Protein AF-0000000066199077 (afdb_homodimer)

Sequence (752 aa):
MKIIHTADWHLGRILNGKSLLEDQAYILDKFIEAMKLEQPDVIVIAGDLYDTSYPNKDAIQLLEQTIDILNLEMSIPLIMINGNHDSKERLNYGSKWFEKSHMYIRTDLNDMNKPVTIGNVDFYTMPFATINEMQYFFDDKAIETHQQALNRVLAYMHEVIDENKVNIFVGHLTVQGGIRSESERPLTIGTVESVDENLFNQFDRVMLGHLHHPFSIESNFINYSGSLLQYSFSETKQPKGYKIVEIKNQKITDKFIPLKPLRQLEVIEGNYEDAIQEKLEVKHKENYLHFKLKHMSHVSDPMMHLKQIYPNTLALTNQTFDFNTSIHHENIEIQKLDDETIIDNFYNSITGEHLTTNQSKKIEKIMTALLEEGSKMKIIHTADWHLGRILNGKSLLEDQAYILDKFIEAMKLEQPDVIVIAGDLYDTSYPNKDAIQLLEQTIDILNLEMSIPLIMINGNHDSKERLNYGSKWFEKSHMYIRTDLNDMNKPVTIGNVDFYTMPFATINEMQYFFDDKAIETHQQALNRVLAYMHEVIDENKVNIFVGHLTVQGGIRSESERPLTIGTVESVDENLFNQFDRVMLGHLHHPFSIESNFINYSGSLLQYSFSETKQPKGYKIVEIKNQKITDKFIPLKPLRQLEVIEGNYEDAIQEKLEVKHKENYLHFKLKHMSHVSDPMMHLKQIYPNTLALTNQTFDFNTSIHHENIEIQKLDDETIIDNFYNSITGEHLTTNQSKKIEKIMTALLEEGSK

Nearest PDB structures (foldseek):
  7dog-assembly1_B  TM=9.835E-01  e=2.163E-53  Staphylococcus aureus subsp. aureus Mu50
  4lu9-assembly1_C  TM=8.309E-01  e=1.458E-21  Escherichia coli KO11FL
  7z03-assembly1_A  TM=6.849E-01  e=2.510E-22  Escherichia coli
  7yzp-assembly1_A  TM=6.728E-01  e=4.333E-22  Escherichia coli
  7yzp-assembly1_B  TM=7.913E-01  e=4.101E-20  Escherichia coli

Organism: Staphylococcus saprophyticus subsp. saprophyticus (strain ATCC 15305 / DSM 20229 / NCIMB 8711 / NCTC 7292 / S-41) (NCBI:txid342451)

Solvent-accessible surface area (backbone atoms only — not comparable to full-atom values): 40670 Å² total; per-residue (Å²): 89,39,34,35,35,30,20,38,57,28,36,57,37,61,55,76,84,41,72,42,49,70,45,49,54,48,38,48,50,51,49,51,55,48,44,70,71,64,59,48,64,30,39,38,34,22,10,16,58,27,48,38,59,75,58,50,67,67,35,52,49,51,50,51,54,53,49,42,46,44,25,70,72,64,60,27,30,36,39,35,33,30,15,89,32,31,33,48,64,71,66,33,60,62,29,78,49,30,43,80,60,43,28,44,52,42,46,57,76,82,44,32,64,54,52,52,72,58,89,65,31,33,39,31,46,45,36,44,72,53,60,68,56,47,18,60,73,66,69,35,84,81,41,81,41,50,45,51,44,47,52,53,49,49,54,53,30,55,77,64,62,57,86,91,41,48,34,32,37,36,28,36,58,49,47,64,78,49,49,78,54,84,65,46,74,74,90,51,85,95,50,71,55,47,27,68,75,76,74,51,70,88,37,70,31,36,41,29,7,66,39,49,36,41,74,26,52,92,53,95,42,48,42,38,24,6,9,57,61,75,77,40,78,77,36,54,84,51,69,26,24,32,26,42,36,36,44,54,97,89,40,76,47,75,46,79,45,76,55,80,63,81,59,51,56,42,80,41,76,50,45,40,68,38,54,75,67,64,67,54,89,66,96,50,57,77,22,38,30,33,39,38,26,26,83,54,85,85,52,81,59,59,65,62,60,44,32,74,72,24,68,34,56,56,43,78,42,80,49,70,80,76,66,77,74,74,75,74,72,70,75,64,59,65,86,76,42,52,71,64,52,41,52,31,51,50,46,19,71,74,69,74,45,73,64,49,77,70,51,48,51,49,47,49,50,46,48,50,45,46,57,52,48,71,70,101,88,40,34,35,36,32,19,38,59,29,35,58,37,62,55,75,85,40,71,41,49,69,46,50,53,49,39,50,51,52,48,52,54,47,43,71,70,64,59,48,65,30,37,37,34,22,11,15,55,27,47,38,61,75,58,50,67,67,33,51,50,52,51,50,53,52,50,42,47,46,25,69,71,64,61,28,29,36,42,35,34,32,14,90,30,32,34,47,63,72,65,34,60,62,30,76,49,32,43,80,60,44,28,44,51,43,44,55,77,83,44,33,64,53,52,53,72,58,90,64,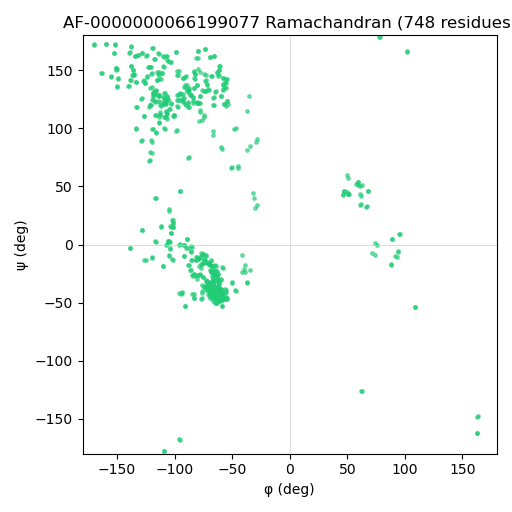32,34,40,30,46,45,38,42,72,53,59,66,57,48,18,60,74,66,69,35,84,82,41,80,42,50,45,52,44,48,52,52,50,50,54,54,32,56,76,64,63,58,85,91,39,49,35,32,37,35,28,35,56,49,46,63,79,50,47,78,53,84,64,47,74,72,90,51,85,94,48,72,55,46,28,68,75,74,74,51,67,89,36,70,32,35,43,29,8,68,38,49,38,41,75,26,53,93,56,95,42,48,40,38,25,6,8,56,61,75,77,40,79,76,35,54,84,51,69,27,24,31,27,41,36,36,44,53,96,92,40,75,48,73,45,80,44,75,54,81,63,81,58,52,56,44,78,41,73,49,45,40,68,36,54,74,68,64,66,54,89,64,97,52,59,77,22,39,29,33,40,39,26,25,84,54,85,85,52,80,61,58,64,61,59,44,31,73,73,23,69,35,55,55,45,80,42,81,49,69,78,74,66,72,71,75,77,75,72,71,74,65,59,67,85,75,43,54,69,64,52,42,51,32,49,50,46,20,71,73,67,74,44,74,63,49,74,69,51,48,51,50,48,49,50,47,49,52,43,46,57,51,50,71,72,101

Structure (mmCIF, N/CA/C/O backbone):
data_AF-0000000066199077-model_v1
#
loop_
_entity.id
_entity.type
_entity.pdbx_description
1 polymer 'Nuclease SbcCD subunit D'
#
loop_
_atom_site.group_PDB
_atom_site.id
_atom_site.type_symbol
_atom_site.label_atom_id
_atom_site.label_alt_id
_atom_site.label_comp_id
_atom_site.label_asym_id
_atom_site.label_entity_id
_atom_site.label_seq_id
_atom_site.pdbx_PDB_ins_code
_atom_site.Cartn_x
_atom_site.Cartn_y
_atom_site.Cartn_z
_atom_site.occupancy
_atom_site.B_iso_or_equiv
_atom_site.auth_seq_id
_atom_site.auth_comp_id
_atom_site.auth_asym_id
_atom_site.auth_atom_id
_atom_site.pdbx_PDB_model_num
ATOM 1 N N . MET A 1 1 ? -19.875 -27.359 -3.465 1 96.44 1 MET A N 1
ATOM 2 C CA . MET A 1 1 ? -19.078 -26.141 -3.445 1 96.44 1 MET A CA 1
ATOM 3 C C . MET A 1 1 ? -17.828 -26.297 -4.293 1 96.44 1 MET A C 1
ATOM 5 O O . MET A 1 1 ? -17.172 -27.328 -4.258 1 96.44 1 MET A O 1
ATOM 9 N N . LYS A 1 2 ? -17.547 -25.312 -5.117 1 98.06 2 LYS A N 1
ATOM 10 C CA . LYS A 1 2 ? -16.344 -25.281 -5.949 1 98.06 2 LYS A CA 1
ATOM 11 C C . LYS A 1 2 ? -15.367 -24.219 -5.457 1 98.06 2 LYS A C 1
ATOM 13 O O . LYS A 1 2 ? -15.688 -23.031 -5.43 1 98.06 2 LYS A O 1
ATOM 18 N N . ILE A 1 3 ? -14.125 -24.688 -5.09 1 98.62 3 ILE A N 1
ATOM 19 C CA . ILE A 1 3 ? -13.094 -23.812 -4.527 1 98.62 3 ILE A CA 1
ATOM 20 C C . ILE A 1 3 ? -11.883 -23.781 -5.453 1 98.62 3 ILE A C 1
ATOM 22 O O . ILE A 1 3 ? -11.391 -24.828 -5.879 1 98.62 3 ILE A O 1
ATOM 26 N N . ILE A 1 4 ? -11.453 -22.594 -5.766 1 98.88 4 ILE A N 1
ATOM 27 C CA . ILE A 1 4 ? -10.195 -22.453 -6.492 1 98.88 4 ILE A CA 1
ATOM 28 C C . ILE A 1 4 ? -9.047 -22.266 -5.504 1 98.88 4 ILE A C 1
ATOM 30 O O .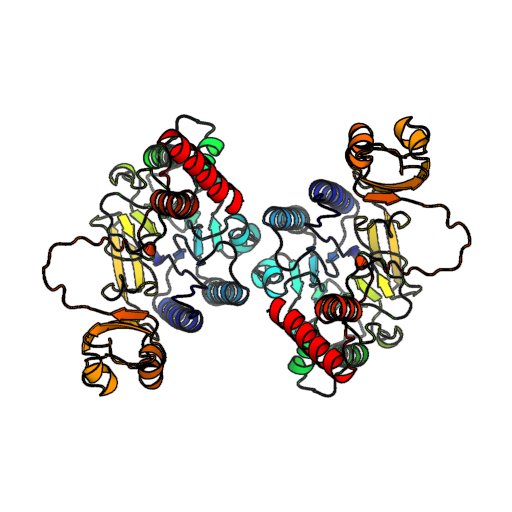 ILE A 1 4 ? -9.141 -21.438 -4.59 1 98.88 4 ILE A O 1
ATOM 34 N N . HIS A 1 5 ? -8.016 -23.062 -5.688 1 98.81 5 HIS A N 1
ATOM 35 C CA . HIS A 1 5 ? -6.797 -23 -4.887 1 98.81 5 HIS A CA 1
ATOM 36 C C . HIS A 1 5 ? -5.609 -22.531 -5.723 1 98.81 5 HIS A C 1
ATOM 38 O O . HIS A 1 5 ? -5.211 -23.203 -6.676 1 98.81 5 HIS A O 1
ATOM 44 N N . THR A 1 6 ? -5.098 -21.328 -5.414 1 98.88 6 THR A N 1
ATOM 45 C CA . THR A 1 6 ? -3.936 -20.781 -6.098 1 98.88 6 THR A CA 1
ATOM 46 C C . THR A 1 6 ? -2.998 -20.109 -5.102 1 98.88 6 THR A C 1
ATOM 48 O O . THR A 1 6 ? -3.344 -19.938 -3.93 1 98.88 6 THR A O 1
ATOM 51 N N . ALA A 1 7 ? -1.755 -19.812 -5.492 1 98.5 7 ALA A N 1
ATOM 52 C CA . ALA A 1 7 ? -0.746 -19.172 -4.652 1 98.5 7 ALA A CA 1
ATOM 53 C C . ALA A 1 7 ? 0.47 -18.766 -5.473 1 98.5 7 ALA A C 1
ATOM 55 O O . ALA A 1 7 ? 0.555 -19.062 -6.668 1 98.5 7 ALA A O 1
ATOM 56 N N . ASP A 1 8 ? 1.328 -18.031 -4.809 1 98.31 8 ASP A N 1
ATOM 57 C CA . ASP A 1 8 ? 2.67 -17.766 -5.312 1 98.31 8 ASP A CA 1
ATOM 58 C C . ASP A 1 8 ? 2.615 -17.062 -6.676 1 98.31 8 ASP A C 1
ATOM 60 O O . ASP A 1 8 ? 3.256 -17.516 -7.629 1 98.31 8 ASP A O 1
ATOM 64 N N . TRP A 1 9 ? 1.842 -15.992 -6.703 1 98.75 9 TRP A N 1
ATOM 65 C CA . TRP A 1 9 ? 1.758 -15.188 -7.91 1 98.75 9 TRP A CA 1
ATOM 66 C C . TRP A 1 9 ? 3.053 -14.414 -8.141 1 98.75 9 TRP A C 1
ATOM 68 O O . TRP A 1 9 ? 3.424 -14.133 -9.281 1 98.75 9 TRP A O 1
ATOM 78 N N . HIS A 1 10 ? 3.715 -14.031 -7.102 1 98.44 10 HIS A N 1
ATOM 79 C CA . HIS A 1 10 ? 5.008 -13.359 -7.113 1 98.44 10 HIS A CA 1
ATOM 80 C C . HIS A 1 10 ? 4.996 -12.156 -8.047 1 98.44 10 HIS A C 1
ATOM 82 O O . HIS A 1 10 ? 5.922 -11.961 -8.836 1 98.44 10 HIS A O 1
ATOM 88 N N . LEU A 1 11 ? 3.959 -11.398 -7.988 1 98.62 11 LEU A N 1
ATOM 89 C CA . LEU A 1 11 ? 3.84 -10.242 -8.859 1 98.62 11 LEU A CA 1
ATOM 90 C C . LEU A 1 11 ? 5.012 -9.281 -8.656 1 98.62 11 LEU A C 1
ATOM 92 O O . LEU A 1 11 ? 5.367 -8.969 -7.52 1 98.62 11 LEU A O 1
ATOM 96 N N . GLY A 1 12 ? 5.59 -8.844 -9.75 1 97.94 12 GLY A N 1
ATOM 97 C CA . GLY A 1 12 ? 6.734 -7.949 -9.711 1 97.94 12 GLY A CA 1
ATOM 98 C C . GLY A 1 12 ? 8.062 -8.672 -9.812 1 97.94 12 GLY A C 1
ATOM 99 O O . GLY A 1 12 ? 9.125 -8.047 -9.727 1 97.94 12 GLY A O 1
ATOM 100 N N . ARG A 1 13 ? 8.078 -9.922 -10.094 1 97.19 13 ARG A N 1
ATOM 101 C CA . ARG A 1 13 ? 9.289 -10.734 -10.164 1 97.19 13 ARG A CA 1
ATOM 102 C C . ARG A 1 13 ? 10.203 -10.266 -11.297 1 97.19 13 ARG A C 1
ATOM 104 O O . ARG A 1 13 ? 9.734 -9.984 -12.406 1 97.19 13 ARG A O 1
ATOM 111 N N . ILE A 1 14 ? 11.445 -10.109 -10.922 1 96.06 14 ILE A N 1
ATOM 112 C CA . ILE A 1 14 ? 12.5 -9.852 -11.898 1 96.06 14 ILE A CA 1
ATOM 113 C C . ILE A 1 14 ? 13.438 -11.055 -11.977 1 96.06 14 ILE A C 1
ATOM 115 O O . ILE A 1 14 ? 14.008 -11.469 -10.969 1 96.06 14 ILE A O 1
ATOM 119 N N . LEU A 1 15 ? 13.539 -11.656 -13.125 1 95.81 15 LEU A N 1
ATOM 120 C CA . LEU A 1 15 ? 14.414 -12.805 -13.359 1 95.81 15 LEU A CA 1
ATOM 121 C C . LEU A 1 15 ? 15.625 -12.406 -14.188 1 95.81 15 LEU A C 1
ATOM 123 O O . LEU A 1 15 ? 15.5 -12.102 -15.375 1 95.81 15 LEU A O 1
ATOM 127 N N . ASN A 1 16 ? 16.797 -12.359 -13.562 1 93.81 16 ASN A N 1
ATOM 128 C CA . ASN A 1 16 ? 18.031 -11.977 -14.219 1 93.81 16 ASN A CA 1
ATOM 129 C C . ASN A 1 16 ? 17.891 -10.656 -14.977 1 93.81 16 ASN A C 1
ATOM 131 O O . ASN A 1 16 ? 18.234 -10.57 -16.156 1 93.81 16 ASN A O 1
ATOM 135 N N . GLY A 1 17 ? 17.266 -9.695 -14.391 1 93.56 17 GLY A N 1
ATOM 136 C CA . GLY A 1 17 ? 17.156 -8.344 -14.906 1 93.56 17 GLY A CA 1
ATOM 137 C C . GLY A 1 17 ? 15.906 -8.117 -15.734 1 93.56 17 GLY A C 1
ATOM 138 O O . GLY A 1 17 ? 15.602 -6.988 -16.109 1 93.56 17 GLY A O 1
ATOM 139 N N . LYS A 1 18 ? 15.203 -9.156 -16.062 1 96.12 18 LYS A N 1
ATOM 140 C CA . LYS A 1 18 ? 13.984 -9.055 -16.859 1 96.12 18 LYS A CA 1
ATOM 141 C C . LYS A 1 18 ? 12.742 -9.047 -15.969 1 96.12 18 LYS A C 1
ATOM 143 O O . LYS A 1 18 ? 12.539 -9.961 -15.172 1 96.12 18 LYS A O 1
ATOM 148 N N . SER A 1 19 ? 11.938 -8.008 -16.125 1 97.44 19 SER A N 1
ATOM 149 C CA . SER A 1 19 ? 10.648 -7.992 -15.43 1 97.44 19 SER A CA 1
ATOM 150 C C . SER A 1 19 ? 9.68 -8.992 -16.047 1 97.44 19 SER A C 1
ATOM 152 O O . SER A 1 19 ? 9.523 -9.047 -17.266 1 97.44 19 SER A O 1
ATOM 154 N N . LEU A 1 20 ? 8.969 -9.68 -15.25 1 98.06 20 LEU A N 1
ATOM 155 C CA . LEU A 1 20 ? 8.008 -10.656 -15.742 1 98.06 20 LEU A CA 1
ATOM 156 C C . LEU A 1 20 ? 6.59 -10.102 -15.688 1 98.06 20 LEU A C 1
ATOM 158 O O . LEU A 1 20 ? 5.621 -10.844 -15.852 1 98.06 20 LEU A O 1
ATOM 162 N N . LEU A 1 21 ? 6.438 -8.844 -15.523 1 98.25 21 LEU A N 1
ATOM 163 C CA . LEU A 1 21 ? 5.129 -8.234 -15.312 1 98.25 21 LEU A CA 1
ATOM 164 C C . LEU A 1 21 ? 4.219 -8.477 -16.516 1 98.25 21 LEU A C 1
ATOM 166 O O . LEU A 1 21 ? 3.02 -8.719 -16.344 1 98.25 21 LEU A O 1
ATOM 170 N N . GLU A 1 22 ? 4.789 -8.375 -17.703 1 98.12 22 GLU A N 1
ATOM 171 C CA . GLU A 1 22 ? 3.984 -8.625 -18.891 1 98.12 22 GLU A CA 1
ATOM 172 C C . GLU A 1 22 ? 3.441 -10.047 -18.906 1 98.12 22 GLU A C 1
ATOM 174 O O . GLU A 1 22 ? 2.266 -10.266 -19.203 1 98.12 22 GLU A O 1
ATOM 179 N N . ASP A 1 23 ? 4.27 -10.984 -18.578 1 98.69 23 ASP A N 1
ATOM 180 C CA . ASP A 1 23 ? 3.877 -12.391 -18.516 1 98.69 23 ASP A CA 1
ATOM 181 C C . ASP A 1 23 ? 2.854 -12.625 -17.406 1 98.69 23 ASP A C 1
ATOM 183 O O . ASP A 1 23 ? 1.9 -13.383 -17.578 1 98.69 23 ASP A O 1
ATOM 187 N N . GLN A 1 24 ? 3.064 -11.969 -16.328 1 98.75 24 GLN A N 1
ATOM 188 C CA . GLN A 1 24 ? 2.16 -12.086 -15.188 1 98.75 24 GLN A CA 1
ATOM 189 C C . GLN A 1 24 ? 0.789 -11.5 -15.508 1 98.75 24 GLN A C 1
ATOM 191 O O . GLN A 1 24 ? -0.239 -12.086 -15.164 1 98.75 24 GLN A O 1
ATOM 196 N N . ALA A 1 25 ? 0.775 -10.359 -16.156 1 98.75 25 ALA A N 1
ATOM 197 C CA . ALA A 1 25 ? -0.494 -9.781 -16.594 1 98.75 25 ALA A CA 1
ATOM 198 C C . ALA A 1 25 ? -1.238 -10.727 -17.531 1 98.75 25 ALA A C 1
ATOM 200 O O . ALA A 1 25 ? -2.445 -10.938 -17.375 1 98.75 25 ALA A O 1
ATOM 201 N N . TYR A 1 26 ? -0.511 -11.336 -18.406 1 98.75 26 TYR A N 1
ATOM 202 C CA . TYR A 1 26 ? -1.096 -12.258 -19.375 1 98.75 26 TYR A CA 1
ATOM 203 C C . TYR A 1 26 ? -1.708 -13.461 -18.672 1 98.75 26 TYR A C 1
ATOM 205 O O . TYR A 1 26 ? -2.857 -13.82 -18.938 1 98.75 26 TYR A O 1
ATOM 213 N N . ILE A 1 27 ? -0.95 -14.055 -17.812 1 98.81 27 ILE A N 1
ATOM 214 C CA . ILE A 1 27 ? -1.408 -15.297 -17.219 1 98.81 27 ILE A CA 1
ATOM 215 C C . ILE A 1 27 ? -2.596 -15.016 -16.297 1 98.81 27 ILE A C 1
ATOM 217 O O . ILE A 1 27 ? -3.496 -15.852 -16.156 1 98.81 27 ILE A O 1
ATOM 221 N N . LEU A 1 28 ? -2.645 -13.875 -15.672 1 98.81 28 LEU A N 1
ATOM 222 C CA . LEU A 1 28 ? -3.771 -13.5 -14.828 1 98.81 28 LEU A CA 1
ATOM 223 C C . LEU A 1 28 ? -5.016 -13.234 -15.664 1 98.81 28 LEU A C 1
ATOM 225 O O . LEU A 1 28 ? -6.137 -13.508 -15.227 1 98.81 28 LEU A O 1
ATOM 229 N N . ASP A 1 29 ? -4.805 -12.711 -16.844 1 98.69 29 ASP A N 1
ATOM 230 C CA . ASP A 1 29 ? -5.93 -12.594 -17.766 1 98.69 29 ASP A CA 1
ATOM 231 C C . ASP A 1 29 ? -6.508 -13.969 -18.109 1 98.69 29 ASP A C 1
ATOM 233 O O . ASP A 1 29 ? -7.727 -14.141 -18.125 1 98.69 29 ASP A O 1
ATOM 237 N N . LYS A 1 30 ? -5.602 -14.914 -18.328 1 98.75 30 LYS A N 1
ATOM 238 C CA . LYS A 1 30 ? -6.039 -16.281 -18.578 1 98.75 30 LYS A CA 1
ATOM 239 C C . LYS A 1 30 ? -6.762 -16.875 -17.375 1 98.75 30 LYS A C 1
ATOM 241 O O . LYS A 1 30 ? -7.758 -17.578 -17.531 1 98.75 30 LYS A O 1
ATOM 246 N N . PHE A 1 31 ? -6.297 -16.594 -16.25 1 98.81 31 PHE A N 1
ATOM 247 C CA . PHE A 1 31 ? -6.922 -17.047 -15.008 1 98.81 31 PHE A CA 1
ATOM 248 C C . PHE A 1 31 ? -8.328 -16.484 -14.875 1 98.81 31 PHE A C 1
ATOM 250 O O . PHE A 1 31 ? -9.273 -17.219 -14.562 1 98.81 31 PHE A O 1
ATOM 257 N N . ILE A 1 32 ? -8.461 -15.188 -15.141 1 98.81 32 ILE A N 1
ATOM 258 C CA . ILE A 1 32 ? -9.758 -14.516 -15.07 1 98.81 32 ILE A CA 1
ATOM 259 C C . ILE A 1 32 ? -10.727 -15.164 -16.062 1 98.81 32 ILE A C 1
ATOM 261 O O . ILE A 1 32 ? -11.883 -15.43 -15.719 1 98.81 32 ILE A O 1
ATOM 265 N N . GLU A 1 33 ? -10.227 -15.406 -17.234 1 98.62 33 GLU A N 1
ATOM 266 C CA . GLU A 1 33 ? -11.055 -16.078 -18.219 1 98.62 33 GLU A CA 1
ATOM 267 C C . GLU A 1 33 ? -11.508 -17.453 -17.734 1 98.62 33 GLU A C 1
ATOM 269 O O . GLU A 1 33 ? -12.664 -17.828 -17.922 1 98.62 33 GLU A O 1
ATOM 274 N N . ALA A 1 34 ? -10.602 -18.125 -17.172 1 98.62 34 ALA A N 1
ATOM 275 C CA . ALA A 1 34 ? -10.938 -19.438 -16.625 1 98.62 34 ALA A CA 1
ATOM 276 C C . ALA A 1 34 ? -12.008 -19.328 -15.539 1 98.62 34 ALA A C 1
ATOM 278 O O . ALA A 1 34 ? -12.891 -20.188 -15.445 1 98.62 34 ALA A O 1
ATOM 279 N N . MET A 1 35 ? -11.906 -18.328 -14.719 1 98.69 35 MET A N 1
ATOM 280 C CA . MET A 1 35 ? -12.859 -18.125 -13.633 1 98.69 35 MET A CA 1
ATOM 281 C C . MET A 1 35 ? -14.25 -17.812 -14.172 1 98.69 35 MET A C 1
ATOM 283 O O . MET A 1 35 ? -15.258 -18.172 -13.562 1 98.69 35 MET A O 1
ATOM 287 N N . LYS A 1 36 ? -14.297 -17.141 -15.312 1 98.06 36 LYS A N 1
ATOM 288 C CA . LYS A 1 36 ? -15.586 -16.875 -15.953 1 98.06 36 LYS A CA 1
ATOM 289 C C . LYS A 1 36 ? -16.281 -18.172 -16.344 1 98.06 36 LYS A C 1
ATOM 291 O O . LYS A 1 36 ? -17.516 -18.281 -16.25 1 98.06 36 LYS A O 1
ATOM 296 N N . LEU A 1 37 ? -15.484 -19.109 -16.656 1 97.5 37 LEU A N 1
ATOM 297 C CA . LEU A 1 37 ? -16.016 -20.406 -17.078 1 97.5 37 LEU A CA 1
ATOM 298 C C . LEU A 1 37 ? -16.312 -21.281 -15.875 1 97.5 37 LEU A C 1
ATOM 300 O O . LEU A 1 37 ? -17.359 -21.906 -15.805 1 97.5 37 LEU A O 1
ATOM 304 N N . GLU A 1 38 ? -15.414 -21.266 -14.93 1 97.31 38 GLU A N 1
ATOM 305 C CA . GLU A 1 38 ? -15.508 -22.141 -13.773 1 97.31 38 GLU A CA 1
ATOM 306 C C . GLU A 1 38 ? -16.578 -21.672 -12.797 1 97.31 38 GLU A C 1
ATOM 308 O O . GLU A 1 38 ? -17.234 -22.5 -12.141 1 97.31 38 GLU A O 1
ATOM 313 N N . GLN A 1 39 ? -16.719 -20.359 -12.656 1 97.81 39 GLN A N 1
ATOM 314 C CA . GLN A 1 39 ? -17.688 -19.75 -11.75 1 97.81 39 GLN A CA 1
ATOM 315 C C . GLN A 1 39 ? -17.594 -20.344 -10.352 1 97.81 39 GLN A C 1
ATOM 317 O O . GLN A 1 39 ? -18.578 -20.859 -9.82 1 97.81 39 GLN A O 1
ATOM 322 N N . PRO A 1 40 ? -16.5 -20.297 -9.734 1 98.62 40 PRO A N 1
ATOM 323 C CA . PRO A 1 40 ? -16.328 -20.891 -8.406 1 98.62 40 PRO A CA 1
ATOM 324 C C . PRO A 1 40 ? -17.094 -20.156 -7.316 1 98.62 40 PRO A C 1
ATOM 326 O O . PRO A 1 40 ? -17.516 -19.016 -7.512 1 98.62 40 PRO A O 1
ATOM 329 N N . ASP A 1 41 ? -17.281 -20.844 -6.211 1 98.5 41 ASP A N 1
ATOM 330 C CA . ASP A 1 41 ? -17.938 -20.266 -5.043 1 98.5 41 ASP A CA 1
ATOM 331 C C . ASP A 1 41 ? -16.969 -19.391 -4.25 1 98.5 41 ASP A C 1
ATOM 333 O O . ASP A 1 41 ? -17.391 -18.469 -3.549 1 98.5 41 ASP A O 1
ATOM 337 N N . VAL A 1 42 ? -15.68 -19.688 -4.363 1 98.81 42 VAL A N 1
ATOM 338 C CA . VAL A 1 42 ? -14.656 -18.938 -3.645 1 98.81 42 VAL A CA 1
ATOM 339 C C . VAL A 1 42 ? -13.281 -19.203 -4.254 1 98.81 42 VAL A C 1
ATOM 341 O O . VAL A 1 42 ? -13.039 -20.297 -4.773 1 98.81 42 VAL A O 1
ATOM 344 N N . ILE A 1 43 ? -12.422 -18.25 -4.223 1 98.94 43 ILE A N 1
ATOM 345 C CA . ILE A 1 43 ? -11.023 -18.391 -4.598 1 98.94 43 ILE A CA 1
ATOM 346 C C . ILE A 1 43 ? -10.133 -18.203 -3.371 1 98.94 43 ILE A C 1
ATOM 348 O O . ILE A 1 43 ? -10.266 -17.203 -2.648 1 98.94 43 ILE A O 1
ATOM 352 N N . VAL A 1 44 ? -9.258 -19.141 -3.152 1 98.88 44 VAL A N 1
ATOM 353 C CA . VAL A 1 44 ? -8.289 -19.078 -2.068 1 98.88 44 VAL A CA 1
ATOM 354 C C . VAL A 1 44 ? -6.895 -18.812 -2.641 1 98.88 44 VAL A C 1
ATOM 356 O O . VAL A 1 44 ? -6.414 -19.562 -3.494 1 98.88 44 VAL A O 1
ATOM 359 N N . ILE A 1 45 ? -6.285 -17.766 -2.211 1 98.88 45 ILE A N 1
ATOM 360 C CA . ILE A 1 45 ? -4.906 -17.453 -2.572 1 98.88 45 ILE A CA 1
ATOM 361 C C . ILE A 1 45 ? -3.996 -17.641 -1.361 1 98.88 45 ILE A C 1
ATOM 363 O O . ILE A 1 45 ? -3.973 -16.812 -0.454 1 98.88 45 ILE A O 1
ATOM 367 N N . ALA A 1 46 ? -3.176 -18.641 -1.396 1 98.62 46 ALA A N 1
ATOM 368 C CA . ALA A 1 46 ? -2.461 -19.109 -0.21 1 98.62 46 ALA A CA 1
ATOM 369 C C . ALA A 1 46 ? -1.065 -18.5 -0.136 1 98.62 46 ALA A C 1
ATOM 371 O O . ALA A 1 46 ? -0.078 -19.219 0.06 1 98.62 46 ALA A O 1
ATOM 372 N N . GLY A 1 47 ? -0.943 -17.172 -0.369 1 98.12 47 GLY A N 1
ATOM 373 C CA . GLY A 1 47 ? 0.246 -16.422 -0.008 1 98.12 47 GLY A CA 1
ATOM 374 C C . GLY A 1 47 ? 1.154 -16.141 -1.189 1 98.12 47 GLY A C 1
ATOM 375 O O . GLY A 1 47 ? 0.953 -16.688 -2.279 1 98.12 47 GLY A O 1
ATOM 376 N N . ASP A 1 48 ? 2.092 -15.195 -0.941 1 98.06 48 ASP A N 1
ATOM 377 C CA . ASP A 1 48 ? 3.096 -14.734 -1.895 1 98.06 48 ASP A CA 1
ATOM 378 C C . ASP A 1 48 ? 2.439 -14.148 -3.141 1 98.06 48 ASP A C 1
ATOM 380 O O . ASP A 1 48 ? 2.748 -14.555 -4.262 1 98.06 48 ASP A O 1
ATOM 384 N N . LEU A 1 49 ? 1.602 -13.25 -2.873 1 98.62 49 LEU A N 1
ATOM 385 C CA . LEU A 1 49 ? 0.977 -12.492 -3.951 1 98.62 49 LEU A CA 1
ATOM 386 C C . LEU A 1 49 ? 2.006 -11.641 -4.684 1 98.62 49 LEU A C 1
ATOM 388 O O . LEU A 1 49 ? 1.999 -11.57 -5.914 1 98.62 49 LEU A O 1
ATOM 392 N N . TYR A 1 50 ? 2.873 -11.062 -3.914 1 97.88 50 TYR A N 1
ATOM 393 C CA . TYR A 1 50 ? 3.955 -10.25 -4.461 1 97.88 50 TYR A CA 1
ATOM 394 C C . TYR A 1 50 ? 5.289 -10.977 -4.355 1 97.88 50 TYR A C 1
ATOM 396 O O . TYR A 1 50 ? 5.434 -11.914 -3.566 1 97.88 50 TYR A O 1
ATOM 404 N N . ASP A 1 51 ? 6.238 -10.461 -5.156 1 97.25 51 ASP A N 1
ATOM 405 C CA . ASP A 1 51 ? 7.57 -11.062 -5.105 1 97.25 51 ASP A CA 1
ATOM 406 C C . ASP A 1 51 ? 8.391 -10.461 -3.967 1 97.25 51 ASP A C 1
ATOM 408 O O . ASP A 1 51 ? 9.32 -11.102 -3.461 1 97.25 51 ASP A O 1
ATOM 412 N N . THR A 1 52 ? 8.039 -9.25 -3.627 1 94.38 52 THR A N 1
ATOM 413 C CA . THR A 1 52 ? 8.758 -8.578 -2.549 1 94.38 52 THR A CA 1
ATOM 414 C C . THR A 1 52 ? 7.789 -7.902 -1.585 1 94.38 52 THR A C 1
ATOM 416 O O . THR A 1 52 ? 6.629 -7.668 -1.929 1 94.38 52 THR A O 1
ATOM 419 N N . SER A 1 53 ? 8.32 -7.602 -0.402 1 92.56 53 SER A N 1
ATOM 420 C CA . SER A 1 53 ? 7.512 -6.941 0.617 1 92.56 53 SER A CA 1
ATOM 421 C C . SER A 1 53 ? 7.246 -5.484 0.253 1 92.56 53 SER A C 1
ATOM 423 O O . SER A 1 53 ? 6.383 -4.836 0.848 1 92.56 53 SER A O 1
ATOM 425 N N . TYR A 1 54 ? 7.988 -4.957 -0.669 1 90.06 54 TYR A N 1
ATOM 426 C CA . TYR A 1 54 ? 7.809 -3.609 -1.195 1 90.06 54 TYR A CA 1
ATOM 427 C C . TYR A 1 54 ? 7.566 -3.641 -2.699 1 90.06 54 TYR A C 1
ATOM 429 O O . TYR A 1 54 ? 8.438 -3.252 -3.482 1 90.06 54 TYR A O 1
ATOM 437 N N . PRO A 1 55 ? 6.355 -4.105 -3.016 1 92.81 55 PRO A N 1
ATOM 438 C CA . PRO A 1 55 ? 6.086 -4.223 -4.449 1 92.81 55 PRO A CA 1
ATOM 439 C C . PRO A 1 55 ? 6.102 -2.875 -5.168 1 92.81 55 PRO A C 1
ATOM 441 O O . PRO A 1 55 ? 5.785 -1.847 -4.562 1 92.81 55 PRO A O 1
ATOM 444 N N . ASN A 1 56 ? 6.508 -2.842 -6.414 1 90.75 56 ASN A N 1
ATOM 445 C CA . ASN A 1 56 ? 6.461 -1.617 -7.207 1 90.75 56 ASN A CA 1
ATOM 446 C C . ASN A 1 56 ? 5.031 -1.264 -7.609 1 90.75 56 ASN A C 1
ATOM 448 O O . ASN A 1 56 ? 4.113 -2.066 -7.43 1 90.75 56 ASN A O 1
ATOM 452 N N . LYS A 1 57 ? 4.836 -0.084 -8.117 1 89.12 57 LYS A N 1
ATOM 453 C CA . LYS A 1 57 ? 3.514 0.46 -8.414 1 89.12 57 LYS A CA 1
ATOM 454 C C . LYS A 1 57 ? 2.773 -0.413 -9.422 1 89.12 57 LYS A C 1
ATOM 456 O O . LYS A 1 57 ? 1.569 -0.642 -9.289 1 89.12 57 LYS A O 1
ATOM 461 N N . ASP A 1 58 ? 3.494 -0.929 -10.398 1 94.56 58 ASP A N 1
ATOM 462 C CA . ASP A 1 58 ? 2.857 -1.719 -11.445 1 94.56 58 ASP A CA 1
ATOM 463 C C . ASP A 1 58 ? 2.346 -3.049 -10.891 1 94.56 58 ASP A C 1
ATOM 465 O O . ASP A 1 58 ? 1.271 -3.514 -11.281 1 94.56 58 ASP A O 1
ATOM 469 N N . ALA A 1 59 ? 3.09 -3.66 -10.055 1 96.62 59 ALA A N 1
ATOM 470 C CA . ALA A 1 59 ? 2.666 -4.902 -9.414 1 96.62 59 ALA A CA 1
ATOM 471 C C . ALA A 1 59 ? 1.417 -4.684 -8.562 1 96.62 59 ALA A C 1
ATOM 473 O O . ALA A 1 59 ? 0.49 -5.496 -8.594 1 96.62 59 ALA A O 1
ATOM 474 N N . ILE A 1 60 ? 1.41 -3.598 -7.867 1 94.56 60 ILE A N 1
ATOM 475 C CA . ILE A 1 60 ? 0.268 -3.256 -7.023 1 94.56 60 ILE A CA 1
ATOM 476 C C . ILE A 1 60 ? -0.973 -3.062 -7.891 1 94.56 60 ILE A C 1
ATOM 478 O O . ILE A 1 60 ? -2.041 -3.598 -7.586 1 94.56 60 ILE A O 1
ATOM 482 N N . GLN A 1 61 ? -0.819 -2.359 -8.93 1 94.69 61 GLN A N 1
ATOM 483 C CA . GLN A 1 61 ? -1.933 -2.102 -9.836 1 94.69 61 GLN A CA 1
ATOM 484 C C . GLN A 1 61 ? -2.453 -3.396 -10.453 1 94.69 61 GLN A C 1
ATOM 486 O O . GLN A 1 61 ? -3.664 -3.586 -10.578 1 94.69 61 GLN A O 1
ATOM 491 N N . LEU A 1 62 ? -1.558 -4.254 -10.828 1 97.81 62 LEU A N 1
ATOM 492 C CA . LEU A 1 62 ? -1.944 -5.52 -11.438 1 97.81 62 LEU A CA 1
ATOM 493 C C . LEU A 1 62 ? -2.762 -6.367 -10.469 1 97.81 62 LEU A C 1
ATOM 495 O O . LEU A 1 62 ? -3.787 -6.934 -10.844 1 97.81 62 LEU A O 1
ATOM 499 N N . LEU A 1 63 ? -2.316 -6.469 -9.25 1 98 63 LEU A N 1
ATOM 500 C CA . LEU A 1 63 ? -3.088 -7.207 -8.258 1 98 63 LEU A CA 1
ATOM 501 C C . LEU A 1 63 ? -4.484 -6.609 -8.094 1 98 63 LEU A C 1
ATOM 503 O O . LEU A 1 63 ? -5.48 -7.328 -8.164 1 98 63 LEU A O 1
ATOM 507 N N . GLU A 1 64 ? -4.523 -5.332 -7.848 1 95.75 64 GLU A N 1
ATOM 508 C CA . GLU A 1 64 ? -5.797 -4.66 -7.594 1 95.75 64 GLU A CA 1
ATOM 509 C C . GLU A 1 64 ? -6.773 -4.879 -8.75 1 95.75 64 GLU A C 1
ATOM 511 O O . GLU A 1 64 ? -7.945 -5.191 -8.523 1 95.75 64 GLU A O 1
ATOM 516 N N . GLN A 1 65 ? -6.281 -4.699 -9.953 1 96.88 65 GLN A N 1
ATOM 517 C CA . GLN A 1 65 ? -7.129 -4.887 -11.125 1 96.88 65 GLN A CA 1
ATOM 518 C C . GLN A 1 65 ? -7.672 -6.312 -11.188 1 96.88 65 GLN A C 1
ATOM 520 O O . GLN A 1 65 ? -8.852 -6.523 -11.492 1 96.88 65 GLN A O 1
ATOM 525 N N . THR A 1 66 ? -6.828 -7.234 -10.938 1 98.56 66 THR A N 1
ATOM 526 C CA . THR A 1 66 ? -7.215 -8.641 -11 1 98.56 66 THR A CA 1
ATOM 527 C C . THR A 1 66 ? -8.281 -8.953 -9.953 1 98.56 66 THR A C 1
ATOM 529 O O . THR A 1 66 ? -9.32 -9.531 -10.273 1 98.56 66 THR A O 1
ATOM 532 N N . ILE A 1 67 ? -8.062 -8.5 -8.758 1 97.75 67 ILE A N 1
ATOM 533 C CA . ILE A 1 67 ? -9 -8.852 -7.695 1 97.75 67 ILE A CA 1
ATOM 534 C C . ILE A 1 67 ? -10.281 -8.031 -7.844 1 97.75 67 ILE A C 1
ATOM 536 O O . ILE A 1 67 ? -11.352 -8.469 -7.426 1 97.75 67 ILE A O 1
ATOM 540 N N . ASP A 1 68 ? -10.188 -6.875 -8.406 1 96.69 68 ASP A N 1
ATOM 541 C CA . ASP A 1 68 ? -11.367 -6.074 -8.719 1 96.69 68 ASP A CA 1
ATOM 542 C C . ASP A 1 68 ? -12.312 -6.832 -9.648 1 96.69 68 ASP A C 1
ATOM 544 O O . ASP A 1 68 ? -13.508 -6.953 -9.375 1 96.69 68 ASP A O 1
ATOM 548 N N . ILE A 1 69 ? -11.773 -7.391 -10.68 1 98.31 69 ILE A N 1
ATOM 549 C CA . ILE A 1 69 ? -12.562 -8.133 -11.656 1 98.31 69 ILE A CA 1
ATOM 550 C C . ILE A 1 69 ? -13.156 -9.383 -11 1 98.31 69 ILE A C 1
ATOM 552 O O . ILE A 1 69 ? -14.359 -9.625 -11.078 1 98.31 69 ILE A O 1
ATOM 556 N N . LEU A 1 70 ? -12.352 -10.078 -10.289 1 98.75 70 LEU A N 1
ATOM 557 C CA . LEU A 1 70 ? -12.781 -11.336 -9.695 1 98.75 70 LEU A CA 1
ATOM 558 C C . LEU A 1 70 ? -13.828 -11.109 -8.617 1 98.75 70 LEU A C 1
ATOM 560 O O . LEU A 1 70 ? -14.852 -11.797 -8.57 1 98.75 70 LEU A O 1
ATOM 564 N N . ASN A 1 71 ? -13.633 -10.148 -7.766 1 98.44 71 ASN A N 1
ATOM 565 C CA . ASN A 1 71 ? -14.453 -9.945 -6.578 1 98.44 71 ASN A CA 1
ATOM 566 C C . ASN A 1 71 ? -15.633 -9.016 -6.863 1 98.44 71 ASN A C 1
ATOM 568 O O . ASN A 1 71 ? -16.781 -9.367 -6.594 1 98.44 71 ASN A O 1
ATOM 572 N N . LEU A 1 72 ? -15.375 -7.902 -7.395 1 96.38 72 LEU A N 1
ATOM 573 C CA . LEU A 1 72 ? -16.438 -6.91 -7.543 1 96.38 72 LEU A CA 1
ATOM 574 C C . LEU A 1 72 ? -17.25 -7.18 -8.797 1 96.38 72 LEU A C 1
ATOM 576 O O . LEU A 1 72 ? -18.484 -7.156 -8.758 1 96.38 72 LEU A O 1
ATOM 580 N N . GLU A 1 73 ? -16.562 -7.426 -9.875 1 96.94 73 GLU A N 1
ATOM 581 C CA . GLU A 1 73 ? -17.297 -7.617 -11.125 1 96.94 73 GLU A CA 1
ATOM 582 C C . GLU A 1 73 ? -17.953 -8.992 -11.18 1 96.94 73 GLU A C 1
ATOM 584 O O . GLU A 1 73 ? -19.125 -9.117 -11.516 1 96.94 73 GLU A O 1
ATOM 589 N N . MET A 1 74 ? -17.203 -10.031 -10.82 1 98.19 74 MET A N 1
ATOM 590 C CA . MET A 1 74 ? -17.703 -11.398 -10.93 1 98.19 74 MET A CA 1
ATOM 591 C C . MET A 1 74 ? -18.359 -11.844 -9.633 1 98.19 74 MET A C 1
ATOM 593 O O . MET A 1 74 ? -18.984 -12.906 -9.578 1 98.19 74 MET A O 1
ATOM 597 N N . SER A 1 75 ? -18.188 -11.031 -8.586 1 97.75 75 SER A N 1
ATOM 598 C CA . SER A 1 75 ? -18.812 -11.273 -7.285 1 97.75 75 SER A CA 1
ATOM 599 C C . SER A 1 75 ? -18.344 -12.594 -6.684 1 97.75 75 SER A C 1
ATOM 601 O O . SER A 1 75 ? -19.141 -13.312 -6.062 1 97.75 75 SER A O 1
ATOM 603 N N . ILE A 1 76 ? -17.109 -12.938 -6.93 1 98.62 76 ILE A N 1
ATOM 604 C CA . ILE A 1 76 ? -16.562 -14.156 -6.352 1 98.62 76 ILE A CA 1
ATOM 605 C C . ILE A 1 76 ? -15.875 -13.828 -5.023 1 98.62 76 ILE A C 1
ATOM 607 O O . ILE A 1 76 ? -14.961 -13 -4.973 1 98.62 76 ILE A O 1
ATOM 611 N N . PRO A 1 77 ? -16.266 -14.453 -3.92 1 98.62 77 PRO A N 1
ATOM 612 C CA . PRO A 1 77 ? -15.523 -14.297 -2.662 1 98.62 77 PRO A CA 1
ATOM 613 C C . PRO A 1 77 ? -14.062 -14.711 -2.779 1 98.62 77 PRO A C 1
ATOM 615 O O . PRO A 1 77 ? -13.742 -15.672 -3.48 1 98.62 77 PRO A O 1
ATOM 618 N N . LEU A 1 78 ? -13.219 -13.984 -2.098 1 98.75 78 LEU A N 1
ATOM 619 C CA . LEU A 1 78 ? -11.789 -14.273 -2.076 1 98.75 78 LEU A CA 1
ATOM 620 C C . LEU A 1 78 ? -11.289 -14.414 -0.645 1 98.75 78 LEU A C 1
ATOM 622 O O . LEU A 1 78 ? -11.695 -13.656 0.239 1 98.75 78 LEU A O 1
ATOM 626 N N . ILE A 1 79 ? -10.43 -15.367 -0.406 1 98.81 79 ILE A N 1
ATOM 627 C CA . ILE A 1 79 ? -9.672 -15.523 0.828 1 98.81 79 ILE A CA 1
ATOM 628 C C . ILE A 1 79 ? -8.172 -15.492 0.52 1 98.81 79 ILE A C 1
ATOM 630 O O . ILE A 1 79 ? -7.676 -16.312 -0.262 1 98.81 79 ILE A O 1
ATOM 634 N N . MET A 1 80 ? -7.512 -14.523 1.117 1 98.5 80 MET A N 1
ATOM 635 C CA . MET A 1 80 ? -6.086 -14.359 0.851 1 98.5 80 MET A CA 1
ATOM 636 C C . MET A 1 80 ? -5.293 -14.328 2.15 1 98.5 80 MET A C 1
ATOM 638 O O . MET A 1 80 ? -5.73 -13.734 3.139 1 98.5 80 MET A O 1
ATOM 642 N N . ILE A 1 81 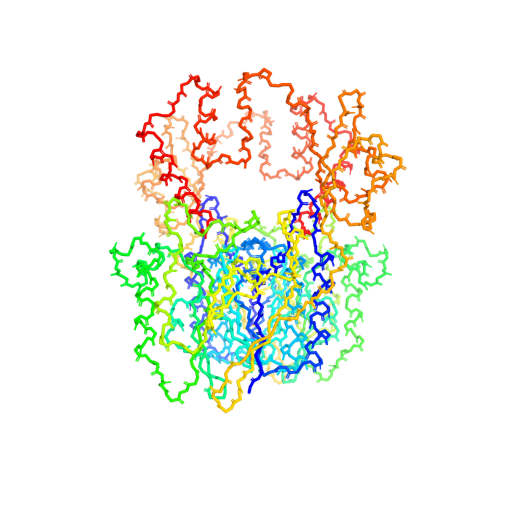? -4.125 -14.93 2.162 1 98.62 81 ILE A N 1
ATOM 643 C CA . ILE A 1 81 ? -3.172 -14.797 3.258 1 98.62 81 ILE A CA 1
ATOM 644 C C . ILE A 1 81 ? -1.825 -14.32 2.715 1 98.62 81 ILE A C 1
ATOM 646 O O . ILE A 1 81 ? -1.601 -14.328 1.503 1 98.62 81 ILE A O 1
ATOM 650 N N . ASN A 1 82 ? -0.97 -13.797 3.6 1 98.12 82 ASN A N 1
ATOM 651 C CA . ASN A 1 82 ? 0.381 -13.438 3.182 1 98.12 82 ASN A CA 1
ATOM 652 C C . ASN A 1 82 ? 1.31 -14.648 3.182 1 98.12 82 ASN A C 1
ATOM 654 O O . ASN A 1 82 ? 1.177 -15.539 4.023 1 98.12 82 ASN A O 1
ATOM 658 N N . GLY A 1 83 ? 2.201 -14.703 2.211 1 97.56 83 GLY A N 1
ATOM 659 C CA . GLY A 1 83 ? 3.363 -15.578 2.273 1 97.56 83 GLY A CA 1
ATOM 660 C C . GLY A 1 83 ? 4.609 -14.875 2.789 1 97.56 83 GLY A C 1
ATOM 661 O O . GLY A 1 83 ? 4.523 -13.797 3.371 1 97.56 83 GLY A O 1
ATOM 662 N N . ASN A 1 84 ? 5.766 -15.484 2.666 1 95 84 ASN A N 1
ATOM 663 C CA . ASN A 1 84 ? 6.988 -14.953 3.26 1 95 84 ASN A CA 1
ATOM 664 C C . ASN A 1 84 ? 7.539 -13.773 2.455 1 95 84 ASN A C 1
ATOM 666 O O . ASN A 1 84 ? 8.383 -13.023 2.947 1 95 84 ASN A O 1
ATOM 670 N N . HIS A 1 85 ? 7.086 -13.602 1.208 1 95.69 85 HIS A N 1
ATOM 671 C CA . HIS A 1 85 ? 7.512 -12.477 0.39 1 95.69 85 HIS A CA 1
ATOM 672 C C . HIS A 1 85 ? 6.645 -11.25 0.652 1 95.69 85 HIS A C 1
ATOM 674 O O . HIS A 1 85 ? 7.082 -10.117 0.426 1 95.69 85 HIS A O 1
ATOM 680 N N . ASP A 1 86 ? 5.504 -11.453 1.143 1 96.38 86 ASP A N 1
ATOM 681 C CA . ASP A 1 86 ? 4.508 -10.391 1.275 1 96.38 86 ASP A CA 1
ATOM 682 C C . ASP A 1 86 ? 4.738 -9.578 2.547 1 96.38 86 ASP A C 1
ATOM 684 O O . ASP A 1 86 ? 5.227 -10.109 3.549 1 96.38 86 ASP A O 1
ATOM 688 N N . SER A 1 87 ? 4.383 -8.297 2.467 1 93.94 87 SER A N 1
ATOM 689 C CA . SER A 1 87 ? 4.246 -7.512 3.686 1 93.94 87 SER A CA 1
ATOM 690 C C . SER A 1 87 ? 2.859 -7.672 4.301 1 93.94 87 SER A C 1
ATOM 692 O O . SER A 1 87 ? 1.85 -7.449 3.631 1 93.94 87 SER A O 1
ATOM 694 N N . LYS A 1 88 ? 2.828 -7.996 5.562 1 94.62 88 LYS A N 1
ATOM 695 C CA . LYS A 1 88 ? 1.559 -8.211 6.25 1 94.62 88 LYS A CA 1
ATOM 696 C C . LYS A 1 88 ? 0.721 -6.941 6.273 1 94.62 88 LYS A C 1
ATOM 698 O O . LYS A 1 88 ? -0.455 -6.957 5.902 1 94.62 88 LYS A O 1
ATOM 703 N N . GLU A 1 89 ? 1.373 -5.891 6.652 1 89.69 89 GLU A N 1
ATOM 704 C CA . GLU A 1 89 ? 0.677 -4.621 6.832 1 89.69 89 GLU A CA 1
ATOM 705 C C . GLU A 1 89 ? 0.186 -4.066 5.496 1 89.69 89 GLU A C 1
ATOM 707 O O . GLU A 1 89 ? -0.946 -3.59 5.395 1 89.69 89 GLU A O 1
ATOM 712 N N . ARG A 1 90 ? 0.998 -4.145 4.504 1 91.25 90 ARG A N 1
ATOM 713 C CA . ARG A 1 90 ? 0.639 -3.613 3.193 1 91.25 90 ARG A CA 1
ATOM 714 C C . ARG A 1 90 ? -0.479 -4.434 2.559 1 91.25 90 ARG A C 1
ATOM 716 O O . ARG A 1 90 ? -1.411 -3.873 1.977 1 91.25 90 ARG A O 1
ATOM 723 N N . LEU A 1 91 ? -0.368 -5.715 2.744 1 94.5 91 LEU A N 1
ATOM 724 C CA . LEU A 1 91 ? -1.389 -6.586 2.172 1 94.5 91 LEU A CA 1
ATOM 725 C C . LEU A 1 91 ? -2.717 -6.422 2.902 1 94.5 91 LEU A C 1
ATOM 727 O O . LEU A 1 91 ? -3.783 -6.508 2.289 1 94.5 91 LEU A O 1
ATOM 731 N N . ASN A 1 92 ? -2.639 -6.172 4.145 1 93.75 92 ASN A N 1
ATOM 732 C CA . ASN A 1 92 ? -3.824 -6.113 4.988 1 93.75 92 ASN A CA 1
ATOM 733 C C . ASN A 1 92 ? -4.547 -4.777 4.852 1 93.75 92 ASN A C 1
ATOM 735 O O . ASN A 1 92 ? -5.672 -4.621 5.332 1 93.75 92 ASN A O 1
ATOM 739 N N . TYR A 1 93 ? -3.902 -3.814 4.234 1 92 93 TYR A N 1
ATOM 740 C CA . TYR A 1 93 ? -4.48 -2.479 4.145 1 92 93 TYR A CA 1
ATOM 741 C C . TYR A 1 93 ? -5.852 -2.521 3.486 1 92 93 TYR A C 1
ATOM 743 O O . TYR A 1 93 ? -6.008 -3.066 2.391 1 92 93 TYR A O 1
ATOM 751 N N . GLY A 1 94 ? -6.895 -2.041 4.238 1 92.94 94 GLY A N 1
ATOM 752 C CA . GLY A 1 94 ? -8.25 -1.939 3.705 1 92.94 94 GLY A CA 1
ATOM 753 C C . GLY A 1 94 ? -9.062 -3.199 3.908 1 92.94 94 GLY A C 1
ATOM 754 O O . GLY A 1 94 ? -10.211 -3.283 3.457 1 92.94 94 GLY A O 1
ATOM 755 N N . SER A 1 95 ? -8.516 -4.164 4.602 1 94.12 95 SER A N 1
ATOM 756 C CA . SER A 1 95 ? -9.141 -5.477 4.727 1 94.12 95 SER A CA 1
ATOM 757 C C . SER A 1 95 ? -10.555 -5.363 5.289 1 94.12 95 SER A C 1
ATOM 759 O O . SER A 1 95 ? -11.461 -6.066 4.844 1 94.12 95 SER A O 1
ATOM 761 N N . LYS A 1 96 ? -10.773 -4.453 6.25 1 93.06 96 LYS A N 1
ATOM 762 C CA . LYS A 1 96 ? -12.086 -4.285 6.871 1 93.06 96 LYS A CA 1
ATOM 763 C C . LYS A 1 96 ? -13.125 -3.844 5.844 1 93.06 96 LYS A C 1
ATOM 765 O O . LYS A 1 96 ? -14.266 -4.316 5.863 1 93.06 96 LYS A O 1
ATOM 770 N N . TRP A 1 97 ? -12.695 -2.947 4.992 1 94.69 97 TRP A N 1
ATOM 771 C CA . TRP A 1 97 ? -13.594 -2.471 3.947 1 94.69 97 TRP A CA 1
ATOM 772 C C . TRP A 1 97 ? -13.883 -3.572 2.934 1 94.69 97 TRP A C 1
ATOM 774 O O . TRP A 1 97 ? -15.008 -3.699 2.449 1 94.69 97 TRP A O 1
ATOM 784 N N . PHE A 1 98 ? -12.891 -4.426 2.629 1 95.56 98 PHE A N 1
ATOM 785 C CA . PHE A 1 98 ? -12.977 -5.473 1.618 1 95.56 98 PHE A CA 1
ATOM 786 C C . PHE A 1 98 ? -13.977 -6.543 2.031 1 95.56 98 PHE A C 1
ATOM 788 O O . PHE A 1 98 ? -14.633 -7.145 1.181 1 95.56 98 PHE A O 1
ATOM 795 N N . GLU A 1 99 ? -14.125 -6.734 3.275 1 94.5 99 GLU A N 1
ATOM 796 C CA . GLU A 1 99 ? -14.984 -7.797 3.783 1 94.5 99 GLU A CA 1
ATOM 797 C C . GLU A 1 99 ? -16.453 -7.551 3.418 1 94.5 99 GLU A C 1
ATOM 799 O O . GLU A 1 99 ? -17.234 -8.492 3.287 1 94.5 99 GLU A O 1
ATOM 804 N N . LYS A 1 100 ? -16.766 -6.32 3.219 1 92.44 100 LYS A N 1
ATOM 805 C CA . LYS A 1 100 ? -18.141 -5.98 2.818 1 92.44 100 LYS A CA 1
ATOM 806 C C . LYS A 1 100 ? -18.469 -6.559 1.446 1 92.44 100 LYS A C 1
ATOM 808 O O . LYS A 1 100 ? -19.641 -6.707 1.097 1 92.44 100 LYS A O 1
ATOM 813 N N . SER A 1 101 ? -17.438 -6.918 0.706 1 95.31 101 SER A N 1
ATOM 814 C CA . SER A 1 101 ? -17.609 -7.527 -0.608 1 95.31 101 SER A CA 1
ATOM 815 C C . SER A 1 101 ? -17.156 -8.984 -0.603 1 95.31 101 SER A C 1
ATOM 817 O O . SER A 1 101 ? -16.828 -9.539 -1.651 1 95.31 101 SER A O 1
ATOM 819 N N . HIS A 1 102 ? -17.016 -9.516 0.538 1 97.06 102 HIS A N 1
ATOM 820 C CA . HIS A 1 102 ? -16.641 -10.914 0.737 1 97.06 102 HIS A CA 1
ATOM 821 C C . HIS A 1 102 ? -15.219 -11.172 0.254 1 97.06 102 HIS A C 1
ATOM 823 O O . HIS A 1 102 ? -14.953 -12.203 -0.37 1 97.06 102 HIS A O 1
ATOM 829 N N . MET A 1 103 ? -14.469 -10.234 0.383 1 97.19 103 MET A N 1
ATOM 830 C CA . MET A 1 103 ? -13.023 -10.383 0.214 1 97.19 103 MET A CA 1
ATOM 831 C C . MET A 1 103 ? -12.312 -10.391 1.565 1 97.19 103 MET A C 1
ATOM 833 O O . MET A 1 103 ? -12.336 -9.391 2.285 1 97.19 103 MET A O 1
ATOM 837 N N . TYR A 1 104 ? -11.688 -11.477 1.888 1 98.31 104 TYR A N 1
ATOM 838 C CA . TYR A 1 104 ? -11.102 -11.68 3.207 1 98.31 104 TYR A CA 1
ATOM 839 C C . TYR A 1 104 ? -9.578 -11.75 3.123 1 98.31 104 TYR A C 1
ATOM 841 O O . TYR A 1 104 ? -9.023 -12.742 2.648 1 98.31 104 TYR A O 1
ATOM 849 N N . ILE A 1 105 ? -8.945 -10.703 3.537 1 97.94 105 ILE A N 1
ATOM 850 C CA . ILE A 1 105 ? -7.492 -10.695 3.662 1 97.94 105 ILE A CA 1
ATOM 851 C C . ILE A 1 105 ? -7.098 -10.977 5.109 1 97.94 105 ILE A C 1
ATOM 853 O O . ILE A 1 105 ? -7.469 -10.227 6.02 1 97.94 105 ILE A O 1
ATOM 857 N N . ARG A 1 106 ? -6.375 -12.047 5.32 1 97.94 106 ARG A N 1
ATOM 858 C CA . ARG A 1 106 ? -6.012 -12.508 6.66 1 97.94 106 ARG A CA 1
ATOM 859 C C . ARG A 1 106 ? -4.496 -12.531 6.836 1 97.94 106 ARG A C 1
ATOM 861 O O . ARG A 1 106 ? -3.834 -13.484 6.41 1 97.94 106 ARG A O 1
ATOM 868 N N . THR A 1 107 ? -3.982 -11.5 7.477 1 97.44 107 THR A N 1
ATOM 869 C CA . THR A 1 107 ? -2.547 -11.422 7.73 1 97.44 107 THR A CA 1
ATOM 870 C C . THR A 1 107 ? -2.264 -11.359 9.227 1 97.44 107 THR A C 1
ATOM 872 O O . THR A 1 107 ? -1.116 -11.492 9.656 1 97.44 107 THR A O 1
ATOM 875 N N . ASP A 1 108 ? -3.283 -11.141 10.031 1 95.81 108 ASP A N 1
ATOM 876 C CA . ASP A 1 108 ? -3.176 -11.031 11.484 1 95.81 108 ASP A CA 1
ATOM 877 C C . ASP A 1 108 ? -3.287 -12.398 12.148 1 95.81 108 ASP A C 1
ATOM 879 O O . ASP A 1 108 ? -4.223 -13.156 11.875 1 95.81 108 ASP A O 1
ATOM 883 N N . LEU A 1 109 ? -2.398 -12.695 13.078 1 96.88 109 LEU A N 1
ATOM 884 C CA . LEU A 1 109 ? -2.385 -13.984 13.75 1 96.88 109 LEU A CA 1
ATOM 885 C C . LEU A 1 109 ? -3.631 -14.164 14.609 1 96.88 109 LEU A C 1
ATOM 887 O O . LEU A 1 109 ? -4.062 -15.289 14.867 1 96.88 109 LEU A O 1
ATOM 891 N N . ASN A 1 110 ? -4.238 -13.086 14.984 1 95.75 110 ASN A N 1
ATOM 892 C CA . ASN A 1 110 ? -5.453 -13.141 15.789 1 95.75 110 ASN A CA 1
ATOM 893 C C . ASN A 1 110 ? -6.609 -13.758 15.008 1 95.75 110 ASN A C 1
ATOM 895 O O . ASN A 1 110 ? -7.586 -14.227 15.602 1 95.75 110 ASN A O 1
ATOM 899 N N . ASP A 1 111 ? -6.508 -13.797 13.75 1 96.62 111 ASP A N 1
ATOM 900 C CA . ASP A 1 111 ? -7.602 -14.281 12.914 1 96.62 111 ASP A CA 1
ATOM 901 C C . ASP A 1 111 ? -7.555 -15.797 12.766 1 96.62 111 ASP A C 1
ATOM 903 O O . ASP A 1 111 ? -8.492 -16.406 12.258 1 96.62 111 ASP A O 1
ATOM 907 N N . MET A 1 112 ? -6.539 -16.438 13.266 1 97.56 112 MET A N 1
ATOM 908 C CA . MET A 1 112 ? -6.332 -17.859 13.055 1 97.56 112 MET A CA 1
ATOM 909 C C . MET A 1 112 ? -7.469 -18.672 13.68 1 97.56 112 MET A C 1
ATOM 911 O O . MET A 1 112 ? -7.785 -19.766 13.211 1 97.56 112 MET A O 1
ATOM 915 N N . ASN A 1 113 ? -8.102 -18.141 14.727 1 96.94 113 ASN A N 1
ATOM 916 C CA . ASN A 1 113 ? -9.188 -18.875 15.375 1 96.94 113 ASN A CA 1
ATOM 917 C C . ASN A 1 113 ? -10.547 -18.297 15 1 96.94 113 ASN A C 1
ATOM 919 O O . ASN A 1 113 ? -11.531 -18.5 15.711 1 96.94 113 ASN A O 1
ATOM 923 N N . LYS A 1 114 ? -10.602 -17.516 13.984 1 97.69 114 LYS A N 1
ATOM 924 C CA . LYS A 1 114 ? -11.828 -16.969 13.406 1 97.69 114 LYS A CA 1
ATOM 925 C C . LYS A 1 114 ? -11.984 -17.406 11.945 1 97.69 114 LYS A C 1
ATOM 927 O O . LYS A 1 114 ? -11.758 -16.609 11.039 1 97.69 114 LYS A O 1
ATOM 932 N N . PRO A 1 115 ? -12.422 -18.609 11.766 1 98.31 115 PRO A N 1
ATOM 933 C CA . PRO A 1 115 ? -12.516 -19.109 10.391 1 98.31 115 PRO A CA 1
ATOM 934 C C . PRO A 1 115 ? -13.477 -18.297 9.531 1 98.31 115 PRO A C 1
ATOM 936 O O . PRO A 1 115 ? -14.438 -17.719 10.047 1 98.31 115 PRO A O 1
ATOM 939 N N . VAL A 1 116 ? -13.203 -18.141 8.266 1 98.38 116 VAL A N 1
ATOM 940 C CA . VAL A 1 116 ? -14.133 -17.578 7.289 1 98.38 116 VAL A CA 1
ATOM 941 C C . VAL A 1 116 ? -15.133 -18.641 6.859 1 98.38 116 VAL A C 1
ATOM 943 O O . VAL A 1 116 ? -14.75 -19.703 6.348 1 98.38 116 VAL A O 1
ATOM 946 N N . THR A 1 117 ? -16.391 -18.359 7.051 1 98.12 117 THR A N 1
ATOM 947 C CA . THR A 1 117 ? -17.438 -19.344 6.762 1 98.12 117 THR A CA 1
ATOM 948 C C . THR A 1 117 ? -18.141 -19.016 5.445 1 98.12 117 THR A C 1
ATOM 950 O O . THR A 1 117 ? -18.641 -17.891 5.266 1 98.12 117 THR A O 1
ATOM 953 N N . ILE A 1 118 ? -18.078 -19.938 4.562 1 97.25 118 ILE A N 1
ATOM 954 C CA . ILE A 1 118 ? -18.844 -19.859 3.316 1 97.25 118 ILE A CA 1
ATOM 955 C C . ILE A 1 118 ? -19.672 -21.125 3.143 1 97.25 118 ILE A C 1
ATOM 957 O O . ILE A 1 118 ? -19.141 -22.203 2.91 1 97.25 118 ILE A O 1
ATOM 961 N N . GLY A 1 119 ? -20.953 -20.969 3.264 1 94.75 119 GLY A N 1
ATOM 962 C CA . GLY A 1 119 ? -21.797 -22.156 3.299 1 94.75 119 GLY A CA 1
ATOM 963 C C . GLY A 1 119 ? -21.516 -23.062 4.48 1 94.75 119 GLY A C 1
ATOM 964 O O . GLY A 1 119 ? -21.5 -22.609 5.629 1 94.75 119 GLY A O 1
ATOM 965 N N . ASN A 1 120 ? -21.266 -24.266 4.191 1 95.5 120 ASN A N 1
ATOM 966 C CA . ASN A 1 120 ? -21 -25.25 5.238 1 95.5 120 ASN A CA 1
ATOM 967 C C . ASN A 1 120 ? -19.5 -25.531 5.367 1 95.5 120 ASN A C 1
ATOM 969 O O . ASN A 1 120 ? -19.109 -26.562 5.902 1 95.5 120 ASN A O 1
ATOM 973 N N . VAL A 1 121 ? -18.734 -24.609 4.887 1 97.5 121 VAL A N 1
ATOM 974 C CA . VAL A 1 121 ? -17.281 -24.781 4.898 1 97.5 121 VAL A CA 1
ATOM 975 C C . VAL A 1 121 ? -16.641 -23.688 5.742 1 97.5 121 VAL A C 1
ATOM 977 O O . VAL A 1 121 ? -16.953 -22.516 5.59 1 97.5 121 VAL A O 1
ATOM 980 N N . ASP A 1 122 ? -15.766 -24.062 6.652 1 98.25 122 ASP A N 1
ATOM 981 C CA . ASP A 1 122 ? -14.953 -23.141 7.441 1 98.25 122 ASP A CA 1
ATOM 982 C C . ASP A 1 122 ? -13.508 -23.141 6.961 1 98.25 122 ASP A C 1
ATOM 984 O O . ASP A 1 122 ? -12.859 -24.188 6.906 1 98.25 122 ASP A O 1
ATOM 988 N N . PHE A 1 123 ? -13.008 -22 6.633 1 98.75 123 PHE A N 1
ATOM 989 C CA . PHE A 1 123 ? -11.617 -21.828 6.23 1 98.75 123 PHE A CA 1
ATOM 990 C C . PHE A 1 123 ? -10.789 -21.281 7.379 1 98.75 123 PHE A C 1
ATOM 992 O O . PHE A 1 123 ? -10.984 -20.141 7.801 1 98.75 123 PHE A O 1
ATOM 999 N N . TYR A 1 124 ? -9.906 -22.078 7.902 1 98.75 124 TYR A N 1
ATOM 1000 C CA . TYR A 1 124 ? -8.945 -21.641 8.906 1 98.75 124 TYR A CA 1
ATOM 1001 C C . TYR A 1 124 ? -7.656 -21.156 8.258 1 98.75 124 TYR A C 1
ATOM 1003 O O . TYR A 1 124 ? -6.984 -21.906 7.555 1 98.75 124 TYR A O 1
ATOM 1011 N N . THR A 1 125 ? -7.312 -19.922 8.516 1 98.62 125 THR A N 1
ATOM 1012 C CA . THR A 1 125 ? -6.195 -19.297 7.82 1 98.62 125 THR A CA 1
ATOM 1013 C C . THR A 1 125 ? -5.008 -19.109 8.758 1 98.62 125 THR A C 1
ATOM 1015 O O . THR A 1 125 ? -5.168 -18.609 9.883 1 98.62 125 THR A O 1
ATOM 1018 N N . MET A 1 126 ? -3.871 -19.531 8.328 1 98 126 MET A N 1
ATOM 1019 C CA . MET A 1 126 ? -2.613 -19.266 9.016 1 98 126 MET A CA 1
ATOM 1020 C C . MET A 1 126 ? -1.69 -18.406 8.148 1 98 126 MET A C 1
ATOM 1022 O O . MET A 1 126 ? -0.949 -18.938 7.316 1 98 126 MET A O 1
ATOM 1026 N N . PRO A 1 127 ? -1.726 -17.109 8.375 1 97.88 127 PRO A N 1
ATOM 1027 C CA . PRO A 1 127 ? -0.763 -16.297 7.633 1 97.88 127 PRO A CA 1
ATOM 1028 C C . PRO A 1 127 ? 0.687 -16.656 7.941 1 97.88 127 PRO A C 1
ATOM 1030 O O . PRO A 1 127 ? 0.984 -17.156 9.039 1 97.88 127 PRO A O 1
ATOM 1033 N N . PHE A 1 128 ? 1.525 -16.469 7.008 1 96.5 128 PHE A N 1
ATOM 1034 C CA . PHE A 1 128 ? 2.938 -16.703 7.285 1 96.5 128 PHE A CA 1
ATOM 1035 C C . PHE A 1 128 ? 3.412 -15.828 8.445 1 96.5 128 PHE A C 1
ATOM 1037 O O . PHE A 1 128 ? 3.09 -14.641 8.508 1 96.5 128 PHE A O 1
ATOM 1044 N N . ALA A 1 129 ? 4.176 -16.469 9.273 1 95.31 129 ALA A N 1
ATOM 1045 C CA . ALA A 1 129 ? 4.781 -15.773 10.398 1 95.31 129 ALA A CA 1
ATOM 1046 C C . ALA A 1 129 ? 6.109 -16.422 10.797 1 95.31 129 ALA A C 1
ATOM 1048 O O . ALA A 1 129 ? 6.281 -17.625 10.672 1 95.31 129 ALA A O 1
ATOM 1049 N N . THR A 1 130 ? 6.953 -15.625 11.328 1 92.5 130 THR A N 1
ATOM 1050 C CA . THR A 1 130 ? 8.234 -16.125 11.812 1 92.5 130 THR A CA 1
ATOM 1051 C C . THR A 1 130 ? 8.078 -16.781 13.18 1 92.5 130 THR A C 1
ATOM 1053 O O . THR A 1 130 ? 7.047 -16.609 13.836 1 92.5 130 THR A O 1
ATOM 1056 N N . ILE A 1 131 ? 9.117 -17.484 13.539 1 92.12 131 ILE A N 1
ATOM 1057 C CA . ILE A 1 131 ? 9.125 -18.125 14.852 1 92.12 131 ILE A CA 1
ATOM 1058 C C . ILE A 1 131 ? 9.031 -17.078 15.953 1 92.12 131 ILE A C 1
ATOM 1060 O O . ILE A 1 131 ? 8.266 -17.234 16.906 1 92.12 131 ILE A O 1
ATOM 1064 N N . ASN A 1 132 ? 9.727 -15.961 15.797 1 93.06 132 ASN A N 1
ATOM 1065 C CA . ASN A 1 132 ? 9.68 -14.883 16.781 1 93.06 132 ASN A CA 1
ATOM 1066 C C . ASN A 1 132 ? 8.273 -14.312 16.922 1 93.06 132 ASN A C 1
ATOM 1068 O O . ASN A 1 132 ? 7.816 -14.055 18.031 1 93.06 132 ASN A O 1
ATOM 1072 N N . GLU A 1 133 ? 7.629 -14.156 15.836 1 94.5 133 GLU A N 1
ATOM 1073 C CA . GLU A 1 133 ? 6.262 -13.641 15.867 1 94.5 133 GLU A CA 1
ATOM 1074 C C . GLU A 1 133 ? 5.324 -14.609 16.594 1 94.5 133 GLU A C 1
ATOM 1076 O O . GLU A 1 133 ? 4.445 -14.188 17.344 1 94.5 133 GLU A O 1
ATOM 1081 N N . MET A 1 134 ? 5.539 -15.875 16.406 1 95 134 MET A N 1
ATOM 1082 C CA . MET A 1 134 ? 4.715 -16.891 17.047 1 95 134 MET A CA 1
ATOM 1083 C C . MET A 1 134 ? 4.977 -16.953 18.547 1 95 134 MET A C 1
ATOM 1085 O O . MET A 1 134 ? 4.043 -17.109 19.328 1 95 134 MET A O 1
ATOM 1089 N N . GLN A 1 135 ? 6.277 -16.797 18.844 1 95.88 135 GLN A N 1
ATOM 1090 C CA . GLN A 1 135 ? 6.633 -16.734 20.266 1 95.88 135 GLN A CA 1
ATOM 1091 C C . GLN A 1 135 ? 5.906 -15.594 20.969 1 95.88 135 GLN A C 1
ATOM 1093 O O . GLN A 1 135 ? 5.355 -15.773 22.047 1 95.88 135 GLN A O 1
ATOM 1098 N N . TYR A 1 136 ? 5.918 -14.516 20.312 1 96.44 136 TYR A N 1
ATOM 1099 C CA . TYR A 1 136 ? 5.285 -13.328 20.891 1 96.44 136 TYR A CA 1
ATOM 1100 C C . TYR A 1 136 ? 3.773 -13.5 20.969 1 96.44 136 TYR A C 1
ATOM 1102 O O . TYR A 1 136 ? 3.164 -13.219 22 1 96.44 136 TYR A O 1
ATOM 1110 N N . PHE A 1 137 ? 3.16 -14.016 20.016 1 96.56 137 PHE A N 1
ATOM 1111 C CA . PHE A 1 137 ? 1.71 -14.148 19.953 1 96.56 137 PHE A CA 1
ATOM 1112 C C . PHE A 1 137 ? 1.202 -15.109 21.031 1 96.56 137 PHE A C 1
ATOM 1114 O O . PHE A 1 137 ? 0.23 -14.805 21.719 1 96.56 137 PHE A O 1
ATOM 1121 N N . PHE A 1 138 ? 1.921 -16.141 21.125 1 97.12 138 PHE A N 1
ATOM 1122 C CA . PHE A 1 138 ? 1.472 -17.156 22.078 1 97.12 138 PHE A CA 1
ATOM 1123 C C . PHE A 1 138 ? 2.102 -16.938 23.438 1 97.12 138 PHE A C 1
ATOM 1125 O O . PHE A 1 138 ? 1.815 -17.688 24.391 1 97.12 138 PHE A O 1
ATOM 1132 N N . ASP A 1 139 ? 2.932 -15.891 23.516 1 96.5 139 ASP A N 1
ATOM 1133 C CA . ASP A 1 139 ? 3.689 -15.648 24.734 1 96.5 139 ASP A CA 1
ATOM 1134 C C . ASP A 1 139 ? 4.352 -16.922 25.234 1 96.5 139 ASP A C 1
ATOM 1136 O O . ASP A 1 139 ? 4.184 -17.312 26.391 1 96.5 139 ASP A O 1
ATOM 1140 N N . ASP A 1 140 ? 4.973 -17.656 24.422 1 95.69 140 ASP A N 1
ATOM 1141 C CA . ASP A 1 140 ? 5.594 -18.938 24.688 1 95.69 140 ASP A CA 1
ATOM 1142 C C . ASP A 1 140 ? 7 -19.016 24.094 1 95.69 140 ASP A C 1
ATOM 1144 O O . ASP A 1 140 ? 7.164 -19.344 22.922 1 95.69 140 ASP A O 1
ATOM 1148 N N . LYS A 1 141 ? 8.039 -18.812 24.875 1 93.19 141 LYS A N 1
ATOM 1149 C CA . LYS A 1 141 ? 9.438 -18.781 24.453 1 93.19 141 LYS A CA 1
ATOM 1150 C C . LYS A 1 141 ? 9.945 -20.172 24.109 1 93.19 141 LYS A C 1
ATOM 1152 O O . LYS A 1 141 ? 11.023 -20.328 23.531 1 93.19 141 LYS A O 1
ATOM 1157 N N . ALA A 1 142 ? 9.141 -21.156 24.422 1 92.38 142 ALA A N 1
ATOM 1158 C CA . ALA A 1 142 ? 9.547 -22.531 24.156 1 92.38 142 ALA A CA 1
ATOM 1159 C C . ALA A 1 142 ? 9.375 -22.891 22.688 1 92.38 142 ALA A C 1
ATOM 1161 O O . ALA A 1 142 ? 9.898 -23.906 22.219 1 92.38 142 ALA A O 1
ATOM 1162 N N . ILE A 1 143 ? 8.688 -22.047 21.938 1 93.38 143 ILE A N 1
ATOM 1163 C CA . ILE A 1 143 ? 8.531 -22.25 20.5 1 93.38 143 ILE A CA 1
ATOM 1164 C C . ILE A 1 143 ? 9.844 -21.906 19.797 1 93.38 143 ILE A C 1
ATOM 1166 O O . ILE A 1 143 ? 10.227 -20.75 19.688 1 93.38 143 ILE A O 1
ATOM 1170 N N . GLU A 1 144 ? 10.492 -22.922 19.266 1 90.5 144 GLU A N 1
ATOM 1171 C CA . GLU A 1 144 ? 11.797 -22.703 18.672 1 90.5 144 GLU A CA 1
ATOM 1172 C C . GLU A 1 144 ? 11.844 -23.234 17.234 1 90.5 144 GLU A C 1
ATOM 1174 O O . GLU A 1 144 ? 12.781 -22.938 16.484 1 90.5 144 GLU A O 1
ATOM 1179 N N . THR A 1 145 ? 10.836 -24.016 16.922 1 88.25 145 THR A N 1
ATOM 1180 C CA . THR A 1 145 ? 10.797 -24.594 15.578 1 88.25 145 THR A CA 1
ATOM 1181 C C . THR A 1 145 ? 9.445 -24.328 14.914 1 88.25 145 THR A C 1
ATOM 1183 O O . THR A 1 145 ? 8.469 -24.016 15.586 1 88.25 145 THR A O 1
ATOM 1186 N N . HIS A 1 146 ? 9.422 -24.516 13.648 1 89.12 146 HIS A N 1
ATOM 1187 C CA . HIS A 1 146 ? 8.18 -24.359 12.898 1 89.12 146 HIS A CA 1
ATOM 1188 C C . HIS A 1 146 ? 7.156 -25.422 13.312 1 89.12 146 HIS A C 1
ATOM 1190 O O . HIS A 1 146 ? 5.957 -25.141 13.352 1 89.12 146 HIS A O 1
ATOM 1196 N N . GLN A 1 147 ? 7.633 -26.562 13.586 1 90.56 147 GLN A N 1
ATOM 1197 C CA . GLN A 1 147 ? 6.738 -27.641 14.008 1 90.56 147 GLN A CA 1
ATOM 1198 C C . GLN A 1 147 ? 6.055 -27.297 15.328 1 90.56 147 GLN A C 1
ATOM 1200 O O . GLN A 1 147 ? 4.848 -27.5 15.477 1 90.56 147 GLN A O 1
ATOM 1205 N N . GLN A 1 148 ? 6.855 -26.797 16.219 1 92.06 148 GLN A N 1
ATOM 1206 C CA . GLN A 1 148 ? 6.297 -26.391 17.5 1 92.06 148 GLN A CA 1
ATOM 1207 C C . GLN A 1 148 ? 5.289 -25.266 17.344 1 92.06 148 GLN A C 1
ATOM 1209 O O . GLN A 1 148 ? 4.227 -25.281 17.969 1 92.06 148 GLN A O 1
ATOM 1214 N N . ALA A 1 149 ? 5.656 -24.328 16.516 1 93.38 149 ALA A N 1
ATOM 1215 C CA . ALA A 1 149 ? 4.754 -23.219 16.234 1 93.38 149 ALA A CA 1
ATOM 1216 C C . ALA A 1 149 ? 3.441 -23.719 15.641 1 93.38 149 ALA A C 1
ATOM 1218 O O . ALA A 1 149 ? 2.359 -23.312 16.078 1 93.38 149 ALA A O 1
ATOM 1219 N N . LEU A 1 150 ? 3.539 -24.594 14.68 1 94.19 150 LEU A N 1
ATOM 1220 C CA . LEU A 1 150 ? 2.352 -25.125 14.016 1 94.19 150 LEU A CA 1
ATOM 1221 C C . LEU A 1 150 ? 1.473 -25.891 14.992 1 94.19 150 LEU A C 1
ATOM 1223 O O . LEU A 1 150 ? 0.248 -25.75 14.977 1 94.19 150 LEU A O 1
ATOM 1227 N N . ASN A 1 151 ? 2.09 -26.672 15.82 1 94.31 151 ASN A N 1
ATOM 1228 C CA . ASN A 1 151 ? 1.333 -27.406 16.828 1 94.31 151 ASN A CA 1
ATOM 1229 C C . ASN A 1 151 ? 0.486 -26.469 17.688 1 94.31 151 ASN A C 1
ATOM 1231 O O . ASN A 1 151 ? -0.681 -26.766 17.969 1 94.31 151 ASN A O 1
ATOM 1235 N N . ARG A 1 152 ? 1.109 -25.438 18.094 1 95.25 152 ARG A N 1
ATOM 1236 C CA . ARG A 1 152 ? 0.393 -24.453 18.906 1 95.25 152 ARG A CA 1
ATOM 1237 C C . ARG A 1 152 ? -0.756 -23.828 18.125 1 95.25 152 ARG A C 1
ATOM 1239 O O . ARG A 1 152 ? -1.841 -23.609 18.672 1 95.25 152 ARG A O 1
ATOM 1246 N N . VAL A 1 153 ? -0.521 -23.5 16.891 1 97 153 VAL A N 1
ATOM 1247 C CA . VAL A 1 153 ? -1.527 -22.906 16.016 1 97 153 VAL A CA 1
ATOM 1248 C C . VAL A 1 153 ? -2.705 -23.875 15.859 1 97 153 VAL A C 1
ATOM 1250 O O . VAL A 1 153 ? -3.863 -23.469 15.984 1 97 153 VAL A O 1
ATOM 1253 N N . LEU A 1 154 ? -2.365 -25.109 15.594 1 96.88 154 LEU A N 1
ATOM 1254 C CA . LEU A 1 154 ? -3.404 -26.109 15.359 1 96.88 154 LEU A CA 1
ATOM 1255 C C . LEU A 1 154 ? -4.242 -26.312 16.625 1 96.88 154 LEU A C 1
ATOM 1257 O O . LEU A 1 154 ? -5.461 -26.469 16.531 1 96.88 154 LEU A O 1
ATOM 1261 N N . ALA A 1 155 ? -3.578 -26.312 17.719 1 95.5 155 ALA A N 1
ATOM 1262 C CA . ALA A 1 155 ? -4.301 -26.391 18.984 1 95.5 155 ALA A CA 1
ATOM 1263 C C . ALA A 1 155 ? -5.223 -25.203 19.172 1 95.5 155 ALA A C 1
ATOM 1265 O O . ALA A 1 155 ? -6.363 -25.344 19.625 1 95.5 155 ALA A O 1
ATOM 1266 N N . TYR A 1 156 ? -4.676 -24.094 18.859 1 96.62 156 TYR A N 1
ATOM 1267 C CA . TYR A 1 156 ? -5.43 -22.844 18.953 1 96.62 156 TYR A CA 1
ATOM 1268 C C . TYR A 1 156 ? -6.66 -22.875 18.062 1 96.62 156 TYR A C 1
ATOM 1270 O O . TYR A 1 156 ? -7.754 -22.484 18.484 1 96.62 156 TYR A O 1
ATOM 1278 N N . MET A 1 157 ? -6.582 -23.422 16.891 1 97.56 157 MET A N 1
ATOM 1279 C CA . MET A 1 157 ? -7.688 -23.547 15.945 1 97.56 157 MET A CA 1
ATOM 1280 C C . MET A 1 157 ? -8.688 -24.594 16.422 1 97.56 157 MET A C 1
ATOM 1282 O O . MET A 1 157 ? -9.898 -24.438 16.234 1 97.56 157 MET A O 1
ATOM 1286 N N . HIS A 1 158 ? -8.195 -25.609 16.984 1 96.25 158 HIS A N 1
ATOM 1287 C CA . HIS A 1 158 ? -9.031 -26.734 17.406 1 96.25 158 HIS A CA 1
ATOM 1288 C C . HIS A 1 158 ? -10.086 -26.281 18.406 1 96.25 158 HIS A C 1
ATOM 1290 O O . HIS A 1 158 ? -11.172 -26.859 18.484 1 96.25 158 HIS A O 1
ATOM 1296 N N . GLU A 1 159 ? -9.75 -25.25 19.156 1 96.12 159 GLU A N 1
ATOM 1297 C CA . GLU A 1 159 ? -10.648 -24.719 20.188 1 96.12 159 GLU A CA 1
ATOM 1298 C C . GLU A 1 159 ? -11.977 -24.281 19.578 1 96.12 159 GLU A C 1
ATOM 1300 O O . GLU A 1 159 ? -12.992 -24.219 20.281 1 96.12 159 GLU A O 1
ATOM 1305 N N . VAL A 1 160 ? -11.969 -24.062 18.297 1 97.25 160 VAL A N 1
ATOM 1306 C CA . VAL A 1 160 ? -13.188 -23.484 17.734 1 97.25 160 VAL A CA 1
ATOM 1307 C C . VAL A 1 160 ? -13.656 -24.312 16.562 1 97.25 160 VAL A C 1
ATOM 1309 O O . VAL A 1 160 ? -14.555 -23.906 15.812 1 97.25 160 VAL A O 1
ATOM 1312 N N . ILE A 1 161 ? -13.164 -25.438 16.344 1 96.75 161 ILE A N 1
ATOM 1313 C CA . ILE A 1 161 ? -13.492 -26.266 15.188 1 96.75 161 ILE A CA 1
ATOM 1314 C C . ILE A 1 161 ? -14.914 -26.797 15.328 1 96.75 161 ILE A C 1
ATOM 1316 O O . ILE A 1 161 ? -15.328 -27.219 16.406 1 96.75 161 ILE A O 1
ATOM 1320 N N . ASP A 1 162 ? -15.68 -26.719 14.32 1 96.38 162 ASP A N 1
ATOM 1321 C CA . ASP A 1 162 ? -17 -27.344 14.219 1 96.38 162 ASP A CA 1
ATOM 1322 C C . ASP A 1 162 ? -16.922 -28.625 13.383 1 96.38 162 ASP A C 1
ATOM 1324 O O . ASP A 1 162 ? -16.859 -28.562 12.148 1 96.38 162 ASP A O 1
ATOM 1328 N N . GLU A 1 163 ? -17.094 -29.688 14.023 1 93.44 163 GLU A N 1
ATOM 1329 C CA . GLU A 1 163 ? -16.906 -30.984 13.383 1 93.44 163 GLU A CA 1
ATOM 1330 C C . GLU A 1 163 ? -18.062 -31.281 12.422 1 93.44 163 GLU A C 1
ATOM 1332 O O . GLU A 1 163 ? -17.969 -32.219 11.609 1 93.44 163 GLU A O 1
ATOM 1337 N N . ASN A 1 164 ? -19.094 -30.516 12.539 1 94.62 164 ASN A N 1
ATOM 1338 C CA . ASN A 1 164 ? -20.25 -30.734 11.672 1 94.62 164 ASN A CA 1
ATOM 1339 C C . ASN A 1 164 ? -20.078 -30.031 10.328 1 94.62 164 ASN A C 1
ATOM 1341 O O . ASN A 1 164 ? -20.906 -30.219 9.43 1 94.62 164 ASN A O 1
ATOM 1345 N N . LYS A 1 165 ? -19 -29.328 10.148 1 95.94 165 LYS A N 1
ATOM 1346 C CA . LYS A 1 165 ? -18.719 -28.609 8.906 1 95.94 165 LYS A CA 1
ATOM 1347 C C . LYS A 1 165 ? -17.484 -29.203 8.211 1 95.94 165 LYS A C 1
ATOM 1349 O O . LYS A 1 165 ? -16.797 -30.062 8.766 1 95.94 165 LYS A O 1
ATOM 1354 N N . VAL A 1 166 ? -17.375 -28.828 6.957 1 96.94 166 VAL A N 1
ATOM 1355 C CA . VAL A 1 166 ? -16.125 -29.094 6.273 1 96.94 166 VAL A CA 1
ATOM 1356 C C . VAL A 1 166 ? -15.07 -28.062 6.688 1 96.94 166 VAL A C 1
ATOM 1358 O O . VAL A 1 166 ? -15.312 -26.859 6.594 1 96.94 166 VAL A O 1
ATOM 1361 N N . ASN A 1 167 ? -13.969 -28.547 7.234 1 97.5 167 ASN A N 1
ATOM 1362 C CA . ASN A 1 167 ? -12.922 -27.656 7.738 1 97.5 167 ASN A CA 1
ATOM 1363 C C . ASN A 1 167 ? -11.688 -27.688 6.832 1 97.5 167 ASN A C 1
ATOM 1365 O O . ASN A 1 167 ? -11.094 -28.734 6.617 1 97.5 167 ASN A O 1
ATOM 1369 N N . ILE A 1 168 ? -11.32 -26.531 6.32 1 98.19 168 ILE A N 1
ATOM 1370 C CA . ILE A 1 168 ? -10.188 -26.406 5.406 1 98.19 168 ILE A CA 1
ATOM 1371 C C . ILE A 1 168 ? -9.117 -25.516 6.031 1 98.19 168 ILE A C 1
ATOM 1373 O O . ILE A 1 168 ? -9.422 -24.453 6.566 1 98.19 168 ILE A O 1
ATOM 1377 N N . PHE A 1 169 ? -7.859 -25.969 6 1 98.5 169 PHE A N 1
ATOM 1378 C CA . PHE A 1 169 ? -6.711 -25.203 6.449 1 98.5 169 PHE A CA 1
ATOM 1379 C C . PHE A 1 169 ? -6.035 -24.5 5.273 1 98.5 169 PHE A C 1
ATOM 1381 O O . PHE A 1 169 ? -5.812 -25.109 4.227 1 98.5 169 PHE A O 1
ATOM 1388 N N . VAL A 1 170 ? -5.793 -23.234 5.395 1 98.69 170 VAL A N 1
ATOM 1389 C CA . VAL A 1 170 ? -5.062 -22.469 4.395 1 98.69 170 VAL A CA 1
ATOM 1390 C C . VAL A 1 170 ? -3.768 -21.922 5.004 1 98.69 170 VAL A C 1
ATOM 1392 O O . VAL A 1 170 ? -3.797 -21.219 6.012 1 98.69 170 VAL A O 1
ATOM 1395 N N . GLY A 1 171 ? -2.639 -22.234 4.426 1 97.88 171 GLY A N 1
ATOM 1396 C CA . GLY A 1 171 ? -1.368 -21.797 4.977 1 97.88 171 GLY A CA 1
ATOM 1397 C C . GLY A 1 171 ? -0.286 -21.641 3.924 1 97.88 171 GLY A C 1
ATOM 1398 O O . GLY A 1 171 ? -0.494 -21.969 2.756 1 97.88 171 GLY A O 1
ATOM 1399 N N . HIS A 1 172 ? 0.801 -21.094 4.332 1 97.31 172 HIS A N 1
ATOM 1400 C CA . HIS A 1 172 ? 1.989 -20.891 3.512 1 97.31 172 HIS A CA 1
ATOM 1401 C C . HIS A 1 172 ? 3.236 -21.438 4.203 1 97.31 172 HIS A C 1
ATOM 1403 O O . HIS A 1 172 ? 3.887 -20.719 4.969 1 97.31 172 HIS A O 1
ATOM 1409 N N . LEU A 1 173 ? 3.52 -22.609 3.975 1 93.44 173 LEU A N 1
ATOM 1410 C CA . LEU A 1 173 ? 4.59 -23.297 4.68 1 93.44 173 LEU A CA 1
ATOM 1411 C C . LEU A 1 173 ? 5.059 -24.531 3.896 1 93.44 173 LEU A C 1
ATOM 1413 O O . LEU A 1 173 ? 4.469 -24.859 2.865 1 93.44 173 LEU A O 1
ATOM 1417 N N . THR A 1 174 ? 6.121 -25.109 4.41 1 90.06 174 THR A N 1
ATOM 1418 C CA . THR A 1 174 ? 6.66 -26.312 3.795 1 90.06 174 THR A CA 1
ATOM 1419 C C . THR A 1 174 ? 6.352 -27.547 4.648 1 90.06 174 THR A C 1
ATOM 1421 O O . THR A 1 174 ? 6.602 -27.547 5.855 1 90.06 174 THR A O 1
ATOM 1424 N N . VAL A 1 175 ? 5.805 -28.484 4.078 1 86.81 175 VAL A N 1
ATOM 1425 C CA . VAL A 1 175 ? 5.555 -29.766 4.727 1 86.81 175 VAL A CA 1
ATOM 1426 C C . VAL A 1 175 ? 6.656 -30.75 4.363 1 86.81 175 VAL A C 1
ATOM 1428 O O . VAL A 1 175 ? 7.168 -30.734 3.238 1 86.81 175 VAL A O 1
ATOM 1431 N N . GLN A 1 176 ? 6.938 -31.562 5.309 1 84.19 176 GLN A N 1
ATOM 1432 C CA . GLN A 1 176 ? 7.961 -32.594 5.078 1 84.19 176 GLN A CA 1
ATOM 1433 C C . GLN A 1 176 ? 7.633 -33.438 3.852 1 84.19 176 GLN A C 1
ATOM 1435 O O . GLN A 1 176 ? 6.488 -33.844 3.668 1 84.19 176 GLN A O 1
ATOM 1440 N N . GLY A 1 177 ? 8.695 -33.625 3.064 1 78.12 177 GLY A N 1
ATOM 1441 C CA . GLY A 1 177 ? 8.523 -34.406 1.859 1 78.12 177 GLY A CA 1
ATOM 1442 C C . GLY A 1 177 ? 8.234 -33.562 0.629 1 78.12 177 GLY A C 1
ATOM 1443 O O . GLY A 1 177 ? 8.188 -34.094 -0.487 1 78.12 177 GLY A O 1
ATOM 1444 N N . GLY A 1 178 ? 8.078 -32.375 0.829 1 82.12 178 GLY A N 1
ATOM 1445 C CA . GLY A 1 178 ? 7.789 -31.5 -0.298 1 82.12 178 GLY A CA 1
ATOM 1446 C C . GLY A 1 178 ? 8.992 -31.25 -1.185 1 82.12 178 GLY A C 1
ATOM 1447 O O . GLY A 1 178 ? 10.109 -31.062 -0.689 1 82.12 178 GLY A O 1
ATOM 1448 N N . ILE A 1 179 ? 8.742 -31.219 -2.467 1 79.75 179 ILE A N 1
ATOM 1449 C CA . ILE A 1 179 ? 9.797 -30.953 -3.438 1 79.75 179 ILE A CA 1
ATOM 1450 C C . ILE A 1 179 ? 9.953 -29.453 -3.645 1 79.75 179 ILE A C 1
ATOM 1452 O O . ILE A 1 179 ? 8.984 -28.766 -3.979 1 79.75 179 ILE A O 1
ATOM 1456 N N . ARG A 1 180 ? 11.148 -28.984 -3.537 1 80.88 180 ARG A N 1
ATOM 1457 C CA . ARG A 1 180 ? 11.422 -27.547 -3.59 1 80.88 180 ARG A CA 1
ATOM 1458 C C . ARG A 1 180 ? 12.055 -27.172 -4.922 1 80.88 180 ARG A C 1
ATOM 1460 O O . ARG A 1 180 ? 12.594 -28.016 -5.629 1 80.88 180 ARG A O 1
ATOM 1467 N N . SER A 1 181 ? 11.906 -25.922 -5.23 1 81.12 181 SER A N 1
ATOM 1468 C CA . SER A 1 181 ? 12.586 -25.312 -6.363 1 81.12 181 SER A CA 1
ATOM 1469 C C . SER A 1 181 ? 13.508 -24.172 -5.906 1 81.12 181 SER A C 1
ATOM 1471 O O . SER A 1 181 ? 13.43 -23.734 -4.762 1 81.12 181 SER A O 1
ATOM 1473 N N . GLU A 1 182 ? 14.406 -23.656 -6.906 1 78.44 182 GLU A N 1
ATOM 1474 C CA . GLU A 1 182 ? 15.383 -22.609 -6.602 1 78.44 182 GLU A CA 1
ATOM 1475 C C . GLU A 1 182 ? 14.695 -21.281 -6.324 1 78.44 182 GLU A C 1
ATOM 1477 O O . GLU A 1 182 ? 15.242 -20.438 -5.613 1 78.44 182 GLU A O 1
ATOM 1482 N N . SER A 1 183 ? 13.562 -21.125 -6.789 1 82.12 183 SER A N 1
ATOM 1483 C CA . SER A 1 183 ? 12.883 -19.844 -6.707 1 82.12 183 SER A CA 1
ATOM 1484 C C . SER A 1 183 ? 12.234 -19.641 -5.34 1 82.12 183 SER A C 1
ATOM 1486 O O . SER A 1 183 ? 11.828 -18.531 -4.996 1 82.12 183 SER A O 1
ATOM 1488 N N . GLU A 1 184 ? 12.156 -20.719 -4.621 1 83 184 GLU A N 1
ATOM 1489 C CA . GLU A 1 184 ? 11.508 -20.656 -3.316 1 83 184 GLU A CA 1
ATOM 1490 C C . GLU A 1 184 ? 12.492 -20.25 -2.225 1 83 184 GLU A C 1
ATOM 1492 O O . GLU A 1 184 ? 13.492 -20.953 -2.002 1 83 184 GLU A O 1
ATOM 1497 N N . ARG A 1 185 ? 12.203 -19.125 -1.596 1 77.56 185 ARG A N 1
ATOM 1498 C CA . ARG A 1 185 ? 13.023 -18.688 -0.47 1 77.56 185 ARG A CA 1
ATOM 1499 C C . ARG A 1 185 ? 12.75 -19.531 0.766 1 77.56 185 ARG A C 1
ATOM 1501 O O . ARG A 1 185 ? 11.602 -19.812 1.088 1 77.56 185 ARG A O 1
ATOM 1508 N N . PRO A 1 186 ? 13.922 -19.938 1.337 1 75.75 186 PRO A N 1
ATOM 1509 C CA . PRO A 1 186 ? 13.68 -20.656 2.596 1 75.75 186 PRO A CA 1
ATOM 1510 C C . PRO A 1 186 ? 12.875 -19.812 3.592 1 75.75 186 PRO A C 1
ATOM 1512 O O . PRO A 1 186 ? 13.008 -18.594 3.633 1 75.75 186 PRO A O 1
ATOM 1515 N N . LEU A 1 187 ? 11.969 -20.484 4.254 1 78.12 187 LEU A N 1
ATOM 1516 C CA . LEU A 1 187 ? 11.133 -19.812 5.234 1 78.12 187 LEU A CA 1
ATOM 1517 C C . LEU A 1 187 ? 11.953 -19.391 6.453 1 78.12 187 LEU A C 1
ATOM 1519 O O . LEU A 1 187 ? 11.586 -18.453 7.156 1 78.12 187 LEU A O 1
ATOM 1523 N N . THR A 1 188 ? 12.898 -20.156 6.82 1 64.69 188 THR A N 1
ATOM 1524 C CA . THR A 1 188 ? 13.828 -19.844 7.906 1 64.69 188 THR A CA 1
ATOM 1525 C C . THR A 1 188 ? 15.258 -20.234 7.523 1 64.69 188 THR A C 1
ATOM 1527 O O . THR A 1 188 ? 15.461 -21.062 6.625 1 64.69 188 THR A O 1
ATOM 1530 N N . ILE A 1 189 ? 16.141 -19.484 8.188 1 50.53 189 ILE A N 1
ATOM 1531 C CA . ILE A 1 189 ? 17.531 -19.859 8.008 1 50.53 189 ILE A CA 1
ATOM 1532 C C . ILE A 1 189 ? 17.969 -20.828 9.109 1 50.53 189 ILE A C 1
ATOM 1534 O O . ILE A 1 189 ? 17.797 -20.531 10.297 1 50.53 189 ILE A O 1
ATOM 1538 N N . GLY A 1 190 ? 18.516 -21.984 8.727 1 45.44 190 GLY A N 1
ATOM 1539 C CA . GLY A 1 190 ? 19.219 -22.844 9.664 1 45.44 190 GLY A CA 1
ATOM 1540 C C . GLY A 1 190 ? 18.312 -23.828 10.383 1 45.44 190 GLY A C 1
ATOM 1541 O O . GLY A 1 190 ? 18.781 -24.672 11.133 1 45.44 190 GLY A O 1
ATOM 1542 N N . THR A 1 191 ? 17.016 -23.641 10.383 1 53 191 THR A N 1
ATOM 1543 C CA . THR A 1 191 ? 16.141 -24.562 11.109 1 53 191 THR A CA 1
ATOM 1544 C C . THR A 1 191 ? 15.219 -25.312 10.141 1 53 191 THR A C 1
ATOM 1546 O O . THR A 1 191 ? 14.977 -24.844 9.023 1 53 191 THR A O 1
ATOM 1549 N N . VAL A 1 192 ? 14.977 -26.531 10.648 1 50.59 192 VAL A N 1
ATOM 1550 C CA . VAL A 1 192 ? 14.031 -27.328 9.875 1 50.59 192 VAL A CA 1
ATOM 1551 C C . VAL A 1 192 ? 12.734 -26.547 9.68 1 50.59 192 VAL A C 1
ATOM 1553 O O . VAL A 1 192 ? 12.094 -26.141 10.648 1 50.59 192 VAL A O 1
ATOM 1556 N N . GLU A 1 193 ? 12.383 -26.375 8.469 1 71.69 193 GLU A N 1
ATOM 1557 C CA . GLU A 1 193 ? 11.25 -25.516 8.141 1 71.69 193 GLU A CA 1
ATOM 1558 C C . GLU A 1 193 ? 10.016 -26.344 7.781 1 71.69 193 GLU A C 1
ATOM 1560 O O . GLU A 1 193 ? 8.914 -25.812 7.676 1 71.69 193 GLU A O 1
ATOM 1565 N N . SER A 1 194 ? 10.336 -27.734 7.801 1 79.12 194 SER A N 1
ATOM 1566 C CA . SER A 1 194 ? 9.219 -28.547 7.344 1 79.12 194 SER A CA 1
ATOM 1567 C C . SER A 1 194 ? 8.43 -29.109 8.523 1 79.12 194 SER A C 1
ATOM 1569 O O . SER A 1 194 ? 8.992 -29.359 9.586 1 79.12 194 SER A O 1
ATOM 1571 N N . VAL A 1 195 ? 7.125 -29.312 8.359 1 81.81 195 VAL A N 1
ATOM 1572 C CA . VAL A 1 195 ? 6.234 -29.812 9.398 1 81.81 195 VAL A CA 1
ATOM 1573 C C . VAL A 1 195 ? 5.648 -31.156 8.977 1 81.81 195 VAL A C 1
ATOM 1575 O O . VAL A 1 195 ? 5.562 -31.453 7.785 1 81.81 195 VAL A O 1
ATOM 1578 N N . ASP A 1 196 ? 5.18 -31.906 9.977 1 83.81 196 ASP A N 1
ATOM 1579 C CA . ASP A 1 196 ? 4.613 -33.25 9.75 1 83.81 196 ASP A CA 1
ATOM 1580 C C . ASP A 1 196 ? 3.172 -33.156 9.258 1 83.81 196 ASP A C 1
ATOM 1582 O O . ASP A 1 196 ? 2.373 -32.375 9.797 1 83.81 196 ASP A O 1
ATOM 1586 N N . GLU A 1 197 ? 2.871 -33.969 8.289 1 82.69 197 GLU A N 1
ATOM 1587 C CA . GLU A 1 197 ? 1.546 -33.969 7.68 1 82.69 197 GLU A CA 1
ATOM 1588 C C . GLU A 1 197 ? 0.476 -34.375 8.68 1 82.69 197 GLU A C 1
ATOM 1590 O O . GLU A 1 197 ? -0.672 -33.938 8.602 1 82.69 197 GLU A O 1
ATOM 1595 N N . ASN A 1 198 ? 0.808 -35.188 9.609 1 83.25 198 ASN A N 1
ATOM 1596 C CA . ASN A 1 198 ? -0.151 -35.781 10.539 1 83.25 198 ASN A CA 1
ATOM 1597 C C . ASN A 1 198 ? -0.727 -34.719 11.484 1 83.25 198 ASN A C 1
ATOM 1599 O O . ASN A 1 198 ? -1.752 -34.938 12.133 1 83.25 198 ASN A O 1
ATOM 1603 N N . LEU A 1 199 ? -0.072 -33.625 11.469 1 84.75 199 LEU A N 1
ATOM 1604 C CA . LEU A 1 199 ? -0.522 -32.562 12.352 1 84.75 199 LEU A CA 1
ATOM 1605 C C . LEU A 1 199 ? -1.846 -31.984 11.875 1 84.75 199 LEU A C 1
ATOM 1607 O O . LEU A 1 199 ? -2.566 -31.344 12.648 1 84.75 199 LEU A O 1
ATOM 1611 N N . PHE A 1 200 ? -2.164 -32.281 10.617 1 92.88 200 PHE A N 1
ATOM 1612 C CA . PHE A 1 200 ? -3.285 -31.578 10.008 1 92.88 200 PHE A CA 1
ATOM 1613 C C . PHE A 1 200 ? -4.535 -32.469 10.008 1 92.88 200 PHE A C 1
ATOM 1615 O O . PHE A 1 200 ? -5.52 -32.156 9.336 1 92.88 200 PHE A O 1
ATOM 1622 N N . ASN A 1 201 ? -4.664 -33.469 10.758 1 92.25 201 ASN A N 1
ATOM 1623 C CA . ASN A 1 201 ? -5.723 -34.469 10.695 1 92.25 201 ASN A CA 1
ATOM 1624 C C . ASN A 1 201 ? -7.07 -33.906 11.117 1 92.25 201 ASN A C 1
ATOM 1626 O O . ASN A 1 201 ? -8.117 -34.469 10.812 1 92.25 201 ASN A O 1
ATOM 1630 N N . GLN A 1 202 ? -7.051 -32.812 11.773 1 94.81 202 GLN A N 1
ATOM 1631 C CA . GLN A 1 202 ? -8.297 -32.219 12.219 1 94.81 202 GLN A CA 1
ATOM 1632 C C . GLN A 1 202 ? -9.016 -31.516 11.07 1 94.81 202 GLN A C 1
ATOM 1634 O O . GLN A 1 202 ? -10.18 -31.125 11.195 1 94.81 202 GLN A O 1
ATOM 1639 N N . PHE A 1 203 ? -8.344 -31.422 9.922 1 96.81 203 PHE A N 1
ATOM 1640 C CA . PHE A 1 203 ? -8.93 -30.734 8.773 1 96.81 203 PHE A CA 1
ATOM 1641 C C . PHE A 1 203 ? -9.305 -31.734 7.688 1 96.81 203 PHE A C 1
ATOM 1643 O O . PHE A 1 203 ? -8.688 -32.781 7.562 1 96.81 203 PHE A O 1
ATOM 1650 N N . ASP A 1 204 ? -10.289 -31.359 6.91 1 96.62 204 ASP A N 1
ATOM 1651 C CA . ASP A 1 204 ? -10.727 -32.188 5.789 1 96.62 204 ASP A CA 1
ATOM 1652 C C . ASP A 1 204 ? -9.852 -31.953 4.559 1 96.62 204 ASP A C 1
ATOM 1654 O O . ASP A 1 204 ? -9.711 -32.844 3.715 1 96.62 204 ASP A O 1
ATOM 1658 N N . ARG A 1 205 ? -9.281 -30.844 4.492 1 96.81 205 ARG A N 1
ATOM 1659 C CA . ARG A 1 205 ? -8.391 -30.453 3.4 1 96.81 205 ARG A CA 1
ATOM 1660 C C . ARG A 1 205 ? -7.406 -29.375 3.854 1 96.81 205 ARG A C 1
ATOM 1662 O O . ARG A 1 205 ? -7.746 -28.516 4.676 1 96.81 205 ARG A O 1
ATOM 1669 N N . VAL A 1 206 ? -6.176 -29.438 3.316 1 97.56 206 VAL A N 1
ATOM 1670 C CA . VAL A 1 206 ? -5.129 -28.469 3.588 1 97.56 206 VAL A CA 1
ATOM 1671 C C . VAL A 1 206 ? -4.66 -27.828 2.279 1 97.56 206 VAL A C 1
ATOM 1673 O O . VAL A 1 206 ? -4.219 -28.531 1.365 1 97.56 206 VAL A O 1
ATOM 1676 N N . MET A 1 207 ? -4.824 -26.531 2.18 1 98.25 207 MET A N 1
ATOM 1677 C CA . MET A 1 207 ? -4.438 -25.766 1.003 1 98.25 207 MET A CA 1
ATOM 1678 C C . MET A 1 207 ? -3.188 -24.922 1.285 1 98.25 207 MET A C 1
ATOM 1680 O O . MET A 1 207 ? -3.238 -23.969 2.051 1 98.25 207 MET A O 1
ATOM 1684 N N . LEU A 1 208 ? -2.098 -25.281 0.582 1 97.56 208 LEU A N 1
ATOM 1685 C CA . LEU A 1 208 ? -0.825 -24.656 0.924 1 97.56 208 LEU A CA 1
ATOM 1686 C C . LEU A 1 208 ? -0.253 -23.891 -0.269 1 97.56 208 LEU A C 1
ATOM 1688 O O . LEU A 1 208 ? -0.515 -24.25 -1.42 1 97.56 208 LEU A O 1
ATOM 1692 N N . GLY A 1 209 ? 0.44 -22.812 0.04 1 97.38 209 GLY A N 1
ATOM 1693 C CA . GLY A 1 209 ? 1.357 -22.156 -0.887 1 97.38 209 GLY A CA 1
ATOM 1694 C C . GLY A 1 209 ? 2.814 -22.328 -0.5 1 97.38 209 GLY A C 1
ATOM 1695 O O . GLY A 1 209 ? 3.131 -23.062 0.44 1 97.38 209 GLY A O 1
ATOM 1696 N N . HIS A 1 210 ? 3.738 -21.719 -1.272 1 95.12 210 HIS A N 1
ATOM 1697 C CA . HIS A 1 210 ? 5.176 -21.688 -1.017 1 95.12 210 HIS A CA 1
ATOM 1698 C C . HIS A 1 210 ? 5.93 -22.562 -2.01 1 95.12 210 HIS A C 1
ATOM 1700 O O . HIS A 1 210 ? 6.895 -22.109 -2.631 1 95.12 210 HIS A O 1
ATOM 1706 N N . LEU A 1 211 ? 5.484 -23.828 -2.08 1 94.56 211 LEU A N 1
ATOM 1707 C CA . LEU A 1 211 ? 6.117 -24.672 -3.082 1 94.56 211 LEU A CA 1
ATOM 1708 C C . LEU A 1 211 ? 5.484 -24.469 -4.453 1 94.56 211 LEU A C 1
ATOM 1710 O O . LEU A 1 211 ? 4.262 -24.547 -4.594 1 94.56 211 LEU A O 1
ATOM 1714 N N . HIS A 1 212 ? 6.309 -24.344 -5.441 1 95.75 212 HIS A N 1
ATOM 1715 C CA . HIS A 1 212 ? 5.828 -23.891 -6.742 1 95.75 212 HIS A CA 1
ATOM 1716 C C . HIS A 1 212 ? 5.359 -25.062 -7.594 1 95.75 212 HIS A C 1
ATOM 1718 O O . HIS A 1 212 ? 4.691 -24.875 -8.609 1 95.75 212 HIS A O 1
ATOM 1724 N N . HIS A 1 213 ? 5.75 -26.25 -7.25 1 95.19 213 HIS A N 1
ATOM 1725 C CA . HIS A 1 213 ? 5.277 -27.438 -7.953 1 95.19 213 HIS A CA 1
ATOM 1726 C C . HIS A 1 213 ? 3.932 -27.906 -7.41 1 95.19 213 HIS A C 1
ATOM 1728 O O . HIS A 1 213 ? 3.803 -28.172 -6.215 1 95.19 213 HIS A O 1
ATOM 1734 N N . PRO A 1 214 ? 2.984 -28.062 -8.289 1 95.06 214 PRO A N 1
ATOM 1735 C CA . PRO A 1 214 ? 1.652 -28.391 -7.785 1 95.06 214 PRO A CA 1
ATOM 1736 C C . PRO A 1 214 ? 1.569 -29.812 -7.242 1 95.06 214 PRO A C 1
ATOM 1738 O O . PRO A 1 214 ? 0.641 -30.141 -6.5 1 95.06 214 PRO A O 1
ATOM 1741 N N . PHE A 1 215 ? 2.494 -30.656 -7.539 1 93.75 215 PHE A N 1
ATOM 1742 C CA . PHE A 1 215 ? 2.518 -32.031 -7.074 1 93.75 215 PHE A CA 1
ATOM 1743 C C . PHE A 1 215 ? 3.738 -32.281 -6.199 1 93.75 215 PHE A C 1
ATOM 1745 O O . PHE A 1 215 ? 4.375 -33.344 -6.305 1 93.75 215 PHE A O 1
ATOM 1752 N N . SER A 1 216 ? 4 -31.312 -5.414 1 90.44 216 SER A N 1
ATOM 1753 C CA . SER A 1 216 ? 5.219 -31.359 -4.613 1 90.44 216 SER A CA 1
ATOM 1754 C C . SER A 1 216 ? 5.078 -32.344 -3.445 1 90.44 216 SER A C 1
ATOM 1756 O O . SER A 1 216 ? 6.07 -32.688 -2.809 1 90.44 216 SER A O 1
ATOM 1758 N N . ILE A 1 217 ? 3.854 -32.75 -3.121 1 89.31 217 ILE A N 1
ATOM 1759 C CA . ILE A 1 217 ? 3.633 -33.688 -2.008 1 89.31 217 ILE A CA 1
ATOM 1760 C C . ILE A 1 217 ? 2.629 -34.75 -2.416 1 89.31 217 ILE A C 1
ATOM 1762 O O . ILE A 1 217 ? 1.721 -34.5 -3.209 1 89.31 217 ILE A O 1
ATOM 1766 N N . GLU A 1 218 ? 2.854 -35.906 -1.894 1 87.88 218 GLU A N 1
ATOM 1767 C CA . GLU A 1 218 ? 1.898 -36.969 -2.076 1 87.88 218 GLU A CA 1
ATOM 1768 C C . GLU A 1 218 ? 0.984 -37.125 -0.862 1 87.88 218 GLU A C 1
ATOM 1770 O O . GLU A 1 218 ? 1.386 -37.656 0.165 1 87.88 218 GLU A O 1
ATOM 1775 N N . SER A 1 219 ? -0.106 -36.594 -0.935 1 89.81 219 SER A N 1
ATOM 1776 C CA . SER A 1 219 ? -1.104 -36.656 0.128 1 89.81 219 SER A CA 1
ATOM 1777 C C . SER A 1 219 ? -2.52 -36.594 -0.438 1 89.81 219 SER A C 1
ATOM 1779 O O . SER A 1 219 ? -2.746 -35.969 -1.479 1 89.81 219 SER A O 1
ATOM 1781 N N . ASN A 1 220 ? -3.389 -37.219 0.312 1 87.75 220 ASN A N 1
ATOM 1782 C CA . ASN A 1 220 ? -4.777 -37.219 -0.136 1 87.75 220 ASN A CA 1
ATOM 1783 C C . ASN A 1 220 ? -5.523 -35.969 0.316 1 87.75 220 ASN A C 1
ATOM 1785 O O . ASN A 1 220 ? -6.617 -35.688 -0.175 1 87.75 220 ASN A O 1
ATOM 1789 N N . PHE A 1 221 ? -4.938 -35.219 1.254 1 92.5 221 PHE A N 1
ATOM 1790 C CA . PHE A 1 221 ? -5.754 -34.125 1.734 1 92.5 221 PHE A CA 1
ATOM 1791 C C . PHE A 1 221 ? -4.906 -32.875 1.908 1 92.5 221 PHE A C 1
ATOM 1793 O O . PHE A 1 221 ? -5.434 -31.797 2.225 1 92.5 221 PHE A O 1
ATOM 1800 N N . ILE A 1 222 ? -3.594 -32.938 1.686 1 94.56 222 ILE A N 1
ATOM 1801 C CA . ILE A 1 222 ? -2.719 -31.781 1.683 1 94.56 222 ILE A CA 1
ATOM 1802 C C . ILE A 1 222 ? -2.25 -31.484 0.258 1 94.56 222 ILE A C 1
ATOM 1804 O O . ILE A 1 222 ? -1.715 -32.375 -0.418 1 94.56 222 ILE A O 1
ATOM 1808 N N . ASN A 1 223 ? -2.449 -30.281 -0.185 1 95 223 ASN A N 1
ATOM 1809 C CA . ASN A 1 223 ? -2.039 -29.922 -1.54 1 95 223 ASN A CA 1
ATOM 1810 C C . ASN A 1 223 ? -1.394 -28.547 -1.59 1 95 223 ASN A C 1
ATOM 1812 O O . ASN A 1 223 ? -1.802 -27.641 -0.861 1 95 223 ASN A O 1
ATOM 1816 N N . TYR A 1 224 ? -0.413 -28.5 -2.389 1 96.44 224 TYR A N 1
ATOM 1817 C CA . TYR A 1 224 ? 0.072 -27.203 -2.865 1 96.44 224 TYR A CA 1
ATOM 1818 C C . TYR A 1 224 ? -0.599 -26.828 -4.18 1 96.44 224 TYR A C 1
ATOM 1820 O O . TYR A 1 224 ? -0.832 -27.672 -5.039 1 96.44 224 TYR A O 1
ATOM 1828 N N . SER A 1 225 ? -0.878 -25.562 -4.336 1 96.88 225 SER A N 1
ATOM 1829 C CA . SER A 1 225 ? -1.479 -25.141 -5.598 1 96.88 225 SER A CA 1
ATOM 1830 C C . SER A 1 225 ? -0.434 -25.047 -6.703 1 96.88 225 SER A C 1
ATOM 1832 O O . SER A 1 225 ? -0.766 -25.141 -7.887 1 96.88 225 SER A O 1
ATOM 1834 N N . GLY A 1 226 ? 0.819 -24.828 -6.25 1 96.62 226 GLY A N 1
ATOM 1835 C CA . GLY A 1 226 ? 1.822 -24.406 -7.215 1 96.62 226 GLY A CA 1
ATOM 1836 C C . GLY A 1 226 ? 1.712 -22.938 -7.594 1 96.62 226 GLY A C 1
ATOM 1837 O O . GLY A 1 226 ? 0.821 -22.234 -7.117 1 96.62 226 GLY A O 1
ATOM 1838 N N . SER A 1 227 ? 2.629 -22.531 -8.445 1 97.88 227 SER A N 1
ATOM 1839 C CA . SER A 1 227 ? 2.617 -21.141 -8.914 1 97.88 227 SER A CA 1
ATOM 1840 C C . SER A 1 227 ? 1.949 -21.031 -10.281 1 97.88 227 SER A C 1
ATOM 1842 O O . SER A 1 227 ? 1.734 -22.031 -10.953 1 97.88 227 SER A O 1
ATOM 1844 N N . LEU A 1 228 ? 1.617 -19.812 -10.68 1 97.81 228 LEU A N 1
ATOM 1845 C CA . LEU A 1 228 ? 0.96 -19.578 -11.961 1 97.81 228 LEU A CA 1
ATOM 1846 C C . LEU A 1 228 ? 1.974 -19.562 -13.102 1 97.81 228 LEU A C 1
ATOM 1848 O O . LEU A 1 228 ? 1.623 -19.844 -14.25 1 97.81 228 LEU A O 1
ATOM 1852 N N . LEU A 1 229 ? 3.176 -19.188 -12.727 1 98 229 LEU A N 1
ATOM 1853 C CA . LEU A 1 229 ? 4.258 -19.109 -13.703 1 98 229 LEU A CA 1
ATOM 1854 C C . LEU A 1 229 ? 5.512 -19.797 -13.188 1 98 229 LEU A C 1
ATOM 1856 O O . LEU A 1 229 ? 5.586 -20.156 -12.008 1 98 229 LEU A O 1
ATOM 1860 N N . GLN A 1 230 ? 6.375 -20.062 -14.188 1 97.25 230 GLN A N 1
ATOM 1861 C CA . GLN A 1 230 ? 7.727 -20.469 -13.82 1 97.25 230 GLN A CA 1
ATOM 1862 C C . GLN A 1 230 ? 8.57 -19.266 -13.391 1 97.25 230 GLN A C 1
ATOM 1864 O O . GLN A 1 230 ? 8.68 -18.281 -14.125 1 97.25 230 GLN A O 1
ATOM 1869 N N . TYR A 1 231 ? 9.18 -19.391 -12.219 1 96.81 231 TYR A N 1
ATOM 1870 C CA . TYR A 1 231 ? 9.875 -18.219 -11.703 1 96.81 231 TYR A CA 1
ATOM 1871 C C . TYR A 1 231 ? 11.375 -18.484 -11.578 1 96.81 231 TYR A C 1
ATOM 1873 O O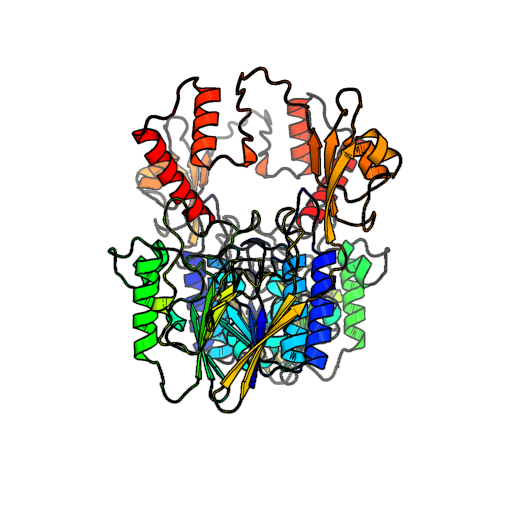 . TYR A 1 231 ? 12.125 -17.625 -11.109 1 96.81 231 TYR A O 1
ATOM 1881 N N . SER A 1 232 ? 11.812 -19.609 -11.977 1 95.31 232 SER A N 1
ATOM 1882 C CA . SER A 1 232 ? 13.227 -19.969 -12.094 1 95.31 232 SER A CA 1
ATOM 1883 C C . SER A 1 232 ? 13.445 -21.031 -13.156 1 95.31 232 SER A C 1
ATOM 1885 O O . SER A 1 232 ? 12.5 -21.734 -13.539 1 95.31 232 SER A O 1
ATOM 1887 N N . PHE A 1 233 ? 14.703 -21.203 -13.57 1 94.81 233 PHE A N 1
ATOM 1888 C CA . PHE A 1 233 ? 15.008 -22.188 -14.609 1 94.81 233 PHE A CA 1
ATOM 1889 C C . PHE A 1 233 ? 14.938 -23.609 -14.062 1 94.81 233 PHE A C 1
ATOM 1891 O O . PHE A 1 233 ? 14.875 -24.562 -14.828 1 94.81 233 PHE A O 1
ATOM 1898 N N . SER A 1 234 ? 14.906 -23.75 -12.789 1 93.5 234 SER A N 1
ATOM 1899 C CA . SER A 1 234 ? 14.742 -25.078 -12.18 1 93.5 234 SER A CA 1
ATOM 1900 C C . SER A 1 234 ? 13.305 -25.562 -12.289 1 93.5 234 SER A C 1
ATOM 1902 O O . SER A 1 234 ? 13.016 -26.734 -12.047 1 93.5 234 SER A O 1
ATOM 1904 N N . GLU A 1 235 ? 12.414 -24.688 -12.734 1 95.19 235 GLU A N 1
ATOM 1905 C CA . GLU A 1 235 ? 10.992 -25 -12.789 1 95.19 235 GLU A CA 1
ATOM 1906 C C . GLU A 1 235 ? 10.555 -25.312 -14.219 1 95.19 235 GLU A C 1
ATOM 1908 O O . GLU A 1 235 ? 9.359 -25.453 -14.492 1 95.19 235 GLU A O 1
ATOM 1913 N N . THR A 1 236 ? 11.438 -25.469 -15.133 1 94.31 236 THR A N 1
ATOM 1914 C CA . THR A 1 236 ? 11.141 -25.547 -16.562 1 94.31 236 THR A CA 1
ATOM 1915 C C . THR A 1 236 ? 10.289 -26.781 -16.859 1 94.31 236 THR A C 1
ATOM 1917 O O . THR A 1 236 ? 9.547 -26.797 -17.844 1 94.31 236 THR A O 1
ATOM 1920 N N . LYS A 1 237 ? 10.312 -27.766 -16.031 1 92.31 237 LYS A N 1
ATOM 1921 C CA . LYS A 1 237 ? 9.578 -29 -16.297 1 92.31 237 LYS A CA 1
ATOM 1922 C C . LYS A 1 237 ? 8.32 -29.078 -15.445 1 92.31 237 LYS A C 1
ATOM 1924 O O . LYS A 1 237 ? 7.621 -30.094 -15.461 1 92.31 237 LYS A O 1
ATOM 1929 N N . GLN A 1 238 ? 8.078 -28.094 -14.688 1 94.31 238 GLN A N 1
ATOM 1930 C CA . GLN A 1 238 ? 6.93 -28.094 -13.797 1 94.31 238 GLN A CA 1
ATOM 1931 C C . GLN A 1 238 ? 5.688 -27.547 -14.492 1 94.31 238 GLN A C 1
ATOM 1933 O O . GLN A 1 238 ? 5.758 -26.516 -15.18 1 94.31 238 GLN A O 1
ATOM 1938 N N . PRO A 1 239 ? 4.59 -28.281 -14.344 1 95.69 239 PRO A N 1
ATOM 1939 C CA . PRO A 1 239 ? 3.34 -27.656 -14.789 1 95.69 239 PRO A CA 1
ATOM 1940 C C . PRO A 1 239 ? 2.924 -26.469 -13.914 1 95.69 239 PRO A C 1
ATOM 1942 O O . PRO A 1 239 ? 3.174 -26.469 -12.711 1 95.69 239 PRO A O 1
ATOM 1945 N N . LYS A 1 240 ? 2.369 -25.531 -14.547 1 98.06 240 LYS A N 1
ATOM 1946 C CA . LYS A 1 240 ? 1.909 -24.359 -13.82 1 98.06 240 LYS A CA 1
ATOM 1947 C C . LYS A 1 240 ? 0.422 -24.109 -14.055 1 98.06 240 LYS A C 1
ATOM 1949 O O . LYS A 1 240 ? -0.088 -24.359 -15.148 1 98.06 240 LYS A O 1
ATOM 1954 N N . GLY A 1 241 ? -0.251 -23.641 -13.055 1 98.44 241 GLY A N 1
ATOM 1955 C CA . GLY A 1 241 ? -1.689 -23.438 -13.094 1 98.44 241 GLY A CA 1
ATOM 1956 C C . GLY A 1 241 ? -2.307 -23.281 -11.719 1 98.44 241 GLY A C 1
ATOM 1957 O O . GLY A 1 241 ? -1.741 -22.609 -10.844 1 98.44 241 GLY A O 1
ATOM 1958 N N . TYR A 1 242 ? -3.557 -23.734 -11.57 1 98.62 242 TYR A N 1
ATOM 1959 C CA . TYR A 1 242 ? -4.293 -23.672 -10.312 1 98.62 242 TYR A CA 1
ATOM 1960 C C . TYR A 1 242 ? -5.055 -24.969 -10.062 1 98.62 242 TYR A C 1
ATOM 1962 O O . TYR A 1 242 ? -5.102 -25.844 -10.922 1 98.62 242 TYR A O 1
ATOM 1970 N N . LYS A 1 243 ? -5.605 -25.125 -8.867 1 98.38 243 LYS A N 1
ATOM 1971 C CA . LYS A 1 243 ? -6.367 -26.312 -8.523 1 98.38 243 LYS A CA 1
ATOM 1972 C C . LYS A 1 243 ? -7.84 -25.984 -8.297 1 98.38 243 LYS A C 1
ATOM 1974 O O . LYS A 1 243 ? -8.164 -24.906 -7.789 1 98.38 243 LYS A O 1
ATOM 1979 N N . ILE A 1 244 ? -8.648 -26.922 -8.664 1 98.38 244 ILE A N 1
ATOM 1980 C CA . ILE A 1 244 ? -10.07 -26.891 -8.336 1 98.38 244 ILE A CA 1
ATOM 1981 C C . ILE A 1 244 ? -10.391 -27.938 -7.281 1 98.38 244 ILE A C 1
ATOM 1983 O O . ILE A 1 244 ? -10.078 -29.125 -7.457 1 98.38 244 ILE A O 1
ATOM 1987 N N . VAL A 1 245 ? -10.922 -27.5 -6.184 1 97.62 245 VAL A N 1
ATOM 1988 C CA . VAL A 1 245 ? -11.406 -28.391 -5.137 1 97.62 245 VAL A CA 1
ATOM 1989 C C . VAL A 1 245 ? -12.93 -28.375 -5.105 1 97.62 245 VAL A C 1
ATOM 1991 O O . VAL A 1 245 ? -13.539 -27.312 -4.945 1 97.62 245 VAL A O 1
ATOM 1994 N N . GLU A 1 246 ? -13.477 -29.562 -5.234 1 97.38 246 GLU A N 1
ATOM 1995 C CA . GLU A 1 246 ? -14.938 -29.656 -5.234 1 97.38 246 GLU A CA 1
ATOM 1996 C C . GLU A 1 246 ? -15.43 -30.453 -4.031 1 97.38 246 GLU A C 1
ATOM 1998 O O . GLU A 1 246 ? -14.898 -31.531 -3.725 1 97.38 246 GLU A O 1
ATOM 2003 N N . ILE A 1 247 ? -16.391 -29.891 -3.406 1 96.5 247 ILE A N 1
ATOM 2004 C CA . ILE A 1 247 ? -17.031 -30.531 -2.271 1 96.5 247 ILE A CA 1
ATOM 2005 C C . ILE A 1 247 ? -18.469 -30.891 -2.627 1 96.5 247 ILE A C 1
ATOM 2007 O O . ILE A 1 247 ? -19.297 -30 -2.852 1 96.5 247 ILE A O 1
ATOM 2011 N N . LYS A 1 248 ? -18.734 -32.156 -2.76 1 92.19 248 LYS A N 1
ATOM 2012 C CA . LYS A 1 248 ? -20.078 -32.688 -3.025 1 92.19 248 LYS A CA 1
ATOM 2013 C C . LYS A 1 248 ? -20.438 -33.781 -2.045 1 92.19 248 LYS A C 1
ATOM 2015 O O . LYS A 1 248 ? -19.734 -34.812 -1.947 1 92.19 248 LYS A O 1
ATOM 2020 N N . ASN A 1 249 ? -21.531 -33.656 -1.39 1 86.12 249 ASN A N 1
ATOM 2021 C CA . ASN A 1 249 ? -22.016 -34.656 -0.441 1 86.12 249 ASN A CA 1
ATOM 2022 C C . ASN A 1 249 ? -20.891 -35.125 0.492 1 86.12 249 ASN A C 1
ATOM 2024 O O . ASN A 1 249 ? -20.641 -36.344 0.621 1 86.12 249 ASN A O 1
ATOM 2028 N N . GLN A 1 250 ? -20.094 -34.25 0.99 1 81.38 250 GLN A N 1
ATOM 2029 C CA . GLN A 1 250 ? -19.031 -34.438 1.969 1 81.38 250 GLN A CA 1
ATOM 2030 C C . GLN A 1 250 ? -17.812 -35.094 1.34 1 81.38 250 GLN A C 1
ATOM 2032 O O . GLN A 1 250 ? -16.844 -35.406 2.029 1 81.38 250 GLN A O 1
ATOM 2037 N N . LYS A 1 251 ? -17.922 -35.375 0.067 1 91.62 251 LYS A N 1
ATOM 2038 C CA . LYS A 1 251 ? -16.75 -35.844 -0.664 1 91.62 251 LYS A CA 1
ATOM 2039 C C . LYS A 1 251 ? -15.969 -34.688 -1.281 1 91.62 251 LYS A C 1
ATOM 2041 O O . LYS A 1 251 ? -16.562 -33.781 -1.854 1 91.62 251 LYS A O 1
ATOM 2046 N N . ILE A 1 252 ? -14.641 -34.75 -1.117 1 96.12 252 ILE A N 1
ATOM 2047 C CA . ILE A 1 252 ? -13.773 -33.719 -1.625 1 96.12 252 ILE A CA 1
ATOM 2048 C C . ILE A 1 252 ? -12.898 -34.25 -2.746 1 96.12 252 ILE A C 1
ATOM 2050 O O . ILE A 1 252 ? -12.227 -35.281 -2.576 1 96.12 252 ILE A O 1
ATOM 2054 N N . THR A 1 253 ? -12.969 -33.656 -3.867 1 95.06 253 THR A N 1
ATOM 2055 C CA . THR A 1 253 ? -12.102 -34 -4.992 1 95.06 253 THR A CA 1
ATOM 2056 C C . THR A 1 253 ? -11.32 -32.75 -5.457 1 95.06 253 THR A C 1
ATOM 2058 O O . THR A 1 253 ? -11.703 -31.625 -5.16 1 95.06 253 THR A O 1
ATOM 2061 N N . ASP A 1 254 ? -10.141 -33.031 -6.035 1 94.06 254 ASP A N 1
ATOM 2062 C CA . ASP A 1 254 ? -9.383 -31.906 -6.555 1 94.06 254 ASP A CA 1
ATOM 2063 C C . ASP A 1 254 ? -8.797 -32.219 -7.93 1 94.06 254 ASP A C 1
ATOM 2065 O O . ASP A 1 254 ? -8.586 -33.375 -8.266 1 94.06 254 ASP A O 1
ATOM 2069 N N . LYS A 1 255 ? -8.648 -31.219 -8.703 1 96 255 LYS A N 1
ATOM 2070 C CA . LYS A 1 255 ? -8.086 -31.297 -10.047 1 96 255 LYS A CA 1
ATOM 2071 C C . LYS A 1 255 ? -7.168 -30.109 -10.328 1 96 255 LYS A C 1
ATOM 2073 O O . LYS A 1 255 ? -7.457 -28.984 -9.93 1 96 255 LYS A O 1
ATOM 2078 N N . PHE A 1 256 ? -6.047 -30.484 -10.945 1 97.69 256 PHE A N 1
ATOM 2079 C CA . PHE A 1 256 ? -5.137 -29.438 -11.391 1 97.69 256 PHE A CA 1
ATOM 2080 C C . PHE A 1 256 ? -5.5 -28.953 -12.789 1 97.69 256 PHE A C 1
ATOM 2082 O O . PHE A 1 256 ? -5.77 -29.766 -13.68 1 97.69 256 PHE A O 1
ATOM 2089 N N . ILE A 1 257 ? -5.523 -27.672 -12.984 1 98.5 257 ILE A N 1
ATOM 2090 C CA . ILE A 1 257 ? -5.805 -27.062 -14.281 1 98.5 257 ILE A CA 1
ATOM 2091 C C . ILE A 1 257 ? -4.586 -26.266 -14.758 1 98.5 257 ILE A C 1
ATOM 2093 O O . ILE A 1 257 ? -4.262 -25.219 -14.195 1 98.5 257 ILE A O 1
ATOM 2097 N N . PRO A 1 258 ? -3.967 -26.734 -15.766 1 98.12 258 PRO A N 1
ATOM 2098 C CA . PRO A 1 258 ? -2.811 -26 -16.297 1 98.12 258 PRO A CA 1
ATOM 2099 C C . PRO A 1 258 ? -3.203 -24.734 -17.031 1 98.12 258 PRO A C 1
ATOM 2101 O O . PRO A 1 258 ? -4.27 -24.672 -17.656 1 98.12 258 PRO A O 1
ATOM 2104 N N . LEU A 1 259 ? -2.426 -23.734 -16.969 1 98.25 259 LEU A N 1
ATOM 2105 C CA . LEU A 1 259 ? -2.545 -22.5 -17.766 1 98.25 259 LEU A CA 1
ATOM 2106 C C . LEU A 1 259 ? -1.353 -22.344 -18.703 1 98.25 259 LEU A C 1
ATOM 2108 O O . LEU A 1 259 ? -0.218 -22.656 -18.328 1 98.25 259 LEU A O 1
ATOM 2112 N N . LYS A 1 260 ? -1.604 -21.891 -19.828 1 96.94 260 LYS A N 1
ATOM 2113 C CA . LYS A 1 260 ? -0.539 -21.672 -20.812 1 96.94 260 LYS A CA 1
ATOM 2114 C C . LYS A 1 260 ? 0.065 -20.281 -20.656 1 96.94 260 LYS A C 1
ATOM 2116 O O . LYS A 1 260 ? -0.636 -19.266 -20.812 1 96.94 260 LYS A O 1
ATOM 2121 N N . PRO A 1 261 ? 1.303 -20.219 -20.438 1 97.81 261 PRO A N 1
ATOM 2122 C CA . PRO A 1 261 ? 1.929 -18.891 -20.281 1 97.81 261 PRO A CA 1
ATOM 2123 C C . PRO A 1 261 ? 2.223 -18.234 -21.625 1 97.81 261 PRO A C 1
ATOM 2125 O O . PRO A 1 261 ? 2.219 -18.906 -22.672 1 97.81 261 PRO A O 1
ATOM 2128 N N . LEU A 1 262 ? 2.404 -16.875 -21.594 1 97.75 262 LEU A N 1
ATOM 2129 C CA . LEU A 1 262 ? 2.812 -16.109 -22.781 1 97.75 262 LEU A CA 1
ATOM 2130 C C . LEU A 1 262 ? 4.176 -16.578 -23.281 1 97.75 262 LEU A C 1
ATOM 2132 O O . LEU A 1 262 ? 4.359 -16.797 -24.469 1 97.75 262 LEU A O 1
ATOM 2136 N N . ARG A 1 263 ? 5.117 -16.734 -22.344 1 97.88 263 ARG A N 1
ATOM 2137 C CA . ARG A 1 263 ? 6.465 -17.219 -22.594 1 97.88 263 ARG A CA 1
ATOM 2138 C C . ARG A 1 263 ? 6.871 -18.25 -21.531 1 97.88 263 ARG A C 1
ATOM 2140 O O . ARG A 1 263 ? 6.504 -18.125 -20.359 1 97.88 263 ARG A O 1
ATOM 2147 N N . GLN A 1 264 ? 7.668 -19.203 -21.984 1 96.69 264 GLN A N 1
ATOM 2148 C CA . GLN A 1 264 ? 8.156 -20.219 -21.062 1 96.69 264 GLN A CA 1
ATOM 2149 C C . GLN A 1 264 ? 9.648 -20.062 -20.797 1 96.69 264 GLN A C 1
ATOM 2151 O O . GLN A 1 264 ? 10.328 -19.312 -21.5 1 96.69 264 GLN A O 1
ATOM 2156 N N . LEU A 1 265 ? 10.047 -20.688 -19.734 1 97.5 265 LEU A N 1
ATOM 2157 C CA . LEU A 1 265 ? 11.484 -20.797 -19.484 1 97.5 265 LEU A CA 1
ATOM 2158 C C . LEU A 1 265 ? 12.039 -22.078 -20.109 1 97.5 265 LEU A C 1
ATOM 2160 O O . LEU A 1 265 ? 11.406 -23.125 -20.047 1 97.5 265 LEU A O 1
ATOM 2164 N N . GLU A 1 266 ? 13.211 -21.906 -20.734 1 97.44 266 GLU A N 1
ATOM 2165 C CA . GLU A 1 266 ? 13.875 -23.047 -21.344 1 97.44 266 GLU A CA 1
ATOM 2166 C C . GLU A 1 266 ? 15.359 -23.094 -20.984 1 97.44 266 GLU A C 1
ATOM 2168 O O . GLU A 1 266 ? 16.016 -22.047 -20.938 1 97.44 266 GLU A O 1
ATOM 2173 N N . VAL A 1 267 ? 15.766 -24.25 -20.75 1 96.75 267 VAL A N 1
ATOM 2174 C CA . VAL A 1 267 ? 17.203 -24.5 -20.625 1 96.75 267 VAL A CA 1
ATOM 2175 C C . VAL A 1 267 ? 17.703 -25.281 -21.844 1 96.75 267 VAL A C 1
ATOM 2177 O O . VAL A 1 267 ? 17.203 -26.375 -22.125 1 96.75 267 VAL A O 1
ATOM 2180 N N . ILE A 1 268 ? 18.688 -24.688 -22.531 1 97.19 268 ILE A N 1
ATOM 2181 C CA . ILE A 1 268 ? 19.172 -25.281 -23.781 1 97.19 268 ILE A CA 1
ATOM 2182 C C . ILE A 1 268 ? 20.656 -25.641 -23.641 1 97.19 268 ILE A C 1
ATOM 2184 O O . ILE A 1 268 ? 21.469 -24.797 -23.266 1 97.19 268 ILE A O 1
ATOM 2188 N N . GLU A 1 269 ? 20.938 -26.797 -23.938 1 96.44 269 GLU A N 1
ATOM 2189 C CA . GLU A 1 269 ? 22.328 -27.266 -23.891 1 96.44 269 GLU A CA 1
ATOM 2190 C C . GLU A 1 269 ? 22.844 -27.562 -25.297 1 96.44 269 GLU A C 1
ATOM 2192 O O . GLU A 1 269 ? 22.109 -28.062 -26.156 1 96.44 269 GLU A O 1
ATOM 2197 N N . GLY A 1 270 ? 24.156 -27.234 -25.531 1 95.56 270 GLY A N 1
ATOM 2198 C CA . GLY A 1 270 ? 24.766 -27.531 -26.812 1 95.56 270 GLY A CA 1
ATOM 2199 C C . GLY A 1 270 ? 26.047 -26.766 -27.062 1 95.56 270 GLY A C 1
ATOM 2200 O O . GLY A 1 270 ? 26.734 -26.375 -26.109 1 95.56 270 GLY A O 1
ATOM 2201 N N . ASN A 1 271 ? 26.375 -26.766 -28.391 1 94.56 271 ASN A N 1
ATOM 2202 C CA . ASN A 1 271 ? 27.547 -26 -28.812 1 94.56 271 ASN A CA 1
ATOM 2203 C C . ASN A 1 271 ? 27.172 -24.578 -29.188 1 94.56 271 ASN A C 1
ATOM 2205 O O . ASN A 1 271 ? 26.109 -24.328 -29.75 1 94.56 271 ASN A O 1
ATOM 2209 N N . TYR A 1 272 ? 28.125 -23.719 -28.844 1 95.44 272 TYR A N 1
ATOM 2210 C CA . TYR A 1 272 ? 27.906 -22.297 -29.125 1 95.44 272 TYR A CA 1
ATOM 2211 C C . TYR A 1 272 ? 27.578 -22.094 -30.609 1 95.44 272 TYR A C 1
ATOM 2213 O O . TYR A 1 272 ? 26.609 -21.406 -30.938 1 95.44 272 TYR A O 1
ATOM 2221 N N . GLU A 1 273 ? 28.344 -22.719 -31.438 1 94 273 GLU A N 1
ATOM 2222 C CA . GLU A 1 273 ? 28.156 -22.547 -32.875 1 94 273 GLU A CA 1
ATOM 2223 C C . GLU A 1 273 ? 26.766 -23 -33.312 1 94 273 GLU A C 1
ATOM 2225 O O . GLU A 1 273 ? 26.141 -22.391 -34.188 1 94 273 GLU A O 1
ATOM 2230 N N . ASP A 1 274 ? 26.328 -24.031 -32.719 1 96.25 274 ASP A N 1
ATOM 2231 C CA . ASP A 1 274 ? 25 -24.547 -33.062 1 96.25 274 ASP A CA 1
ATOM 2232 C C . ASP A 1 274 ? 23.906 -23.594 -32.625 1 96.25 274 ASP A C 1
ATOM 2234 O O . ASP A 1 274 ? 22.875 -23.453 -33.281 1 96.25 274 ASP A O 1
ATOM 2238 N N . ALA A 1 275 ? 24.109 -22.984 -31.516 1 96.12 275 ALA A N 1
ATOM 2239 C CA . ALA A 1 275 ? 23.141 -22 -31.016 1 96.12 275 ALA A CA 1
ATOM 2240 C C . ALA A 1 275 ? 23.047 -20.812 -31.969 1 96.12 275 ALA A C 1
ATOM 2242 O O . ALA A 1 275 ? 21.953 -20.391 -32.312 1 96.12 275 ALA A O 1
ATOM 2243 N N . ILE A 1 276 ? 24.203 -20.391 -32.438 1 95.19 276 ILE A N 1
ATOM 2244 C CA . ILE A 1 276 ? 24.266 -19.219 -33.281 1 95.19 276 ILE A CA 1
ATOM 2245 C C . ILE A 1 276 ? 23.703 -19.547 -34.656 1 95.19 276 ILE A C 1
ATOM 2247 O O . ILE A 1 276 ? 23.078 -18.688 -35.312 1 95.19 276 ILE A O 1
ATOM 2251 N N . GLN A 1 277 ? 23.859 -20.734 -35.062 1 95.19 277 GLN A N 1
ATOM 2252 C CA . GLN A 1 277 ? 23.359 -21.156 -36.375 1 95.19 277 GLN A CA 1
ATOM 2253 C C . GLN A 1 277 ? 21.922 -21.656 -36.281 1 95.19 277 GLN A C 1
ATOM 2255 O O . GLN A 1 277 ? 21.391 -22.172 -37.25 1 95.19 277 GLN A O 1
ATOM 2260 N N . GLU A 1 278 ? 21.359 -21.547 -35.125 1 95.94 278 GLU A N 1
ATOM 2261 C CA . GLU A 1 278 ? 19.969 -21.906 -34.875 1 95.94 278 GLU A CA 1
ATOM 2262 C C . GLU A 1 278 ? 19.719 -23.375 -35.156 1 95.94 278 GLU A C 1
ATOM 2264 O O . GLU A 1 278 ? 18.688 -23.734 -35.719 1 95.94 278 GLU A O 1
ATOM 2269 N N . LYS A 1 279 ? 20.688 -24.203 -34.688 1 95.38 279 LYS A N 1
ATOM 2270 C CA . LYS A 1 279 ? 20.578 -25.641 -34.906 1 95.38 279 LYS A CA 1
ATOM 2271 C C . LYS A 1 279 ? 20.109 -26.344 -33.625 1 95.38 279 LYS A C 1
ATOM 2273 O O . LYS A 1 279 ? 19.734 -27.516 -33.656 1 95.38 279 LYS A O 1
ATOM 2278 N N . LEU A 1 280 ? 20.141 -25.641 -32.594 1 95.88 280 LEU A N 1
ATOM 2279 C CA . LEU A 1 280 ? 19.656 -26.219 -31.328 1 95.88 280 LEU A CA 1
ATOM 2280 C C . LEU A 1 280 ? 18.141 -26.172 -31.266 1 95.88 280 LEU A C 1
ATOM 2282 O O . LEU A 1 280 ? 17.5 -25.281 -31.844 1 95.88 280 LEU A O 1
ATOM 2286 N N . GLU A 1 281 ? 17.609 -27.094 -30.578 1 95.12 281 GLU A N 1
ATOM 2287 C CA . GLU A 1 281 ? 16.156 -27.156 -30.438 1 95.12 281 GLU A CA 1
ATOM 2288 C C . GLU A 1 281 ? 15.656 -26.141 -29.406 1 95.12 281 GLU A C 1
ATOM 2290 O O . GLU A 1 281 ? 15.859 -26.312 -28.203 1 95.12 281 GLU A O 1
ATOM 2295 N N . VAL A 1 282 ? 15.102 -25.188 -29.859 1 95.31 282 VAL A N 1
ATOM 2296 C CA . VAL A 1 282 ? 14.469 -24.141 -29.062 1 95.31 282 VAL A CA 1
ATOM 2297 C C . VAL A 1 282 ? 12.977 -24.078 -29.375 1 95.31 282 VAL A C 1
ATOM 2299 O O . VAL A 1 282 ? 12.578 -23.969 -30.547 1 95.31 282 VAL A O 1
ATOM 2302 N N . LYS A 1 283 ? 12.125 -24.188 -28.375 1 95 283 LYS A N 1
ATOM 2303 C CA . LYS A 1 283 ? 10.68 -24.203 -28.578 1 95 283 LYS A CA 1
ATOM 2304 C C . LYS A 1 283 ? 10.211 -22.891 -29.219 1 95 283 LYS A C 1
ATOM 2306 O O . LYS A 1 283 ? 9.383 -22.906 -30.141 1 95 283 LYS A O 1
ATOM 2311 N N . HIS A 1 284 ? 10.617 -21.781 -28.703 1 94.81 284 HIS A N 1
ATOM 2312 C CA . HIS A 1 284 ? 10.289 -20.453 -29.234 1 94.81 284 HIS A CA 1
ATOM 2313 C C . HIS A 1 284 ? 11.398 -19.453 -28.953 1 94.81 284 HIS A C 1
ATOM 2315 O O . HIS A 1 284 ? 11.867 -19.359 -27.812 1 94.81 284 HIS A O 1
ATOM 2321 N N . LYS A 1 285 ? 11.758 -18.688 -29.859 1 94.62 285 LYS A N 1
ATOM 2322 C CA . LYS A 1 285 ? 12.898 -17.781 -29.75 1 94.62 285 LYS A CA 1
ATOM 2323 C C . LYS A 1 285 ? 12.633 -16.672 -28.734 1 94.62 285 LYS A C 1
ATOM 2325 O O . LYS A 1 285 ? 13.562 -16.094 -28.188 1 94.62 285 LYS A O 1
ATOM 2330 N N . GLU A 1 286 ? 11.305 -16.406 -28.531 1 96.12 286 GLU A N 1
ATOM 2331 C CA . GLU A 1 286 ? 10.953 -15.312 -27.625 1 96.12 286 GLU A CA 1
ATOM 2332 C C . GLU A 1 286 ? 10.844 -15.797 -26.188 1 96.12 286 GLU A C 1
ATOM 2334 O O . GLU A 1 286 ? 10.625 -15 -25.281 1 96.12 286 GLU A O 1
ATOM 2339 N N . ASN A 1 287 ? 11.016 -17.109 -26.016 1 97.88 287 ASN A N 1
ATOM 2340 C CA . ASN A 1 287 ? 11.016 -17.641 -24.656 1 97.88 287 ASN A CA 1
ATOM 2341 C C . ASN A 1 287 ? 12.211 -17.125 -23.859 1 97.88 287 ASN A C 1
ATOM 2343 O O . ASN A 1 287 ? 13.141 -16.547 -24.406 1 97.88 287 ASN A O 1
ATOM 2347 N N . TYR A 1 288 ? 12.078 -17.25 -22.547 1 98.25 288 TYR A N 1
ATOM 2348 C CA . TYR A 1 288 ? 13.219 -16.938 -21.688 1 98.25 288 TYR A CA 1
ATOM 2349 C C . TYR A 1 288 ? 14.211 -18.094 -21.641 1 98.25 288 TYR A C 1
ATOM 2351 O O . TYR A 1 288 ? 13.867 -19.188 -21.203 1 98.25 288 TYR A O 1
ATOM 2359 N N . LEU A 1 289 ? 15.453 -17.781 -22.047 1 98.19 289 LEU A N 1
ATOM 2360 C CA . LEU A 1 289 ? 16.359 -18.906 -22.297 1 98.19 289 LEU A CA 1
ATOM 2361 C C . LEU A 1 289 ? 17.578 -18.828 -21.375 1 98.19 289 LEU A C 1
ATOM 2363 O O . LEU A 1 289 ? 18.125 -17.75 -21.141 1 98.19 289 LEU A O 1
ATOM 2367 N N . HIS A 1 290 ? 17.906 -19.922 -20.844 1 97.75 290 HIS A N 1
ATOM 2368 C CA . HIS A 1 290 ? 19.203 -20.203 -20.25 1 97.75 290 HIS A CA 1
ATOM 2369 C C . HIS A 1 290 ? 20.031 -21.141 -21.141 1 97.75 290 HIS A C 1
ATOM 2371 O O . HIS A 1 290 ? 19.703 -22.328 -21.266 1 97.75 290 HIS A O 1
ATOM 2377 N N . PHE A 1 291 ? 21.125 -20.578 -21.703 1 97.06 291 PHE A N 1
ATOM 2378 C CA . PHE A 1 291 ? 22 -21.391 -22.547 1 97.06 291 PHE A CA 1
ATOM 2379 C C . PHE A 1 291 ? 23.156 -21.953 -21.734 1 97.06 291 PHE A C 1
ATOM 2381 O O . PHE A 1 291 ? 23.844 -21.219 -21.016 1 97.06 291 PHE A O 1
ATOM 2388 N N . LYS A 1 292 ? 23.25 -23.188 -21.797 1 96.38 292 LYS A N 1
ATOM 2389 C CA . LYS A 1 292 ? 24.438 -23.891 -21.312 1 96.38 292 LYS A CA 1
ATOM 2390 C C . LYS A 1 292 ? 25.25 -24.453 -22.469 1 96.38 292 LYS A C 1
ATOM 2392 O O . LYS A 1 292 ? 24.969 -25.547 -22.969 1 96.38 292 LYS A O 1
ATOM 2397 N N . LEU A 1 293 ? 26.312 -23.719 -22.812 1 95.5 293 LEU A N 1
ATOM 2398 C CA . LEU A 1 293 ? 26.953 -24 -24.094 1 95.5 293 LEU A CA 1
ATOM 2399 C C . LEU A 1 293 ? 28.422 -24.375 -23.906 1 95.5 293 LEU A C 1
ATOM 2401 O O . LEU A 1 293 ? 29.047 -23.969 -22.922 1 95.5 293 LEU A O 1
ATOM 2405 N N . LYS A 1 294 ? 28.844 -25.141 -24.875 1 92.94 294 LYS A N 1
ATOM 2406 C CA . LYS A 1 294 ? 30.25 -25.531 -24.953 1 92.94 294 LYS A CA 1
ATOM 2407 C C . LYS A 1 294 ? 30.984 -24.734 -26.031 1 92.94 294 LYS A C 1
ATOM 2409 O O . LYS A 1 294 ? 30.344 -24.125 -26.906 1 92.94 294 LYS A O 1
ATOM 2414 N N . HIS A 1 295 ? 32.406 -24.609 -25.906 1 89.38 295 HIS A N 1
ATOM 2415 C CA . HIS A 1 295 ? 33.312 -24.078 -26.922 1 89.38 295 HIS A CA 1
ATOM 2416 C C . HIS A 1 295 ? 33.094 -22.594 -27.125 1 89.38 295 HIS A C 1
ATOM 2418 O O . HIS A 1 295 ? 32.969 -22.125 -28.266 1 89.38 295 HIS A O 1
ATOM 2424 N N . MET A 1 296 ? 33 -21.844 -26.031 1 87.12 296 MET A N 1
ATOM 2425 C CA . MET A 1 296 ? 32.781 -20.391 -26.125 1 87.12 296 MET A CA 1
ATOM 2426 C C . MET A 1 296 ? 34.062 -19.625 -25.812 1 87.12 296 MET A C 1
ATOM 2428 O O . MET A 1 296 ? 34.062 -18.391 -25.828 1 87.12 296 MET A O 1
ATOM 2432 N N . SER A 1 297 ? 35.125 -20.312 -25.578 1 80.12 297 SER A N 1
ATOM 2433 C CA . SER A 1 297 ? 36.344 -19.688 -25.078 1 80.12 297 SER A CA 1
ATOM 2434 C C . SER A 1 297 ? 36.875 -18.672 -26.078 1 80.12 297 SER A C 1
ATOM 2436 O O . SER A 1 297 ? 37.5 -17.688 -25.703 1 80.12 297 SER A O 1
ATOM 2438 N N . HIS A 1 298 ? 36.656 -18.891 -27.297 1 82.56 298 HIS A N 1
ATOM 2439 C CA . HIS A 1 298 ? 37.25 -18.016 -28.312 1 82.56 298 HIS A CA 1
ATOM 2440 C C . HIS A 1 298 ? 36.281 -16.922 -28.75 1 82.56 298 HIS A C 1
ATOM 2442 O O . HIS A 1 298 ? 36.625 -16.125 -29.609 1 82.56 298 HIS A O 1
ATOM 2448 N N . VAL A 1 299 ? 35.188 -16.906 -28.219 1 87.44 299 VAL A N 1
ATOM 2449 C CA . VAL A 1 299 ? 34.125 -16 -28.688 1 87.44 299 VAL A CA 1
ATOM 2450 C C . VAL A 1 299 ? 34.094 -14.75 -27.812 1 87.44 299 VAL A C 1
ATOM 2452 O O . VAL A 1 299 ? 34.094 -14.844 -26.594 1 87.44 299 VAL A O 1
ATOM 2455 N N . SER A 1 300 ? 34.125 -13.625 -28.484 1 87.06 300 SER A N 1
ATOM 2456 C CA . SER A 1 300 ? 33.969 -12.359 -27.781 1 87.06 300 SER A CA 1
ATOM 2457 C C . SER A 1 300 ? 32.5 -12.016 -27.562 1 87.06 300 SER A C 1
ATOM 2459 O O . SER A 1 300 ? 31.719 -12.062 -28.5 1 87.06 300 SER A O 1
ATOM 2461 N N . ASP A 1 301 ? 32.031 -11.828 -26.453 1 91.19 301 ASP A N 1
ATOM 2462 C CA . ASP A 1 301 ? 30.703 -11.367 -26.016 1 91.19 301 ASP A CA 1
ATOM 2463 C C . ASP A 1 301 ? 29.625 -12.344 -26.453 1 91.19 301 ASP A C 1
ATOM 2465 O O . ASP A 1 301 ? 28.703 -11.969 -27.188 1 91.19 301 ASP A O 1
ATOM 2469 N N . PRO A 1 302 ? 29.719 -13.539 -26.219 1 93.56 302 PRO A N 1
ATOM 2470 C CA . PRO A 1 302 ? 28.766 -14.562 -26.625 1 93.56 302 PRO A CA 1
ATOM 2471 C C . PRO A 1 302 ? 27.328 -14.211 -26.25 1 93.56 302 PRO A C 1
ATOM 2473 O O . PRO A 1 302 ? 26.391 -14.531 -27 1 93.56 302 PRO A O 1
ATOM 2476 N N . MET A 1 303 ? 27.141 -13.555 -25.219 1 94 303 MET A N 1
ATOM 2477 C CA . MET A 1 303 ? 25.797 -13.18 -24.781 1 94 303 MET A CA 1
ATOM 2478 C C . MET A 1 303 ? 25.156 -12.227 -25.781 1 94 303 MET A C 1
ATOM 2480 O O . MET A 1 303 ? 23.984 -12.383 -26.125 1 94 303 MET A O 1
ATOM 2484 N N . MET A 1 304 ? 25.891 -11.312 -26.203 1 94.38 304 MET A N 1
ATOM 2485 C CA . MET A 1 304 ? 25.375 -10.328 -27.156 1 94.38 304 MET A CA 1
ATOM 2486 C C . MET A 1 304 ? 24.938 -11.008 -28.453 1 94.38 304 MET A C 1
ATOM 2488 O O . MET A 1 304 ? 23.875 -10.695 -29 1 94.38 304 MET A O 1
ATOM 2492 N N . HIS A 1 305 ? 25.75 -11.953 -28.906 1 94.69 305 HIS A N 1
ATOM 2493 C CA . HIS A 1 305 ? 25.422 -12.688 -30.125 1 94.69 305 HIS A CA 1
ATOM 2494 C C . HIS A 1 305 ? 24.141 -13.492 -29.953 1 94.69 305 HIS A C 1
ATOM 2496 O O . HIS A 1 305 ? 23.281 -13.492 -30.844 1 94.69 305 HIS A O 1
ATOM 2502 N N . LEU A 1 306 ? 24.062 -14.094 -28.875 1 96.44 306 LEU A N 1
ATOM 2503 C CA . LEU A 1 306 ? 22.875 -14.898 -28.594 1 96.44 306 LEU A CA 1
ATOM 2504 C C . LEU A 1 306 ? 21.625 -14.031 -28.547 1 96.44 306 LEU A C 1
ATOM 2506 O O . LEU A 1 306 ? 20.594 -14.391 -29.094 1 96.44 306 LEU A O 1
ATOM 2510 N N . LYS A 1 307 ? 21.688 -12.891 -27.906 1 96.12 307 LYS A N 1
ATOM 2511 C CA . LYS A 1 307 ? 20.547 -12.016 -27.719 1 96.12 307 LYS A CA 1
ATOM 2512 C C . LYS A 1 307 ? 20.047 -11.445 -29.047 1 96.12 307 LYS A C 1
ATOM 2514 O O . LYS A 1 307 ? 18.875 -11.07 -29.172 1 96.12 307 LYS A O 1
ATOM 2519 N N . GLN A 1 308 ? 20.891 -11.375 -30 1 96.06 308 GLN A N 1
ATOM 2520 C CA . GLN A 1 308 ? 20.484 -10.93 -31.328 1 96.06 308 GLN A CA 1
ATOM 2521 C C . GLN A 1 308 ? 19.531 -11.938 -31.969 1 96.06 308 GLN A C 1
ATOM 2523 O O . GLN A 1 308 ? 18.625 -11.555 -32.719 1 96.06 308 GLN A O 1
ATOM 2528 N N . ILE A 1 309 ? 19.75 -13.211 -31.656 1 96.06 309 ILE A N 1
ATOM 2529 C CA . ILE A 1 309 ? 18.938 -14.289 -32.219 1 96.06 309 ILE A CA 1
ATOM 2530 C C . ILE A 1 309 ? 17.797 -14.625 -31.25 1 96.06 309 ILE A C 1
ATOM 2532 O O . ILE A 1 309 ? 16.656 -14.852 -31.688 1 96.06 309 ILE A O 1
ATOM 2536 N N . TYR A 1 310 ? 18.125 -14.664 -30.031 1 97.31 310 TYR A N 1
ATOM 2537 C CA . TYR A 1 310 ? 17.219 -14.984 -28.938 1 97.31 310 TYR A CA 1
ATOM 2538 C C . TYR A 1 310 ? 17.125 -13.82 -27.953 1 97.31 310 TYR A C 1
ATOM 2540 O O . TYR A 1 310 ? 17.766 -13.844 -26.906 1 97.31 310 TYR A O 1
ATOM 2548 N N . PRO A 1 311 ? 16.266 -12.945 -28.172 1 97 311 PRO A N 1
ATOM 2549 C CA . PRO A 1 311 ? 16.266 -11.664 -27.453 1 97 311 PRO A CA 1
ATOM 2550 C C . PRO A 1 311 ? 16.078 -11.828 -25.953 1 97 311 PRO A C 1
ATOM 2552 O O . PRO A 1 311 ? 16.516 -10.977 -25.172 1 97 311 PRO A O 1
ATOM 2555 N N . ASN A 1 312 ? 15.461 -12.898 -25.5 1 97.94 312 ASN A N 1
ATOM 2556 C CA . ASN A 1 312 ? 15.172 -13.078 -24.078 1 97.94 312 ASN A CA 1
ATOM 2557 C C . ASN A 1 312 ? 16.109 -14.094 -23.438 1 97.94 312 ASN A C 1
ATOM 2559 O O . ASN A 1 312 ? 15.727 -14.805 -22.516 1 97.94 312 ASN A O 1
ATOM 2563 N N . THR A 1 313 ? 17.328 -14.164 -23.984 1 97.69 313 THR A N 1
ATOM 2564 C CA . THR A 1 313 ? 18.344 -14.945 -23.297 1 97.69 313 THR A CA 1
ATOM 2565 C C . THR A 1 313 ? 18.719 -14.297 -21.969 1 97.69 313 THR A C 1
ATOM 2567 O O . THR A 1 313 ? 19.219 -13.164 -21.938 1 97.69 313 THR A O 1
ATOM 2570 N N . LEU A 1 314 ? 18.5 -15.07 -20.891 1 97.31 314 LEU A N 1
ATOM 2571 C CA . LEU A 1 314 ? 18.641 -14.445 -19.578 1 97.31 314 LEU A CA 1
ATOM 2572 C C . LEU A 1 314 ? 19.875 -14.977 -18.859 1 97.31 314 LEU A C 1
ATOM 2574 O O . LEU A 1 314 ? 20.328 -14.375 -17.891 1 97.31 314 LEU A O 1
ATOM 2578 N N . ALA A 1 315 ? 20.375 -16.109 -19.297 1 95.81 315 ALA A N 1
ATOM 2579 C CA . ALA A 1 315 ? 21.531 -16.703 -18.656 1 95.81 315 ALA A CA 1
ATOM 2580 C C . ALA A 1 315 ? 22.375 -17.484 -19.656 1 95.81 315 ALA A C 1
ATOM 2582 O O . ALA A 1 315 ? 21.844 -18.062 -20.609 1 95.81 315 ALA A O 1
ATOM 2583 N N . LEU A 1 316 ? 23.719 -17.391 -19.438 1 95.69 316 LEU A N 1
ATOM 2584 C CA . LEU A 1 316 ? 24.688 -18.141 -20.234 1 95.69 316 LEU A CA 1
ATOM 2585 C C . LEU A 1 316 ? 25.719 -18.812 -19.344 1 95.69 316 LEU A C 1
ATOM 2587 O O . LEU A 1 316 ? 26.359 -18.141 -18.531 1 95.69 316 LEU A O 1
ATOM 2591 N N . THR A 1 317 ? 25.734 -20.125 -19.422 1 94.06 317 THR A N 1
ATOM 2592 C CA . THR A 1 317 ? 26.719 -20.906 -18.656 1 94.06 317 THR A CA 1
ATOM 2593 C C . THR A 1 317 ? 27.688 -21.609 -19.594 1 94.06 317 THR A C 1
ATOM 2595 O O . THR A 1 317 ? 27.281 -22.219 -20.578 1 94.06 317 THR A O 1
ATOM 2598 N N . ASN A 1 318 ? 29.047 -21.422 -19.344 1 90.88 318 ASN A N 1
ATOM 2599 C CA . ASN A 1 318 ? 30.062 -22.141 -20.094 1 90.88 318 ASN A CA 1
ATOM 2600 C C . ASN A 1 318 ? 30.219 -23.578 -19.594 1 90.88 318 ASN A C 1
ATOM 2602 O O . ASN A 1 318 ? 30.594 -23.797 -18.438 1 90.88 318 ASN A O 1
ATOM 2606 N N . GLN A 1 319 ? 29.906 -24.5 -20.453 1 86.5 319 GLN A N 1
ATOM 2607 C CA . GLN A 1 319 ? 30.062 -25.906 -20.094 1 86.5 319 GLN A CA 1
ATOM 2608 C C . GLN A 1 319 ? 31.469 -26.406 -20.438 1 86.5 319 GLN A C 1
ATOM 2610 O O . GLN A 1 319 ? 31.859 -26.406 -21.594 1 86.5 319 GLN A O 1
ATOM 2615 N N . THR A 1 320 ? 32.625 -26.109 -19.734 1 68.44 320 THR A N 1
ATOM 2616 C CA . THR A 1 320 ? 33.969 -26.578 -19.984 1 68.44 320 THR A CA 1
ATOM 2617 C C . THR A 1 320 ? 34.094 -28.078 -19.75 1 68.44 320 THR A C 1
ATOM 2619 O O . THR A 1 320 ? 33.375 -28.641 -18.922 1 68.44 320 THR A O 1
ATOM 2622 N N . PHE A 1 321 ? 34.594 -28.766 -20.781 1 50.53 321 PHE A N 1
ATOM 2623 C CA . PHE A 1 321 ? 35 -30.156 -20.594 1 50.53 321 PHE A CA 1
ATOM 2624 C C . PHE A 1 321 ? 35.844 -30.312 -19.328 1 50.53 321 PHE A C 1
ATOM 2626 O O . PHE A 1 321 ? 36.812 -29.547 -19.109 1 50.53 321 PHE A O 1
ATOM 2633 N N . ASP A 1 322 ? 35.344 -30.75 -18.266 1 41.84 322 ASP A N 1
ATOM 2634 C CA . ASP A 1 322 ? 36.219 -31.297 -17.219 1 41.84 322 ASP A CA 1
ATOM 2635 C C . ASP A 1 322 ? 37.281 -32.219 -17.812 1 41.84 322 ASP A C 1
ATOM 2637 O O . ASP A 1 322 ? 36.969 -33.312 -18.297 1 41.84 322 ASP A O 1
ATOM 2641 N N . PHE A 1 323 ? 38.281 -31.859 -18.594 1 35.62 323 PHE A N 1
ATOM 2642 C CA . PHE A 1 323 ? 39.438 -32.719 -18.391 1 35.62 323 PHE A CA 1
ATOM 2643 C C . PHE A 1 323 ? 39.562 -33.125 -16.938 1 35.62 323 PHE A C 1
ATOM 2645 O O . PHE A 1 323 ? 39.281 -32.344 -16.031 1 35.62 323 PHE A O 1
ATOM 2652 N N . ASN A 1 324 ? 39.688 -34.438 -16.609 1 33.81 324 ASN A N 1
ATOM 2653 C CA . ASN A 1 324 ? 39.969 -35.156 -15.359 1 33.81 324 ASN A CA 1
ATOM 2654 C C . ASN A 1 324 ? 41.031 -34.438 -14.539 1 33.81 324 ASN A C 1
ATOM 2656 O O . ASN A 1 324 ? 41.625 -35.031 -13.641 1 33.81 324 ASN A O 1
ATOM 2660 N N . THR A 1 325 ? 41.906 -33.594 -14.945 1 31.89 325 THR A N 1
ATOM 2661 C CA . THR A 1 325 ? 42.688 -33.406 -13.734 1 31.89 325 THR A CA 1
ATOM 2662 C C . THR A 1 325 ? 41.812 -32.969 -12.578 1 31.89 325 THR A C 1
ATOM 2664 O O . THR A 1 325 ? 40.969 -32.094 -12.742 1 31.89 325 THR A O 1
ATOM 2667 N N . SER A 1 326 ? 41.719 -33.75 -11.453 1 30.28 326 SER A N 1
ATOM 2668 C CA . SER A 1 326 ? 41.156 -33.75 -10.117 1 30.28 326 SER A CA 1
ATOM 2669 C C . SER A 1 326 ? 41.188 -32.344 -9.516 1 30.28 326 SER A C 1
ATOM 2671 O O . SER A 1 326 ? 40.938 -32.156 -8.328 1 30.28 326 SER A O 1
ATOM 2673 N N . ILE A 1 327 ? 42.062 -31.453 -10.008 1 30.5 327 ILE A N 1
ATOM 2674 C CA . ILE A 1 327 ? 42.125 -30.391 -9 1 30.5 327 ILE A CA 1
ATOM 2675 C C . ILE A 1 327 ? 40.781 -29.656 -8.938 1 30.5 327 ILE A C 1
ATOM 2677 O O . ILE A 1 327 ? 40.312 -29.125 -9.938 1 30.5 327 ILE A O 1
ATOM 2681 N N . HIS A 1 328 ? 39.875 -30.062 -8.031 1 28.91 328 HIS A N 1
ATOM 2682 C CA . HIS A 1 328 ? 38.688 -29.469 -7.402 1 28.91 328 HIS A CA 1
ATOM 2683 C C . HIS A 1 328 ? 38.812 -27.953 -7.324 1 28.91 328 HIS A C 1
ATOM 2685 O O . HIS A 1 328 ? 39.312 -27.422 -6.332 1 28.91 328 HIS A O 1
ATOM 2691 N N . HIS A 1 329 ? 39.438 -27.344 -8.281 1 29.06 329 HIS A N 1
ATOM 2692 C CA . HIS A 1 329 ? 39.188 -25.953 -7.926 1 29.06 329 HIS A CA 1
ATOM 2693 C C . HIS A 1 329 ? 37.688 -25.641 -7.867 1 29.06 329 HIS A C 1
ATOM 2695 O O . HIS A 1 329 ? 37 -25.797 -8.859 1 29.06 329 HIS A O 1
ATOM 2701 N N . GLU A 1 330 ? 37.062 -25.953 -6.789 1 27.72 330 GLU A N 1
ATOM 2702 C CA . GLU A 1 330 ? 35.781 -25.484 -6.219 1 27.72 330 GLU A CA 1
ATOM 2703 C C . GLU A 1 330 ? 35.531 -24.016 -6.586 1 27.72 330 GLU A C 1
ATOM 2705 O O . GLU A 1 330 ? 36.062 -23.109 -5.953 1 27.72 330 GLU A O 1
ATOM 2710 N N . ASN A 1 331 ? 35.75 -23.688 -7.754 1 30.25 331 ASN A N 1
ATOM 2711 C CA . ASN A 1 331 ? 35.062 -22.406 -7.902 1 30.25 331 ASN A CA 1
ATOM 2712 C C . ASN A 1 331 ? 33.625 -22.484 -7.434 1 30.25 331 ASN A C 1
ATOM 2714 O O . ASN A 1 331 ? 32.781 -23.109 -8.094 1 30.25 331 ASN A O 1
ATOM 2718 N N . ILE A 1 332 ? 33.469 -22.688 -6.203 1 30.36 332 ILE A N 1
ATOM 2719 C CA . ILE A 1 332 ? 32.25 -22.562 -5.434 1 30.36 332 ILE A CA 1
ATOM 2720 C C . ILE A 1 332 ? 31.438 -21.375 -5.953 1 30.36 332 ILE A C 1
ATOM 2722 O O . ILE A 1 332 ? 31.922 -20.234 -5.957 1 30.36 332 ILE A O 1
ATOM 2726 N N . GLU A 1 333 ? 30.797 -21.625 -6.934 1 31.64 333 GLU A N 1
ATOM 2727 C CA . GLU A 1 333 ? 29.719 -20.703 -7.293 1 31.64 333 GLU A CA 1
ATOM 2728 C C . GLU A 1 333 ? 29.156 -20 -6.062 1 31.64 333 GLU A C 1
ATOM 2730 O O . GLU A 1 333 ? 28.609 -20.641 -5.16 1 31.64 333 GLU A O 1
ATOM 2735 N N . ILE A 1 334 ? 29.688 -18.875 -5.723 1 34.75 334 ILE A N 1
ATOM 2736 C CA . ILE A 1 334 ? 29.266 -17.953 -4.668 1 34.75 334 ILE A CA 1
ATOM 2737 C C . ILE A 1 334 ? 27.75 -17.828 -4.652 1 34.75 334 ILE A C 1
ATOM 2739 O O . ILE A 1 334 ? 27.156 -17.516 -3.617 1 34.75 334 ILE A O 1
ATOM 2743 N N . GLN A 1 335 ? 27.172 -18.125 -5.789 1 37.62 335 GLN A N 1
ATOM 2744 C CA . GLN A 1 335 ? 25.75 -17.797 -5.883 1 37.62 335 GLN A CA 1
ATOM 2745 C C . GLN A 1 335 ? 24.906 -18.828 -5.133 1 37.62 335 GLN A C 1
ATOM 2747 O O . GLN A 1 335 ? 23.719 -18.609 -4.879 1 37.62 335 GLN A O 1
ATOM 2752 N N . LYS A 1 336 ? 25.453 -20.047 -4.867 1 40.75 336 LYS A N 1
ATOM 2753 C CA . LYS A 1 336 ? 24.734 -21.109 -4.16 1 40.75 336 LYS A CA 1
ATOM 2754 C C . LYS A 1 336 ? 25.266 -21.281 -2.744 1 40.75 336 LYS A C 1
ATOM 2756 O O . LYS A 1 336 ? 24.984 -22.297 -2.098 1 40.75 336 LYS A O 1
ATOM 2761 N N . LEU A 1 337 ? 26.266 -20.516 -2.279 1 40.66 337 LEU A N 1
ATOM 2762 C CA . LEU A 1 337 ? 26.766 -20.688 -0.919 1 40.66 337 LEU A CA 1
ATOM 2763 C C . LEU A 1 337 ? 25.797 -20.109 0.095 1 40.66 337 LEU A C 1
ATOM 2765 O O . LEU A 1 337 ? 25.078 -19.141 -0.205 1 40.66 337 LEU A O 1
ATOM 2769 N N . ASP A 1 338 ? 25.5 -20.875 1.137 1 47 338 ASP A N 1
ATOM 2770 C CA . ASP A 1 338 ? 24.672 -20.344 2.219 1 47 338 ASP A CA 1
ATOM 2771 C C . ASP A 1 338 ? 25.266 -19.047 2.775 1 47 338 ASP A C 1
ATOM 2773 O O . ASP A 1 338 ? 26.453 -18.781 2.6 1 47 338 ASP A O 1
ATOM 2777 N N . ASP A 1 339 ? 24.391 -18.188 3.08 1 50.44 339 ASP A N 1
ATOM 2778 C CA . ASP A 1 339 ? 24.812 -16.875 3.59 1 50.44 339 ASP A CA 1
ATOM 2779 C C . ASP A 1 339 ? 26.047 -17.016 4.488 1 50.44 339 ASP A C 1
ATOM 2781 O O . ASP A 1 339 ? 26.953 -16.172 4.438 1 50.44 339 ASP A O 1
ATOM 2785 N N . GLU A 1 340 ? 26.047 -18.109 5.129 1 54.91 340 GLU A N 1
ATOM 2786 C CA . GLU A 1 340 ? 27.172 -18.328 6.047 1 54.91 340 GLU A CA 1
ATOM 2787 C C . GLU A 1 340 ? 28.469 -18.562 5.289 1 54.91 340 GLU A C 1
ATOM 2789 O O . GLU A 1 340 ? 29.516 -18.016 5.645 1 54.91 340 GLU A O 1
ATOM 2794 N N . THR A 1 341 ? 28.391 -19.312 4.344 1 60.47 341 THR A N 1
ATOM 2795 C CA . THR A 1 341 ? 29.578 -19.641 3.561 1 60.47 341 THR A CA 1
ATOM 2796 C C . THR A 1 341 ? 30.016 -18.469 2.707 1 60.47 341 THR A C 1
ATOM 2798 O O . THR A 1 341 ? 31.219 -18.203 2.566 1 60.47 341 THR A O 1
ATOM 2801 N N . ILE A 1 342 ? 29.094 -17.688 2.305 1 56.78 342 ILE A N 1
ATOM 2802 C CA . ILE A 1 342 ? 29.391 -16.5 1.529 1 56.78 342 ILE A CA 1
ATOM 2803 C C . ILE A 1 342 ? 30.094 -15.469 2.414 1 56.78 342 ILE A C 1
ATOM 2805 O O . ILE A 1 342 ? 31.094 -14.883 2.014 1 56.78 342 ILE A O 1
ATOM 2809 N N . ILE A 1 343 ? 29.547 -15.305 3.555 1 61.06 343 ILE A N 1
ATOM 2810 C CA . ILE A 1 343 ? 30.141 -14.375 4.512 1 61.06 343 ILE A CA 1
ATOM 2811 C C . ILE A 1 343 ? 31.516 -14.883 4.934 1 61.06 343 ILE A C 1
ATOM 2813 O O . ILE A 1 343 ? 32.469 -14.109 5.031 1 61.06 343 ILE A O 1
ATOM 2817 N N . ASP A 1 344 ? 31.656 -16.188 5.094 1 61.28 344 ASP A N 1
ATOM 2818 C CA . ASP A 1 344 ? 32.938 -16.766 5.449 1 61.28 344 ASP A CA 1
ATOM 2819 C C . ASP A 1 344 ? 33.938 -16.609 4.316 1 61.28 344 ASP A C 1
ATOM 2821 O O . ASP A 1 344 ? 35.125 -16.266 4.559 1 61.28 344 ASP A O 1
ATOM 2825 N N . ASN A 1 345 ? 33.562 -16.766 3.148 1 59.75 345 ASN A N 1
ATOM 2826 C CA . ASN A 1 345 ? 34.469 -16.625 1.994 1 59.75 345 ASN A CA 1
ATOM 2827 C C . ASN A 1 345 ? 34.844 -15.164 1.769 1 59.75 345 ASN A C 1
ATOM 2829 O O . ASN A 1 345 ? 36 -14.875 1.432 1 59.75 345 ASN A O 1
ATOM 2833 N N . PHE A 1 346 ? 33.969 -14.305 2.004 1 57.41 346 PHE A N 1
ATOM 2834 C CA . PHE A 1 346 ? 34.25 -12.875 1.932 1 57.41 346 PHE A CA 1
ATOM 2835 C C . PHE A 1 346 ? 35.219 -12.453 3.021 1 57.41 346 PHE A C 1
ATOM 2837 O O . PHE A 1 346 ? 36.188 -11.742 2.752 1 57.41 346 PHE A O 1
ATOM 2844 N N . TYR A 1 347 ? 34.938 -12.859 4.227 1 57.81 347 TYR A N 1
ATOM 2845 C CA . TYR A 1 347 ? 35.812 -12.617 5.355 1 57.81 347 TYR A CA 1
ATOM 2846 C C . TYR A 1 347 ? 37.219 -13.172 5.078 1 57.81 347 TYR A C 1
ATOM 2848 O O . TYR A 1 347 ? 38.219 -12.5 5.32 1 57.81 347 TYR A O 1
ATOM 2856 N N . ASN A 1 348 ? 37.188 -14.297 4.508 1 63.25 348 ASN A N 1
ATOM 2857 C CA . ASN A 1 348 ? 38.469 -14.922 4.145 1 63.25 348 ASN A CA 1
ATOM 2858 C C . ASN A 1 348 ? 39.156 -14.164 3.02 1 63.25 348 ASN A C 1
ATOM 2860 O O . ASN A 1 348 ? 40.375 -14.016 3.031 1 63.25 348 ASN A O 1
ATOM 2864 N N . SER A 1 349 ? 38.5 -13.75 2.154 1 56.44 349 SER A N 1
ATOM 2865 C CA . SER A 1 349 ? 39.062 -13.047 1.013 1 56.44 349 SER A CA 1
ATOM 2866 C C . SER A 1 349 ? 39.656 -11.703 1.43 1 56.44 349 SER A C 1
ATOM 2868 O O . SER A 1 349 ? 40.625 -11.242 0.848 1 56.44 349 SER A O 1
ATOM 2870 N N . ILE A 1 350 ? 39.125 -11.156 2.48 1 53.81 350 ILE A N 1
ATOM 2871 C CA . ILE A 1 350 ? 39.594 -9.852 2.936 1 53.81 350 ILE A CA 1
ATOM 2872 C C . ILE A 1 350 ? 40.688 -10.039 4 1 53.81 350 ILE A C 1
ATOM 2874 O O . ILE A 1 350 ? 41.656 -9.297 4.035 1 53.81 350 ILE A O 1
ATOM 2878 N N . THR A 1 351 ? 40.438 -10.992 4.844 1 56.75 351 THR A N 1
ATOM 2879 C CA . THR A 1 351 ? 41.312 -11.086 6.008 1 56.75 351 THR A CA 1
ATOM 2880 C C . THR A 1 351 ? 42.281 -12.25 5.863 1 56.75 351 THR A C 1
ATOM 2882 O O . THR A 1 351 ? 43.25 -12.352 6.609 1 56.75 351 THR A O 1
ATOM 2885 N N . GLY A 1 352 ? 42.094 -13.164 4.828 1 61.03 352 GLY A N 1
ATOM 2886 C CA . GLY A 1 352 ? 42.906 -14.359 4.641 1 61.03 352 GLY A CA 1
ATOM 2887 C C . GLY A 1 352 ? 42.594 -15.453 5.645 1 61.03 352 GLY A C 1
ATOM 2888 O O . GLY A 1 352 ? 43.219 -16.516 5.633 1 61.03 352 GLY A O 1
ATOM 2889 N N . GLU A 1 353 ? 41.781 -15.18 6.672 1 62.56 353 GLU A N 1
ATOM 2890 C CA . GLU A 1 353 ? 41.438 -16.125 7.727 1 62.56 353 GLU A CA 1
ATOM 2891 C C . GLU A 1 353 ? 39.969 -16.531 7.617 1 62.56 353 GLU A C 1
ATOM 2893 O O . GLU A 1 353 ? 39.156 -15.797 7.059 1 62.56 353 GLU A O 1
ATOM 2898 N N . HIS A 1 354 ? 39.656 -17.797 8.008 1 65.75 354 HIS A N 1
ATOM 2899 C CA . HIS A 1 354 ? 38.281 -18.281 8.055 1 65.75 354 HIS A CA 1
ATOM 2900 C C . HIS A 1 354 ? 37.594 -17.859 9.352 1 65.75 354 HIS A C 1
ATOM 2902 O O . HIS A 1 354 ? 38.25 -17.672 10.375 1 65.75 354 HIS A O 1
ATOM 2908 N N . LEU A 1 355 ? 36.281 -17.594 9.352 1 62.84 355 LEU A N 1
ATOM 2909 C CA . LEU A 1 355 ? 35.531 -17.25 10.562 1 62.84 355 LEU A CA 1
ATOM 2910 C C . LEU A 1 355 ? 35.625 -18.375 11.586 1 62.84 355 LEU A C 1
ATOM 2912 O O . LEU A 1 355 ? 35.531 -19.562 11.219 1 62.84 355 LEU A O 1
ATOM 2916 N N . THR A 1 356 ? 36 -18.172 12.812 1 64.62 356 THR A N 1
ATOM 2917 C CA . THR A 1 356 ? 35.875 -19.141 13.891 1 64.62 356 THR A CA 1
ATOM 2918 C C . THR A 1 356 ? 34.406 -19.5 14.117 1 64.62 356 THR A C 1
ATOM 2920 O O . THR A 1 356 ? 33.5 -18.781 13.695 1 64.62 356 THR A O 1
ATOM 2923 N N . THR A 1 357 ? 34.219 -20.656 14.617 1 64.12 357 THR A N 1
ATOM 2924 C CA . THR A 1 357 ? 32.875 -21.125 14.953 1 64.12 357 THR A CA 1
ATOM 2925 C C . THR A 1 357 ? 32.094 -20.047 15.727 1 64.12 357 THR A C 1
ATOM 2927 O O . THR A 1 357 ? 30.906 -19.828 15.492 1 64.12 357 THR A O 1
ATOM 2930 N N . ASN A 1 358 ? 32.75 -19.375 16.609 1 61.78 358 ASN A N 1
ATOM 2931 C CA . ASN A 1 358 ? 32.125 -18.328 17.406 1 61.78 358 ASN A CA 1
ATOM 2932 C C . ASN A 1 358 ? 31.781 -17.094 16.562 1 61.78 358 ASN A C 1
ATOM 2934 O O . ASN A 1 358 ? 30.719 -16.484 16.75 1 61.78 358 ASN A O 1
ATOM 2938 N N . GLN A 1 359 ? 32.594 -16.781 15.648 1 61.56 359 GLN A N 1
ATOM 2939 C CA . GLN A 1 359 ? 32.344 -15.633 14.766 1 61.56 359 GLN A CA 1
ATOM 2940 C C . GLN A 1 359 ? 31.219 -15.922 13.773 1 61.56 359 GLN A C 1
ATOM 2942 O O . GLN A 1 359 ? 30.375 -15.062 13.516 1 61.56 359 GLN A O 1
ATOM 2947 N N . SER A 1 360 ? 31.25 -17.094 13.336 1 59.5 360 SER A N 1
ATOM 2948 C CA . SER A 1 360 ? 30.188 -17.516 12.43 1 59.5 360 SER A CA 1
ATOM 2949 C C . SER A 1 360 ? 28.812 -17.438 13.109 1 59.5 360 SER A C 1
ATOM 2951 O O . SER A 1 360 ? 27.844 -16.984 12.508 1 59.5 360 SER A O 1
ATOM 2953 N N . LYS A 1 361 ? 28.75 -17.734 14.328 1 60.72 361 LYS A N 1
ATOM 2954 C CA . LYS A 1 361 ? 27.516 -17.672 15.094 1 60.72 361 LYS A CA 1
ATOM 2955 C C . LYS A 1 361 ? 27.078 -16.234 15.32 1 60.72 361 LYS A C 1
ATOM 2957 O O . LYS A 1 361 ? 25.875 -15.93 15.273 1 60.72 361 LYS A O 1
ATOM 2962 N N . LYS A 1 362 ? 27.922 -15.422 15.523 1 59 362 LYS A N 1
ATOM 2963 C CA . LYS A 1 362 ? 27.609 -14.008 15.711 1 59 362 LYS A CA 1
ATOM 2964 C C . LYS A 1 362 ? 27.094 -13.383 14.414 1 59 362 LYS A C 1
ATOM 2966 O O . LYS A 1 362 ? 26.141 -12.602 14.43 1 59 362 LYS A O 1
ATOM 2971 N N . ILE A 1 363 ? 27.703 -13.742 13.43 1 60.59 363 ILE A N 1
ATOM 2972 C CA . ILE A 1 363 ? 27.281 -13.234 12.117 1 60.59 363 ILE A CA 1
ATOM 2973 C C . ILE A 1 363 ? 25.906 -13.797 11.766 1 60.59 363 ILE A C 1
ATOM 2975 O O . ILE A 1 363 ? 25.047 -13.062 11.266 1 60.59 363 ILE A O 1
ATOM 2979 N N . GLU A 1 364 ? 25.812 -15 12.078 1 58.78 364 GLU A N 1
ATOM 2980 C CA . GLU A 1 364 ? 24.484 -15.602 11.883 1 58.78 364 GLU A CA 1
ATOM 2981 C C . GLU A 1 364 ? 23.422 -14.875 12.688 1 58.78 364 GLU A C 1
ATOM 2983 O O . GLU A 1 364 ? 22.312 -14.641 12.195 1 58.78 364 GLU A O 1
ATOM 2988 N N . LYS A 1 365 ? 23.75 -14.547 13.844 1 58.41 365 LYS A N 1
ATOM 2989 C CA . LYS A 1 365 ? 22.828 -13.805 14.695 1 58.41 365 LYS A CA 1
ATOM 2990 C C . LYS A 1 365 ? 22.547 -12.414 14.125 1 58.41 365 LYS A C 1
ATOM 2992 O O . LYS A 1 365 ? 21.406 -11.945 14.141 1 58.41 365 LYS A O 1
ATOM 2997 N N . ILE A 1 366 ? 23.531 -11.828 13.68 1 58.41 366 ILE A N 1
ATOM 2998 C CA . ILE A 1 366 ? 23.391 -10.5 13.102 1 58.41 366 ILE A CA 1
ATOM 2999 C C . ILE A 1 366 ? 22.609 -10.578 11.789 1 58.41 366 ILE A C 1
ATOM 3001 O O . ILE A 1 366 ? 21.734 -9.758 11.539 1 58.41 366 ILE A O 1
ATOM 3005 N N . MET A 1 367 ? 22.906 -11.516 11.055 1 56.69 367 MET A N 1
ATOM 3006 C CA . MET A 1 367 ? 22.203 -11.695 9.797 1 56.69 367 MET A CA 1
ATOM 3007 C C . MET A 1 367 ? 20.734 -12.039 10.039 1 56.69 367 MET A C 1
ATOM 3009 O O . MET A 1 367 ? 19.844 -11.539 9.336 1 56.69 367 MET A O 1
ATOM 3013 N N . THR A 1 368 ? 20.609 -12.859 10.977 1 54.47 368 THR A N 1
ATOM 3014 C CA . THR A 1 368 ? 19.234 -13.156 11.383 1 54.47 368 THR A CA 1
ATOM 3015 C C . THR A 1 368 ? 18.531 -11.906 11.906 1 54.47 368 THR A C 1
ATOM 3017 O O . THR A 1 368 ? 17.375 -11.664 11.586 1 54.47 368 THR A O 1
ATOM 3020 N N . ALA A 1 369 ? 19.234 -11.18 12.602 1 54.03 369 ALA A N 1
ATOM 3021 C CA . ALA A 1 369 ? 18.703 -9.922 13.125 1 54.03 369 ALA A CA 1
ATOM 3022 C C . ALA A 1 369 ? 18.469 -8.922 12 1 54.03 369 ALA A C 1
ATOM 3024 O O . ALA A 1 369 ? 17.469 -8.188 12.016 1 54.03 369 ALA A O 1
ATOM 3025 N N . LEU A 1 370 ? 19.359 -8.82 11.125 1 52.28 370 LEU A N 1
ATOM 3026 C CA . LEU A 1 370 ? 19.234 -7.941 9.969 1 52.28 370 LEU A CA 1
ATOM 3027 C C . LEU A 1 370 ? 18.109 -8.391 9.055 1 52.28 370 LEU A C 1
ATOM 3029 O O . LEU A 1 370 ? 17.406 -7.562 8.469 1 52.28 370 LEU A O 1
ATOM 3033 N N . LEU A 1 371 ? 18.109 -9.586 8.867 1 48.41 371 LEU A N 1
ATOM 3034 C CA . LEU A 1 371 ? 16.969 -10.117 8.125 1 48.41 371 LEU A CA 1
ATOM 3035 C C . LEU A 1 371 ? 15.664 -9.852 8.867 1 48.41 371 LEU A C 1
ATOM 3037 O O . LEU A 1 371 ? 14.625 -9.633 8.242 1 48.41 371 LEU A O 1
ATOM 3041 N N . GLU A 1 372 ? 15.797 -9.875 10.125 1 49.16 372 GLU A N 1
ATOM 3042 C CA . GLU A 1 372 ? 14.633 -9.547 10.945 1 49.16 372 GLU A CA 1
ATOM 3043 C C . GLU A 1 372 ? 14.367 -8.047 10.953 1 49.16 372 GLU A C 1
ATOM 3045 O O . GLU A 1 372 ? 13.219 -7.613 10.992 1 49.16 372 GLU A O 1
ATOM 3050 N N . GLU A 1 373 ? 15.352 -7.289 11.016 1 46.12 373 GLU A N 1
ATOM 3051 C CA . GLU A 1 373 ? 15.195 -5.836 11.023 1 46.12 373 GLU A CA 1
ATOM 3052 C C . GLU A 1 373 ? 14.883 -5.312 9.625 1 46.12 373 GLU A C 1
ATOM 3054 O O . GLU A 1 373 ? 14.234 -4.273 9.477 1 46.12 373 GLU A O 1
ATOM 3059 N N . GLY A 1 374 ? 15.391 -5.852 8.602 1 43.97 374 GLY A N 1
ATOM 3060 C CA . GLY A 1 374 ? 14.977 -5.461 7.262 1 43.97 374 GLY A CA 1
ATOM 3061 C C . GLY A 1 374 ? 13.516 -5.777 6.977 1 43.97 374 GLY A C 1
ATOM 3062 O O . GLY A 1 374 ? 12.977 -5.355 5.953 1 43.97 374 GLY A O 1
ATOM 3063 N N . SER A 1 375 ? 12.969 -6.668 7.594 1 37.53 375 SER A N 1
ATOM 3064 C CA . SER A 1 375 ? 11.539 -6.941 7.516 1 37.53 375 SER A CA 1
ATOM 3065 C C . SER A 1 375 ? 10.742 -5.988 8.406 1 37.53 375 SER A C 1
ATOM 3067 O O . SER A 1 375 ? 9.516 -6.031 8.43 1 37.53 375 SER A O 1
ATOM 3069 N N . LYS A 1 376 ? 11.242 -5.223 9.258 1 33.09 376 LYS A N 1
ATOM 3070 C CA . LYS A 1 376 ? 10.484 -4.211 9.992 1 33.09 376 LYS A CA 1
ATOM 3071 C C . LYS A 1 376 ? 10.578 -2.85 9.312 1 33.09 376 LYS A C 1
ATOM 3073 O O . LYS A 1 376 ? 11.672 -2.406 8.945 1 33.09 376 LYS A O 1
ATOM 3078 N N . MET B 1 1 ? -24.734 21.875 6.367 1 96.44 1 MET B N 1
ATOM 3079 C CA . MET B 1 1 ? -23.703 20.859 6.223 1 96.44 1 MET B CA 1
ATOM 3080 C C . MET B 1 1 ? -22.406 21.297 6.891 1 96.44 1 MET B C 1
ATOM 3082 O O . MET B 1 1 ? -22.016 22.469 6.781 1 96.44 1 MET B O 1
ATOM 3086 N N . LYS B 1 2 ? -21.812 20.406 7.648 1 98.06 2 LYS B N 1
ATOM 3087 C CA . LYS B 1 2 ? -20.531 20.656 8.305 1 98.06 2 LYS B CA 1
ATOM 3088 C C . LYS B 1 2 ? -19.422 19.828 7.672 1 98.06 2 LYS B C 1
ATOM 3090 O O . LYS B 1 2 ? -19.469 18.609 7.668 1 98.06 2 LYS B O 1
ATOM 3095 N N . ILE B 1 3 ? -18.375 20.562 7.152 1 98.62 3 ILE B N 1
ATOM 3096 C CA . ILE B 1 3 ? -17.266 19.922 6.441 1 98.62 3 ILE B CA 1
ATOM 3097 C C . ILE B 1 3 ? -15.961 20.172 7.191 1 98.62 3 ILE B C 1
ATOM 3099 O O . ILE B 1 3 ? -15.656 21.312 7.562 1 98.62 3 ILE B O 1
ATOM 3103 N N . ILE B 1 4 ? -15.227 19.125 7.414 1 98.88 4 ILE B N 1
ATOM 3104 C CA . ILE B 1 4 ? -13.883 19.281 7.961 1 98.88 4 ILE B CA 1
ATOM 3105 C C . ILE B 1 4 ? -12.867 19.312 6.82 1 98.88 4 ILE B C 1
ATOM 3107 O O . ILE B 1 4 ? -12.906 18.484 5.918 1 98.88 4 ILE B O 1
ATOM 3111 N N . HIS B 1 5 ? -12.016 20.328 6.867 1 98.81 5 HIS B N 1
ATOM 3112 C CA . HIS B 1 5 ? -10.945 20.516 5.902 1 98.81 5 HIS B CA 1
ATOM 3113 C C . HIS B 1 5 ? -9.578 20.328 6.559 1 98.81 5 HIS B C 1
ATOM 3115 O O . HIS B 1 5 ? -9.211 21.094 7.457 1 98.81 5 HIS B O 1
ATOM 3121 N N . THR B 1 6 ? -8.859 19.297 6.168 1 98.88 6 TH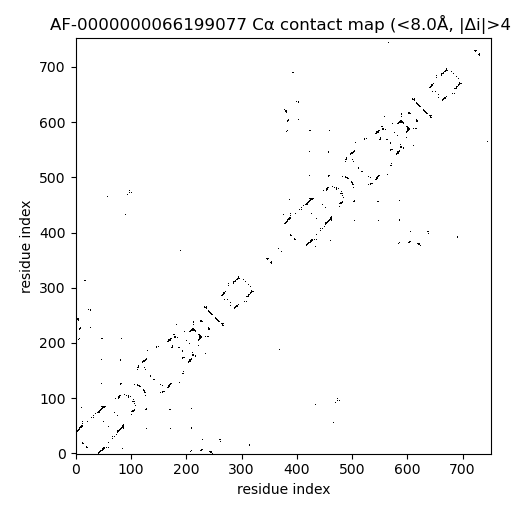R B N 1
ATOM 3122 C CA . THR B 1 6 ? -7.523 19.016 6.676 1 98.88 6 THR B CA 1
ATOM 3123 C C . THR B 1 6 ? -6.605 18.547 5.551 1 98.88 6 THR B C 1
ATOM 3125 O O . THR B 1 6 ? -7.062 18.281 4.438 1 98.88 6 THR B O 1
ATOM 3128 N N . ALA B 1 7 ? -5.289 18.547 5.77 1 98.5 7 ALA B N 1
ATOM 3129 C CA . ALA B 1 7 ? -4.289 18.125 4.789 1 98.5 7 ALA B CA 1
ATOM 3130 C C . ALA B 1 7 ? -2.908 18.016 5.43 1 98.5 7 ALA B C 1
ATOM 3132 O O . ALA B 1 7 ? -2.729 18.359 6.602 1 98.5 7 ALA B O 1
ATOM 3133 N N . ASP B 1 8 ? -2.006 17.484 4.633 1 98.31 8 ASP B N 1
ATOM 3134 C CA . ASP B 1 8 ? -0.58 17.516 4.941 1 98.31 8 ASP B CA 1
ATOM 3135 C C . ASP B 1 8 ? -0.291 16.859 6.285 1 98.31 8 ASP B C 1
ATOM 3137 O O . ASP B 1 8 ? 0.363 17.438 7.148 1 98.31 8 ASP B O 1
ATOM 3141 N N . TRP B 1 9 ? -0.801 15.633 6.414 1 98.69 9 TRP B N 1
ATOM 3142 C CA . TRP B 1 9 ? -0.535 14.844 7.613 1 98.69 9 TRP B CA 1
ATOM 3143 C C . TRP B 1 9 ? 0.918 14.383 7.648 1 98.69 9 TRP B C 1
ATOM 3145 O O . TRP B 1 9 ? 1.497 14.219 8.727 1 98.69 9 TRP B O 1
ATOM 3155 N N . HIS B 1 10 ? 1.497 14.148 6.527 1 98.44 10 HIS B N 1
ATOM 3156 C CA . HIS B 1 10 ? 2.898 13.781 6.352 1 98.44 10 HIS B CA 1
ATOM 3157 C C . HIS B 1 10 ? 3.283 12.617 7.254 1 98.44 10 HIS B C 1
ATOM 3159 O O . HIS B 1 10 ? 4.328 12.648 7.91 1 98.44 10 HIS B O 1
ATOM 3165 N N . LEU B 1 11 ? 2.443 11.648 7.324 1 98.69 11 LEU B N 1
ATOM 3166 C CA . LEU B 1 11 ? 2.705 10.508 8.188 1 98.69 11 LEU B CA 1
ATOM 3167 C C . LEU B 1 11 ? 4.02 9.828 7.816 1 98.69 11 LEU B C 1
ATOM 3169 O O . LEU B 1 11 ? 4.277 9.578 6.637 1 98.69 11 LEU B O 1
ATOM 3173 N N . GLY B 1 12 ? 4.824 9.539 8.828 1 97.94 12 GLY B N 1
ATOM 3174 C CA . GLY B 1 12 ? 6.121 8.922 8.617 1 97.94 12 GLY B CA 1
ATOM 3175 C C . GLY B 1 12 ? 7.262 9.922 8.547 1 97.94 12 GLY B C 1
ATOM 3176 O O . GLY B 1 12 ? 8.406 9.547 8.305 1 97.94 12 GLY B O 1
ATOM 3177 N N . ARG B 1 13 ? 7.035 11.141 8.836 1 97.12 13 ARG B N 1
ATOM 3178 C CA . ARG B 1 13 ? 8.031 12.203 8.75 1 97.12 13 ARG B CA 1
ATOM 3179 C C . ARG B 1 13 ? 9.172 11.969 9.734 1 97.12 13 ARG B C 1
ATOM 3181 O O . ARG B 1 13 ? 8.938 11.625 10.891 1 97.12 13 ARG B O 1
ATOM 3188 N N . ILE B 1 14 ? 10.359 12.094 9.195 1 96.06 14 ILE B N 1
ATOM 3189 C CA . ILE B 1 14 ? 11.57 12.094 10.016 1 96.06 14 ILE B CA 1
ATOM 3190 C C . ILE B 1 14 ? 12.219 13.477 9.977 1 96.06 14 ILE B C 1
ATOM 3192 O O . ILE B 1 14 ? 12.539 13.992 8.906 1 96.06 14 ILE B O 1
ATOM 3196 N N . LEU B 1 15 ? 12.344 14.102 11.117 1 95.75 15 LEU B N 1
ATOM 3197 C CA . LEU B 1 15 ? 12.961 15.422 11.234 1 95.75 15 LEU B CA 1
ATOM 3198 C C . LEU B 1 15 ? 14.336 15.312 11.891 1 95.75 15 LEU B C 1
ATOM 3200 O O . LEU B 1 15 ? 14.445 15.016 13.078 1 95.75 15 LEU B O 1
ATOM 3204 N N . ASN B 1 16 ? 15.383 15.531 11.109 1 93.88 16 ASN B N 1
ATOM 3205 C CA . ASN B 1 16 ? 16.75 15.445 11.586 1 93.88 16 ASN B CA 1
ATOM 3206 C C . ASN B 1 16 ? 17 14.148 12.344 1 93.88 16 ASN B C 1
ATOM 3208 O O . ASN B 1 16 ? 17.531 14.164 13.461 1 93.88 16 ASN B O 1
ATOM 3212 N N . GLY B 1 17 ? 16.547 13.055 11.82 1 93.75 17 GLY B N 1
ATOM 3213 C CA . GLY B 1 17 ? 16.812 11.719 12.328 1 93.75 17 GLY B CA 1
ATOM 3214 C C . GLY B 1 17 ? 15.766 11.234 13.32 1 93.75 17 GLY B C 1
ATOM 3215 O O . GLY B 1 17 ? 15.773 10.07 13.711 1 93.75 17 GLY B O 1
ATOM 3216 N N . LYS B 1 18 ? 14.906 12.094 13.742 1 96.19 18 LYS B N 1
ATOM 3217 C CA . LYS B 1 18 ? 13.867 11.734 14.703 1 96.19 18 LYS B CA 1
ATOM 3218 C C . LYS B 1 18 ? 12.547 11.438 14 1 96.19 18 LYS B C 1
ATOM 3220 O O . LYS B 1 18 ? 12.031 12.273 13.25 1 96.19 18 LYS B O 1
ATOM 3225 N N . SER B 1 19 ? 12.008 10.25 14.25 1 97.5 19 SER B N 1
ATOM 3226 C CA . SER B 1 19 ? 10.672 9.93 13.742 1 97.5 19 SER B CA 1
ATOM 3227 C C . SER B 1 19 ? 9.594 10.703 14.5 1 97.5 19 SER B C 1
ATOM 3229 O O . SER B 1 19 ? 9.609 10.742 15.734 1 97.5 19 SER B O 1
ATOM 3231 N N . LEU B 1 20 ? 8.656 11.203 13.812 1 98.06 20 LEU B N 1
ATOM 3232 C CA . LEU B 1 20 ? 7.582 11.953 14.453 1 98.06 20 LEU B CA 1
ATOM 3233 C C . LEU B 1 20 ? 6.324 11.102 14.586 1 98.06 20 LEU B C 1
ATOM 3235 O O . LEU B 1 20 ? 5.25 11.609 14.898 1 98.06 20 LEU B O 1
ATOM 3239 N N . LEU B 1 21 ? 6.43 9.836 14.422 1 98.25 21 LEU B N 1
ATOM 3240 C CA . LEU B 1 21 ? 5.273 8.945 14.383 1 98.25 21 LEU B CA 1
ATOM 3241 C C . LEU B 1 21 ? 4.5 9 15.695 1 98.25 21 LEU B C 1
ATOM 3243 O O . LEU B 1 21 ? 3.268 8.969 15.703 1 98.25 21 LEU B O 1
ATOM 3247 N N . GLU B 1 22 ? 5.238 9.047 16.797 1 98.12 22 GLU B N 1
ATOM 3248 C CA . GLU B 1 22 ? 4.566 9.133 18.094 1 98.12 22 GLU B CA 1
ATOM 3249 C C . GLU B 1 22 ? 3.73 10.406 18.203 1 98.12 22 GLU B C 1
ATOM 3251 O O . GLU B 1 22 ? 2.586 10.359 18.656 1 98.12 22 GLU B O 1
ATOM 3256 N N . ASP B 1 23 ? 4.285 11.492 17.781 1 98.62 23 ASP B N 1
ATOM 3257 C CA . ASP B 1 23 ? 3.586 12.773 17.797 1 98.62 23 ASP B CA 1
ATOM 3258 C C . ASP B 1 23 ? 2.395 12.758 16.828 1 98.62 23 ASP B C 1
ATOM 3260 O O . ASP B 1 23 ? 1.331 13.297 17.156 1 98.62 23 ASP B O 1
ATOM 3264 N N . GLN B 1 24 ? 2.594 12.148 15.719 1 98.75 24 GLN B N 1
ATOM 3265 C CA . GLN B 1 24 ? 1.538 12.047 14.719 1 98.75 24 GLN B CA 1
ATOM 3266 C C . GLN B 1 24 ? 0.386 11.18 15.219 1 98.75 24 GLN B C 1
ATOM 3268 O O . GLN B 1 24 ? -0.783 11.516 15.031 1 98.75 24 GLN B O 1
ATOM 3273 N N . ALA B 1 25 ? 0.715 10.07 15.852 1 98.75 25 ALA B N 1
ATOM 3274 C CA . ALA B 1 25 ? -0.324 9.234 16.438 1 98.75 25 ALA B CA 1
ATOM 3275 C C . ALA B 1 25 ? -1.122 10.008 17.484 1 98.75 25 ALA B C 1
ATOM 3277 O O . ALA B 1 25 ? -2.354 9.938 17.516 1 98.75 25 ALA B O 1
ATOM 3278 N N . TYR B 1 26 ? -0.435 10.773 18.266 1 98.75 26 TYR B N 1
ATOM 3279 C CA . TYR B 1 26 ? -1.069 11.562 19.312 1 98.75 26 TYR B CA 1
ATOM 3280 C C . TYR B 1 26 ? -2.025 12.594 18.719 1 98.75 26 TYR B C 1
ATOM 3282 O O . TYR B 1 26 ? -3.178 12.695 19.156 1 98.75 26 TYR B O 1
ATOM 3290 N N . ILE B 1 27 ? -1.538 13.328 17.781 1 98.75 27 ILE B N 1
ATOM 3291 C CA . ILE B 1 27 ? -2.342 14.43 17.266 1 98.75 27 ILE B CA 1
ATOM 3292 C C . ILE B 1 27 ? -3.553 13.875 16.516 1 98.75 27 ILE B C 1
ATOM 3294 O O . ILE B 1 27 ? -4.625 14.484 16.516 1 98.75 27 ILE B O 1
ATOM 3298 N N . LEU B 1 28 ? -3.426 12.734 15.883 1 98.81 28 LEU B N 1
ATOM 3299 C CA . LEU B 1 28 ? -4.547 12.102 15.195 1 98.81 28 LEU B CA 1
ATOM 3300 C C . LEU B 1 28 ? -5.574 11.578 16.203 1 98.81 28 LEU B C 1
ATOM 3302 O O . LEU B 1 28 ? -6.777 11.594 15.922 1 98.81 28 LEU B O 1
ATOM 3306 N N . ASP B 1 29 ? -5.098 11.141 17.328 1 98.69 29 ASP B N 1
ATOM 3307 C CA . ASP B 1 29 ? -6.031 10.789 18.391 1 98.69 29 ASP B CA 1
ATOM 3308 C C . ASP B 1 29 ? -6.848 12.008 18.828 1 98.69 29 ASP B C 1
ATOM 3310 O O . ASP B 1 29 ? -8.062 11.906 19.016 1 98.69 29 ASP B O 1
ATOM 3314 N N . LYS B 1 30 ? -6.16 13.125 18.938 1 98.69 30 LYS B N 1
ATOM 3315 C CA . LYS B 1 30 ? -6.852 14.367 19.266 1 98.69 30 LYS B CA 1
ATOM 3316 C C . LYS B 1 30 ? -7.844 14.758 18.188 1 98.69 30 LYS B C 1
ATOM 3318 O O . LYS B 1 30 ? -8.938 15.234 18.484 1 98.69 30 LYS B O 1
ATOM 3323 N N . PHE B 1 31 ? -7.484 14.578 17 1 98.81 31 PHE B N 1
ATOM 3324 C CA . PHE B 1 31 ? -8.359 14.859 15.859 1 98.81 31 PHE B CA 1
ATOM 3325 C C . PHE B 1 31 ? -9.609 13.992 15.914 1 98.81 31 PHE B C 1
ATOM 3327 O O . PHE B 1 31 ? -10.727 14.492 15.742 1 98.81 31 PHE B O 1
ATOM 3334 N N . ILE B 1 32 ? -9.414 12.703 16.188 1 98.81 32 ILE B N 1
ATOM 3335 C CA . ILE B 1 32 ? -10.523 11.766 16.281 1 98.81 32 ILE B CA 1
ATOM 3336 C C . ILE B 1 32 ? -11.461 12.203 17.406 1 98.81 32 ILE B C 1
ATOM 3338 O O . ILE B 1 32 ? -12.688 12.203 17.234 1 98.81 32 ILE B O 1
ATOM 3342 N N . GLU B 1 33 ? -10.883 12.562 18.5 1 98.56 33 GLU B N 1
ATOM 3343 C CA . GLU B 1 33 ? -11.695 13.047 19.609 1 98.56 33 GLU B CA 1
ATOM 3344 C C . GLU B 1 33 ? -12.508 14.281 19.203 1 98.56 33 GLU B C 1
ATOM 3346 O O . GLU B 1 33 ? -13.68 14.406 19.562 1 98.56 33 GLU B O 1
ATOM 3351 N N . ALA B 1 34 ? -11.852 15.133 18.531 1 98.62 34 ALA B N 1
ATOM 3352 C CA . ALA B 1 34 ? -12.539 16.328 18.047 1 98.62 34 ALA B CA 1
ATOM 3353 C C . ALA B 1 34 ? -13.695 15.969 17.125 1 98.62 34 ALA B C 1
ATOM 3355 O O . ALA B 1 34 ? -14.75 16.609 17.172 1 98.62 34 ALA B O 1
ATOM 3356 N N . MET B 1 35 ? -13.492 14.992 16.281 1 98.69 35 MET B N 1
ATOM 3357 C CA . MET B 1 35 ? -14.523 14.578 15.336 1 98.69 35 MET B CA 1
ATOM 3358 C C . MET B 1 35 ? -15.711 13.961 16.062 1 98.69 35 MET B C 1
ATOM 3360 O O . MET B 1 35 ? -16.859 14.086 15.602 1 98.69 35 MET B O 1
ATOM 3364 N N . LYS B 1 36 ? -15.461 13.328 17.188 1 98.06 36 LYS B N 1
ATOM 3365 C CA . LYS B 1 36 ? -16.547 12.797 18 1 98.06 36 LYS B CA 1
ATOM 3366 C C . LYS B 1 36 ? -17.469 13.922 18.484 1 98.06 36 LYS B C 1
ATOM 3368 O O . LYS B 1 36 ? -18.688 13.75 18.562 1 98.06 36 LYS B O 1
ATOM 3373 N N . LEU B 1 37 ? -16.844 15 18.719 1 97.44 37 LEU B N 1
ATOM 3374 C CA . LEU B 1 37 ? -17.578 16.156 19.219 1 97.44 37 LEU B CA 1
ATOM 3375 C C . LEU B 1 37 ? -18.234 16.938 18.078 1 97.44 37 LEU B C 1
ATOM 3377 O O . LEU B 1 37 ? -19.391 17.312 18.172 1 97.44 37 LEU B O 1
ATOM 3381 N N . GLU B 1 38 ? -17.484 17.094 17.031 1 97.25 38 GLU B N 1
ATOM 3382 C CA . GLU B 1 38 ? -17.938 17.922 15.906 1 97.25 38 GLU B CA 1
ATOM 3383 C C . GLU B 1 38 ? -19 17.203 15.086 1 97.25 38 GLU B C 1
ATOM 3385 O O . GLU B 1 38 ? -19.906 17.859 14.547 1 97.25 38 GLU B O 1
ATOM 3390 N N . GLN B 1 39 ? -18.875 15.898 14.93 1 97.75 39 GLN B N 1
ATOM 3391 C CA . GLN B 1 39 ? -19.781 15.062 14.156 1 97.75 39 GLN B CA 1
ATOM 3392 C C . GLN B 1 39 ? -20.016 15.656 12.766 1 97.75 39 GLN B C 1
ATOM 3394 O O . GLN B 1 39 ? -21.156 15.93 12.391 1 97.75 39 GLN B O 1
ATOM 3399 N N . PRO B 1 40 ? -19.047 15.82 12.008 1 98.62 40 PRO B N 1
ATOM 3400 C CA . PRO B 1 40 ? -19.188 16.422 10.68 1 98.62 40 PRO B CA 1
ATOM 3401 C C . PRO B 1 40 ? -19.938 15.523 9.695 1 98.62 40 PRO B C 1
ATOM 3403 O O . PRO B 1 40 ? -20.062 14.32 9.938 1 98.62 40 PRO B O 1
ATOM 3406 N N . ASP B 1 41 ? -20.422 16.125 8.633 1 98.5 41 ASP B N 1
ATOM 3407 C CA . ASP B 1 41 ? -21.078 15.398 7.559 1 98.5 41 ASP B CA 1
ATOM 3408 C C . ASP B 1 41 ? -20.062 14.742 6.629 1 98.5 41 ASP B C 1
ATOM 3410 O O . ASP B 1 41 ? -20.359 13.734 5.977 1 98.5 41 ASP B O 1
ATOM 3414 N N . VAL B 1 42 ? -18.875 15.32 6.574 1 98.81 42 VAL B N 1
ATOM 3415 C CA . VAL B 1 42 ? -17.812 14.805 5.707 1 98.81 42 VAL B CA 1
ATOM 3416 C C . VAL B 1 42 ? -16.469 15.383 6.125 1 98.81 42 VAL B C 1
ATOM 3418 O O . VAL B 1 42 ? -16.391 16.516 6.625 1 98.81 42 VAL B O 1
ATOM 3421 N N . ILE B 1 43 ? -15.422 14.633 5.961 1 98.94 43 ILE B N 1
ATOM 3422 C CA . ILE B 1 43 ? -14.047 15.094 6.141 1 98.94 43 ILE B CA 1
ATOM 3423 C C . ILE B 1 43 ? -13.32 15.086 4.801 1 98.94 43 ILE B C 1
ATOM 3425 O O . ILE B 1 43 ? -13.336 14.078 4.086 1 98.94 43 ILE B O 1
ATOM 3429 N N . VAL B 1 44 ? -12.711 16.188 4.473 1 98.88 44 VAL B N 1
ATOM 3430 C CA . VAL B 1 44 ? -11.906 16.328 3.264 1 98.88 44 VAL B CA 1
ATOM 3431 C C . VAL B 1 44 ? -10.43 16.391 3.633 1 98.88 44 VAL B C 1
ATOM 3433 O O . VAL B 1 44 ? -10.016 17.234 4.426 1 98.88 44 VAL B O 1
ATOM 3436 N N . ILE B 1 45 ? -9.656 15.484 3.111 1 98.88 45 ILE B N 1
ATOM 3437 C CA . ILE B 1 45 ? -8.211 15.492 3.273 1 98.88 45 ILE B CA 1
ATOM 3438 C C . ILE B 1 45 ? -7.543 15.867 1.952 1 98.88 45 ILE B C 1
ATOM 3440 O O . ILE B 1 45 ? -7.453 15.047 1.038 1 98.88 45 ILE B O 1
ATOM 3444 N N . ALA B 1 46 ? -6.98 17.031 1.89 1 98.62 46 ALA B N 1
ATOM 3445 C CA . ALA B 1 46 ? -6.555 17.625 0.625 1 98.62 46 ALA B CA 1
ATOM 3446 C C . ALA B 1 46 ? -5.086 17.344 0.348 1 98.62 46 ALA B C 1
ATOM 3448 O O . ALA B 1 46 ? -4.312 18.25 0.031 1 98.62 46 ALA B O 1
ATOM 3449 N N . GLY B 1 47 ? -4.641 16.078 0.542 1 98.06 47 GLY B N 1
ATOM 3450 C CA . GLY B 1 47 ? -3.375 15.594 0.01 1 98.06 47 GLY B CA 1
ATOM 3451 C C . GLY B 1 47 ? -2.273 15.539 1.05 1 98.06 47 GLY B C 1
ATOM 3452 O O . GLY B 1 47 ? -2.438 16.047 2.164 1 98.06 47 GLY B O 1
ATOM 3453 N N . ASP B 1 48 ? -1.183 14.828 0.661 1 98.06 48 ASP B N 1
ATOM 3454 C CA . ASP B 1 48 ? 0.021 14.617 1.459 1 98.06 48 ASP B CA 1
ATOM 3455 C C . ASP B 1 48 ? -0.309 13.914 2.775 1 98.06 48 ASP B C 1
ATOM 3457 O O . ASP B 1 48 ? 0.054 14.398 3.85 1 98.06 48 ASP B O 1
ATOM 3461 N N . LEU B 1 49 ? -0.953 12.844 2.617 1 98.62 49 LEU B N 1
ATOM 3462 C CA . LEU B 1 49 ? -1.239 11.984 3.76 1 98.62 49 LEU B CA 1
ATOM 3463 C C . LEU B 1 49 ? 0.045 11.391 4.332 1 98.62 49 LEU B C 1
ATOM 3465 O O . LEU B 1 49 ? 0.224 11.352 5.551 1 98.62 49 LEU B O 1
ATOM 3469 N N . TYR B 1 50 ? 0.905 11.016 3.436 1 97.81 50 TYR B N 1
ATOM 3470 C CA . TYR B 1 50 ? 2.203 10.469 3.816 1 97.81 50 TYR B CA 1
ATOM 3471 C C . TYR B 1 50 ? 3.316 11.469 3.537 1 97.81 50 TYR B C 1
ATOM 3473 O O . TYR B 1 50 ? 3.139 12.406 2.746 1 97.81 50 TYR B O 1
ATOM 3481 N N . ASP B 1 51 ? 4.453 11.195 4.199 1 97.19 51 ASP B N 1
ATOM 3482 C CA . ASP B 1 51 ? 5.602 12.07 3.975 1 97.19 51 ASP B CA 1
ATOM 3483 C C . ASP B 1 51 ? 6.371 11.656 2.725 1 97.19 51 ASP B C 1
ATOM 3485 O O . ASP B 1 51 ? 7.047 12.484 2.104 1 97.19 51 ASP B O 1
ATOM 3489 N N . THR B 1 52 ? 6.258 10.375 2.414 1 94.38 52 THR B N 1
ATOM 3490 C CA . THR B 1 52 ? 6.953 9.867 1.238 1 94.38 52 THR B CA 1
ATOM 3491 C C . THR B 1 52 ? 6.031 8.977 0.407 1 94.38 52 THR B C 1
ATOM 3493 O O . THR B 1 52 ? 5.008 8.5 0.903 1 94.38 52 THR B O 1
ATOM 3496 N N . SER B 1 53 ? 6.441 8.781 -0.841 1 92.56 53 SER B N 1
ATOM 3497 C CA . SER B 1 53 ? 5.664 7.938 -1.748 1 92.56 53 SER B CA 1
ATOM 3498 C C . SER B 1 53 ? 5.785 6.465 -1.373 1 92.56 53 SER B C 1
ATOM 3500 O O . SER B 1 53 ? 5.012 5.633 -1.854 1 92.56 53 SER B O 1
ATOM 3502 N N . TYR B 1 54 ? 6.738 6.141 -0.562 1 90.12 54 TYR B N 1
ATOM 3503 C CA . TYR B 1 54 ? 6.934 4.793 -0.036 1 90.12 54 TYR B CA 1
ATOM 3504 C C . TYR B 1 54 ? 6.902 4.793 1.487 1 90.12 54 TYR B C 1
ATOM 3506 O O . TYR B 1 54 ? 7.934 4.605 2.137 1 90.12 54 TYR B O 1
ATOM 3514 N N . PRO B 1 55 ? 5.68 4.988 1.97 1 92.75 55 PRO B N 1
ATOM 3515 C CA . PRO B 1 55 ? 5.594 5.066 3.43 1 92.75 55 PRO B CA 1
ATOM 3516 C C . PRO B 1 55 ? 6.004 3.764 4.117 1 92.75 55 PRO B C 1
ATOM 3518 O O . PRO B 1 55 ? 5.836 2.684 3.545 1 92.75 55 PRO B O 1
ATOM 3521 N N . ASN B 1 56 ? 6.574 3.852 5.297 1 90.88 56 ASN B N 1
ATOM 3522 C CA . ASN B 1 56 ? 6.91 2.66 6.07 1 90.88 56 ASN B CA 1
ATOM 3523 C C . ASN B 1 56 ? 5.668 2.004 6.66 1 90.88 56 ASN B C 1
ATOM 3525 O O . ASN B 1 56 ? 4.578 2.582 6.621 1 90.88 56 ASN B O 1
ATOM 3529 N N . LYS B 1 57 ? 5.805 0.812 7.172 1 89.31 57 LYS B N 1
ATOM 3530 C CA . LYS B 1 57 ? 4.691 -0.006 7.637 1 89.31 57 LYS B CA 1
ATOM 3531 C C . LYS B 1 57 ? 3.92 0.698 8.75 1 89.31 57 LYS B C 1
ATOM 3533 O O . LYS B 1 57 ? 2.689 0.647 8.789 1 89.31 57 LYS B O 1
ATOM 3538 N N . ASP B 1 58 ? 4.637 1.377 9.625 1 94.62 58 ASP B N 1
ATOM 3539 C CA . ASP B 1 58 ? 3.992 2.025 10.758 1 94.62 58 ASP B CA 1
ATOM 3540 C C . ASP B 1 58 ? 3.125 3.199 10.305 1 94.62 58 ASP B C 1
ATOM 3542 O O . ASP B 1 58 ? 2.037 3.418 10.844 1 94.62 58 ASP B O 1
ATOM 3546 N N . ALA B 1 59 ? 3.598 3.943 9.391 1 96.62 59 ALA B N 1
ATOM 3547 C CA . ALA B 1 59 ? 2.824 5.051 8.828 1 96.62 59 ALA B CA 1
ATOM 3548 C C . ALA B 1 59 ? 1.552 4.547 8.156 1 96.62 59 ALA B C 1
ATOM 3550 O O . ALA B 1 59 ? 0.48 5.133 8.32 1 96.62 59 ALA B O 1
ATOM 3551 N N . ILE B 1 60 ? 1.688 3.475 7.438 1 94.56 60 ILE B N 1
ATOM 3552 C CA . ILE B 1 60 ? 0.547 2.873 6.754 1 94.56 60 ILE B CA 1
ATOM 3553 C C . ILE B 1 60 ? -0.49 2.424 7.781 1 94.56 60 ILE B C 1
ATOM 3555 O O . ILE B 1 60 ? -1.682 2.701 7.633 1 94.56 60 ILE B O 1
ATOM 3559 N N . GLN B 1 61 ? -0.047 1.791 8.781 1 94.75 61 GLN B N 1
ATOM 3560 C CA . GLN B 1 61 ? -0.94 1.308 9.828 1 94.75 61 GLN B CA 1
ATOM 3561 C C . GLN B 1 61 ? -1.646 2.465 10.523 1 94.75 61 GLN B C 1
ATOM 3563 O O . GLN B 1 61 ? -2.84 2.383 10.828 1 94.75 61 GLN B O 1
ATOM 3568 N N . LEU B 1 62 ? -0.919 3.512 10.805 1 97.81 62 LEU B N 1
ATOM 3569 C CA . LEU B 1 62 ? -1.491 4.672 11.477 1 97.81 62 LEU B CA 1
ATOM 3570 C C . LEU B 1 62 ? -2.6 5.297 10.641 1 97.81 62 LEU B C 1
ATOM 3572 O O . LEU B 1 62 ? -3.666 5.633 11.164 1 97.81 62 LEU B O 1
ATOM 3576 N N . LEU B 1 63 ? -2.359 5.469 9.367 1 97.94 63 LEU B N 1
ATOM 3577 C CA . LEU B 1 63 ? -3.404 6.004 8.5 1 97.94 63 LEU B CA 1
ATOM 3578 C C . LEU B 1 63 ? -4.641 5.105 8.523 1 97.94 63 LEU B C 1
ATOM 3580 O O . LEU B 1 63 ? -5.754 5.586 8.734 1 97.94 63 LEU B O 1
ATOM 3584 N N . GLU B 1 64 ? -4.43 3.846 8.266 1 95.75 64 GLU B N 1
ATOM 3585 C CA . GLU B 1 64 ? -5.539 2.902 8.188 1 95.75 64 GLU B CA 1
ATOM 3586 C C . GLU B 1 64 ? -6.375 2.92 9.461 1 95.75 64 GLU B C 1
ATOM 3588 O O . GLU B 1 64 ? -7.605 2.959 9.406 1 95.75 64 GLU B O 1
ATOM 3593 N N . GLN B 1 65 ? -5.699 2.875 10.586 1 96.88 65 GLN B N 1
ATOM 3594 C CA . GLN B 1 65 ? -6.402 2.891 11.859 1 96.88 65 GLN B CA 1
ATOM 3595 C C . GLN B 1 65 ? -7.23 4.164 12.016 1 96.88 65 GLN B C 1
ATOM 3597 O O . GLN B 1 65 ? -8.367 4.113 12.492 1 96.88 65 GLN B O 1
ATOM 3602 N N . THR B 1 66 ? -6.648 5.234 11.672 1 98.56 66 THR B N 1
ATOM 3603 C CA . THR B 1 66 ? -7.32 6.52 11.805 1 98.56 66 THR B CA 1
ATOM 3604 C C . THR B 1 66 ? -8.57 6.574 10.93 1 98.56 66 THR B C 1
ATOM 3606 O O . THR B 1 66 ? -9.656 6.918 11.398 1 98.56 66 THR B O 1
ATOM 3609 N N . ILE B 1 67 ? -8.422 6.164 9.703 1 97.69 67 ILE B N 1
ATOM 3610 C CA . ILE B 1 67 ? -9.555 6.281 8.789 1 97.69 67 ILE B CA 1
ATOM 3611 C C . ILE B 1 67 ? -10.586 5.199 9.102 1 97.69 67 ILE B C 1
ATOM 3613 O O . ILE B 1 67 ? -11.773 5.375 8.844 1 97.69 67 ILE B O 1
ATOM 3617 N N . ASP B 1 68 ? -10.172 4.102 9.633 1 96.75 68 ASP B N 1
ATOM 3618 C CA . ASP B 1 68 ? -11.086 3.068 10.094 1 96.75 68 ASP B CA 1
ATOM 3619 C C . ASP B 1 68 ? -12.039 3.615 11.164 1 96.75 68 ASP B C 1
ATOM 3621 O O . ASP B 1 68 ? -13.258 3.467 11.047 1 96.75 68 ASP B O 1
ATOM 3625 N N . ILE B 1 69 ? -11.5 4.285 12.109 1 98.31 69 ILE B N 1
ATOM 3626 C CA . ILE B 1 69 ? -12.297 4.852 13.195 1 98.31 69 ILE B CA 1
ATOM 3627 C C . ILE B 1 69 ? -13.227 5.926 12.641 1 98.31 69 ILE B C 1
ATOM 3629 O O . ILE B 1 69 ? -14.438 5.898 12.891 1 98.31 69 ILE B O 1
ATOM 3633 N N . LEU B 1 70 ? -12.695 6.777 11.844 1 98.75 70 LEU B N 1
ATOM 3634 C CA . LEU B 1 70 ? -13.469 7.906 11.336 1 98.75 70 LEU B CA 1
ATOM 3635 C C . LEU B 1 70 ? -14.586 7.43 10.406 1 98.75 70 LEU B C 1
ATOM 3637 O O . LEU B 1 70 ? -15.727 7.879 10.516 1 98.75 70 LEU B O 1
ATOM 3641 N N . ASN B 1 71 ? -14.305 6.52 9.523 1 98.44 71 ASN B N 1
ATOM 3642 C CA . ASN B 1 71 ? -15.219 6.121 8.453 1 98.44 71 ASN B CA 1
ATOM 3643 C C . ASN B 1 71 ? -16.109 4.961 8.891 1 98.44 71 ASN B C 1
ATOM 3645 O O . ASN B 1 71 ? -17.344 5.039 8.781 1 98.44 71 ASN B O 1
ATOM 3649 N N . LEU B 1 72 ? -15.531 3.936 9.367 1 96.38 72 LEU B N 1
ATOM 3650 C CA . LEU B 1 72 ? -16.312 2.74 9.648 1 96.38 72 LEU B CA 1
ATOM 3651 C C . LEU B 1 72 ? -16.984 2.84 11.008 1 96.38 72 LEU B C 1
ATOM 3653 O O . LEU B 1 72 ? -18.188 2.547 11.141 1 96.38 72 LEU B O 1
ATOM 3657 N N . GLU B 1 73 ? -16.25 3.258 11.977 1 96.94 73 GLU B N 1
ATOM 3658 C CA . GLU B 1 73 ? -16.812 3.303 13.32 1 96.94 73 GLU B CA 1
ATOM 3659 C C . GLU B 1 73 ? -17.75 4.508 13.484 1 96.94 73 GLU B C 1
ATOM 3661 O O . GLU B 1 73 ? -18.859 4.375 13.984 1 96.94 73 GLU B O 1
ATOM 3666 N N . MET B 1 74 ? -17.297 5.676 13.039 1 98.19 74 MET B N 1
ATOM 3667 C CA . MET B 1 74 ? -18.078 6.898 13.234 1 98.19 74 MET B CA 1
ATOM 3668 C C . MET B 1 74 ? -18.984 7.16 12.047 1 98.19 74 MET B C 1
ATOM 3670 O O . MET B 1 74 ? -19.828 8.055 12.094 1 98.19 74 MET B O 1
ATOM 3674 N N . SER B 1 75 ? -18.781 6.398 10.969 1 97.75 75 SER B N 1
ATOM 3675 C CA . SER B 1 75 ? -19.625 6.469 9.773 1 97.75 75 SER B CA 1
ATOM 3676 C C . SER B 1 75 ? -19.547 7.852 9.133 1 97.75 75 SER B C 1
ATOM 3678 O O . SER B 1 75 ? -20.547 8.367 8.641 1 97.75 75 SER B O 1
ATOM 3680 N N . ILE B 1 76 ? -18.391 8.461 9.203 1 98.62 76 ILE B N 1
ATOM 3681 C CA . ILE B 1 76 ? -18.203 9.766 8.578 1 98.62 76 ILE B CA 1
ATOM 3682 C C . ILE B 1 76 ? -17.656 9.578 7.164 1 98.62 76 ILE B C 1
ATOM 3684 O O . ILE B 1 76 ? -16.594 8.977 6.977 1 98.62 76 ILE B O 1
ATOM 3688 N N . PRO B 1 77 ? -18.328 10.086 6.133 1 98.69 77 PRO B N 1
ATOM 3689 C CA . PRO B 1 77 ? -17.75 10.07 4.785 1 98.69 77 PRO B CA 1
ATOM 3690 C C . PRO B 1 77 ? -16.406 10.797 4.703 1 98.69 77 PRO B C 1
ATOM 3692 O O . PRO B 1 77 ? -16.219 11.812 5.367 1 98.69 77 PRO B O 1
ATOM 3695 N N . LEU B 1 78 ? -15.531 10.266 3.904 1 98.75 78 LEU B N 1
ATOM 3696 C CA . LEU B 1 78 ? -14.219 10.867 3.688 1 98.75 78 LEU B CA 1
ATOM 3697 C C . LEU B 1 78 ? -13.961 11.094 2.203 1 98.75 78 LEU B C 1
ATOM 3699 O O . LEU B 1 78 ? -14.305 10.25 1.372 1 98.75 78 LEU B O 1
ATOM 3703 N N . ILE B 1 79 ? -13.391 12.211 1.859 1 98.81 79 ILE B N 1
ATOM 3704 C CA . ILE B 1 79 ? -12.859 12.508 0.533 1 98.81 79 ILE B CA 1
ATOM 3705 C C . ILE B 1 79 ? -11.367 12.812 0.631 1 98.81 79 ILE B C 1
ATOM 3707 O O . ILE B 1 79 ? -10.953 13.727 1.347 1 98.81 79 ILE B O 1
ATOM 3711 N N . MET B 1 80 ? -10.586 12.008 -0.062 1 98.5 80 MET B N 1
ATOM 3712 C CA . MET B 1 80 ? -9.141 12.164 0.004 1 98.5 80 MET B CA 1
ATOM 3713 C C . MET B 1 80 ? -8.539 12.281 -1.394 1 98.5 80 MET B C 1
ATOM 3715 O O . MET B 1 80 ? -8.969 11.586 -2.318 1 98.5 80 MET B O 1
ATOM 3719 N N . ILE B 1 81 ? -7.559 13.141 -1.561 1 98.62 81 ILE B N 1
ATOM 3720 C CA . ILE B 1 81 ? -6.762 13.195 -2.779 1 98.62 81 ILE B CA 1
ATOM 3721 C C . ILE B 1 81 ? -5.281 13.039 -2.434 1 98.62 81 ILE B C 1
ATOM 3723 O O . ILE B 1 81 ? -4.898 13.109 -1.264 1 98.62 81 ILE B O 1
ATOM 3727 N N . ASN B 1 82 ? -4.457 12.711 -3.436 1 98.06 82 ASN B N 1
ATOM 3728 C CA . ASN B 1 82 ? -3.016 12.664 -3.215 1 98.06 82 ASN B CA 1
ATOM 3729 C C . ASN B 1 82 ? -2.385 14.047 -3.322 1 98.06 82 ASN B C 1
ATOM 3731 O O . ASN B 1 82 ? -2.826 14.875 -4.125 1 98.06 82 ASN B O 1
ATOM 3735 N N . GLY B 1 83 ? -1.396 14.305 -2.49 1 97.5 83 GLY B N 1
ATOM 3736 C CA . GLY B 1 83 ? -0.48 15.414 -2.697 1 97.5 83 GLY B CA 1
ATOM 3737 C C . GLY B 1 83 ? 0.806 15.008 -3.391 1 97.5 83 GLY B C 1
ATOM 3738 O O . GLY B 1 83 ? 0.885 13.922 -3.975 1 97.5 83 GLY B O 1
ATOM 3739 N N . ASN B 1 84 ? 1.809 15.852 -3.412 1 95 84 ASN B N 1
ATOM 3740 C CA . ASN B 1 84 ? 3.027 15.602 -4.172 1 95 84 ASN B CA 1
ATOM 3741 C C . ASN B 1 84 ? 3.93 14.586 -3.469 1 95 84 ASN B C 1
ATOM 3743 O O . ASN B 1 84 ? 4.848 14.039 -4.082 1 95 84 ASN B O 1
ATOM 3747 N N . HIS B 1 85 ? 3.697 14.336 -2.182 1 95.69 85 HIS B N 1
ATOM 3748 C CA . HIS B 1 85 ? 4.473 13.344 -1.447 1 95.69 85 HIS B CA 1
ATOM 3749 C C . HIS B 1 85 ? 3.871 11.945 -1.604 1 95.69 85 HIS B C 1
ATOM 3751 O O . HIS B 1 85 ? 4.574 10.945 -1.459 1 95.69 85 HIS B O 1
ATOM 3757 N N . ASP B 1 86 ? 2.654 11.891 -1.926 1 96.38 86 ASP B N 1
ATOM 3758 C CA . ASP B 1 86 ? 1.91 10.633 -1.938 1 96.38 86 ASP B CA 1
ATOM 3759 C C . ASP B 1 86 ? 2.137 9.875 -3.242 1 96.38 86 ASP B C 1
ATOM 3761 O O . ASP B 1 86 ? 2.359 10.484 -4.293 1 96.38 86 ASP B O 1
ATOM 3765 N N . SER B 1 87 ? 2.078 8.555 -3.125 1 93.94 87 SER B N 1
ATOM 3766 C CA . SER B 1 87 ? 1.953 7.734 -4.328 1 93.94 87 SER B CA 1
ATOM 3767 C C . SER B 1 87 ? 0.493 7.574 -4.738 1 93.94 87 SER B C 1
ATOM 3769 O O . SER B 1 87 ? -0.339 7.145 -3.938 1 93.94 87 SER B O 1
ATOM 3771 N N . LYS B 1 88 ? 0.219 7.848 -5.984 1 94.62 88 LYS B N 1
ATOM 3772 C CA . LYS B 1 88 ? -1.149 7.77 -6.484 1 94.62 88 LYS B CA 1
ATOM 3773 C C . LYS B 1 88 ? -1.679 6.34 -6.41 1 94.62 88 LYS B C 1
ATOM 3775 O O . LYS B 1 88 ? -2.768 6.102 -5.887 1 94.62 88 LYS B O 1
ATOM 3780 N N . GLU B 1 89 ? -0.862 5.457 -6.887 1 89.69 89 GLU B N 1
ATOM 3781 C CA . GLU B 1 89 ? -1.277 4.062 -6.984 1 89.69 89 GLU B CA 1
ATOM 3782 C C . GLU B 1 89 ? -1.448 3.436 -5.605 1 89.69 89 GLU B C 1
ATOM 3784 O O . GLU B 1 89 ? -2.422 2.721 -5.359 1 89.69 89 GLU B O 1
ATOM 3789 N N . ARG B 1 90 ? -0.547 3.701 -4.742 1 91.44 90 ARG B N 1
ATOM 3790 C CA . ARG B 1 90 ? -0.596 3.127 -3.402 1 91.44 90 ARG B CA 1
ATOM 3791 C C . ARG B 1 90 ? -1.77 3.691 -2.607 1 91.44 90 ARG B C 1
ATOM 3793 O O . ARG B 1 90 ? -2.467 2.951 -1.912 1 91.44 90 ARG B O 1
ATOM 3800 N N . LEU B 1 91 ? -1.97 4.957 -2.783 1 94.5 91 LEU B N 1
ATOM 3801 C CA . LEU B 1 91 ? -3.068 5.59 -2.062 1 94.5 91 LEU B CA 1
ATOM 3802 C C . LEU B 1 91 ? -4.414 5.121 -2.604 1 94.5 91 LEU B C 1
ATOM 3804 O O . LEU B 1 91 ? -5.379 4.98 -1.846 1 94.5 91 LEU B O 1
ATOM 3808 N N . ASN B 1 92 ? -4.457 4.879 -3.85 1 93.88 92 ASN B N 1
ATOM 3809 C CA . ASN B 1 92 ? -5.707 4.543 -4.523 1 93.88 92 ASN B CA 1
ATOM 3810 C C . ASN B 1 92 ? -6.086 3.084 -4.305 1 93.88 92 ASN B C 1
ATOM 3812 O O . ASN B 1 92 ? -7.207 2.676 -4.625 1 93.88 92 ASN B O 1
ATOM 3816 N N . TYR B 1 93 ? -5.172 2.295 -3.797 1 92.12 93 TYR B N 1
ATOM 3817 C CA . TYR B 1 93 ? -5.422 0.865 -3.648 1 92.12 93 TYR B CA 1
ATOM 3818 C C . TYR B 1 93 ? -6.668 0.613 -2.807 1 92.12 93 TYR B C 1
ATOM 3820 O O . TYR B 1 93 ? -6.785 1.123 -1.69 1 92.12 93 TYR B O 1
ATOM 3828 N N . GLY B 1 94 ? -7.668 -0.093 -3.412 1 93.06 94 GLY B N 1
ATOM 3829 C CA . GLY B 1 94 ? -8.875 -0.48 -2.701 1 93.06 94 GLY B CA 1
ATOM 3830 C C . GLY B 1 94 ? -9.977 0.565 -2.775 1 93.06 94 GLY B C 1
ATOM 3831 O O . GLY B 1 94 ? -11.039 0.403 -2.172 1 93.06 94 GLY B O 1
ATOM 3832 N N . SER B 1 95 ? -9.75 1.616 -3.521 1 94.12 95 SER B N 1
ATOM 3833 C CA . SER B 1 95 ? -10.656 2.758 -3.547 1 94.12 95 SER B CA 1
ATOM 3834 C C . SER B 1 95 ? -12.078 2.326 -3.908 1 94.12 95 SER B C 1
ATOM 3836 O O . SER B 1 95 ? -13.047 2.818 -3.33 1 94.12 95 SER B O 1
ATOM 3838 N N . LYS B 1 96 ? -12.219 1.373 -4.844 1 93.12 96 LYS B N 1
ATOM 3839 C CA . LYS B 1 96 ? -13.531 0.912 -5.277 1 93.12 96 LYS B CA 1
ATOM 3840 C C . LYS B 1 96 ? -14.297 0.265 -4.125 1 93.12 96 LYS B C 1
ATOM 3842 O O . LYS B 1 96 ? -15.5 0.475 -3.98 1 93.12 96 LYS B O 1
ATOM 3847 N N . TRP B 1 97 ? -13.57 -0.504 -3.357 1 94.81 97 TRP B N 1
ATOM 3848 C CA . TRP B 1 97 ? -14.188 -1.152 -2.205 1 94.81 97 TRP B CA 1
ATOM 3849 C C . TRP B 1 97 ? -14.57 -0.126 -1.146 1 94.81 97 TRP B C 1
ATOM 3851 O O . TRP B 1 97 ? -15.617 -0.246 -0.508 1 94.81 97 TRP B O 1
ATOM 3861 N N . PHE B 1 98 ? -13.758 0.931 -0.968 1 95.56 98 PHE B N 1
ATOM 3862 C CA . PHE B 1 98 ? -13.93 1.949 0.061 1 95.56 98 PHE B CA 1
ATOM 3863 C C . PHE B 1 98 ? -15.195 2.766 -0.194 1 95.56 98 PHE B C 1
ATOM 3865 O O . PHE B 1 98 ? -15.844 3.223 0.748 1 95.56 98 PHE B O 1
ATOM 3872 N N . GLU B 1 99 ? -15.555 2.902 -1.4 1 94.5 99 GLU B N 1
ATOM 3873 C CA . GLU B 1 99 ? -16.688 3.74 -1.771 1 94.5 99 GLU B CA 1
ATOM 3874 C C . GLU B 1 99 ? -18 3.182 -1.211 1 94.5 99 GLU B C 1
ATOM 3876 O O . GLU B 1 99 ? -18.938 3.932 -0.957 1 94.5 99 GLU B O 1
ATOM 3881 N N . LYS B 1 100 ? -18 1.913 -0.989 1 92.5 100 LYS B N 1
ATOM 3882 C CA . LYS B 1 100 ? -19.188 1.286 -0.409 1 92.5 100 LYS B CA 1
ATOM 3883 C C . LYS B 1 100 ? -19.453 1.8 1.004 1 92.5 100 LYS B C 1
ATOM 3885 O O . LYS B 1 100 ? -20.562 1.694 1.515 1 92.5 100 LYS B O 1
ATOM 3890 N N . SER B 1 101 ? -18.438 2.387 1.604 1 95.31 101 SER B N 1
ATOM 3891 C CA . SER B 1 101 ? -18.547 2.967 2.938 1 95.31 101 SER B CA 1
ATOM 3892 C C . SER B 1 101 ? -18.438 4.488 2.891 1 95.31 101 SER B C 1
ATOM 3894 O O . SER B 1 101 ? -18.094 5.121 3.893 1 95.31 101 SER B O 1
ATOM 3896 N N . HIS B 1 102 ? -18.578 5.031 1.757 1 97 102 HIS B N 1
ATOM 3897 C CA . HIS B 1 102 ? -18.562 6.469 1.525 1 97 102 HIS B CA 1
ATOM 3898 C C . HIS B 1 102 ? -17.172 7.047 1.808 1 97 102 HIS B C 1
ATOM 3900 O O . HIS B 1 102 ? -17.047 8.117 2.404 1 97 102 HIS B O 1
ATOM 3906 N N . MET B 1 103 ? -16.25 6.297 1.555 1 97.19 103 MET B N 1
ATOM 3907 C CA . MET B 1 103 ? -14.875 6.766 1.525 1 97.19 103 MET B CA 1
ATOM 3908 C C . MET B 1 103 ? -14.375 6.906 0.09 1 97.19 103 MET B C 1
ATOM 3910 O O . MET B 1 103 ? -14.273 5.914 -0.634 1 97.19 103 MET B O 1
ATOM 3914 N N . TYR B 1 104 ? -14.062 8.102 -0.302 1 98.31 104 TYR B N 1
ATOM 3915 C CA . TYR B 1 104 ? -13.719 8.406 -1.688 1 98.31 104 TYR B CA 1
ATOM 3916 C C . TYR B 1 104 ? -12.258 8.812 -1.811 1 98.31 104 TYR B C 1
ATOM 3918 O O . TYR B 1 104 ? -11.875 9.914 -1.41 1 98.31 104 TYR B O 1
ATOM 3926 N N . ILE B 1 105 ? -11.461 7.918 -2.316 1 97.94 105 ILE B N 1
ATOM 3927 C CA . ILE B 1 105 ? -10.07 8.227 -2.641 1 97.94 105 ILE B CA 1
ATOM 3928 C C . ILE B 1 105 ? -9.953 8.57 -4.125 1 97.94 105 ILE B C 1
ATOM 3930 O O . ILE B 1 105 ? -10.266 7.738 -4.984 1 97.94 105 ILE B O 1
ATOM 3934 N N . ARG B 1 106 ? -9.531 9.781 -4.418 1 97.94 106 ARG B N 1
ATOM 3935 C CA . ARG B 1 106 ? -9.469 10.281 -5.785 1 97.94 106 ARG B CA 1
ATOM 3936 C C . ARG B 1 106 ? -8.039 10.641 -6.172 1 97.94 106 ARG B C 1
ATOM 3938 O O . ARG B 1 106 ? -7.547 11.727 -5.832 1 97.94 106 ARG B O 1
ATOM 3945 N N . THR B 1 107 ? -7.395 9.719 -6.895 1 97.44 107 THR B N 1
ATOM 3946 C CA . THR B 1 107 ? -6.027 9.961 -7.344 1 97.44 107 THR B CA 1
ATOM 3947 C C . THR B 1 107 ? -5.949 9.938 -8.867 1 97.44 107 THR B C 1
ATOM 3949 O O . THR B 1 107 ? -4.93 10.32 -9.445 1 97.44 107 THR B O 1
ATOM 3952 N N . ASP B 1 108 ? -7.004 9.5 -9.523 1 95.88 108 ASP B N 1
ATOM 3953 C CA . ASP B 1 108 ? -7.074 9.398 -10.977 1 95.88 108 ASP B CA 1
ATOM 3954 C C . ASP B 1 108 ? -7.578 10.695 -11.602 1 95.88 108 ASP B C 1
ATOM 3956 O O . ASP B 1 108 ? -8.609 11.227 -11.188 1 95.88 108 ASP B O 1
ATOM 3960 N N . LEU B 1 109 ? -6.906 11.164 -12.633 1 96.94 109 LEU B N 1
ATOM 3961 C CA . LEU B 1 109 ? -7.273 12.414 -13.289 1 96.94 109 LEU B CA 1
ATOM 3962 C C . LEU B 1 109 ? -8.633 12.297 -13.969 1 96.94 109 LEU B C 1
ATOM 3964 O O . LEU B 1 109 ? -9.336 13.297 -14.133 1 96.94 109 LEU B O 1
ATOM 3968 N N . ASN B 1 110 ? -9.039 11.109 -14.266 1 95.81 110 ASN B N 1
ATOM 3969 C CA . ASN B 1 110 ? -10.336 10.883 -14.891 1 95.81 110 ASN B CA 1
ATOM 3970 C C . ASN B 1 110 ? -11.484 11.242 -13.953 1 95.81 110 ASN B C 1
ATOM 3972 O O . ASN B 1 110 ? -12.609 11.469 -14.398 1 95.81 110 ASN B O 1
ATOM 3976 N N . ASP B 1 111 ? -11.211 11.32 -12.727 1 96.62 111 ASP B N 1
ATOM 3977 C CA . ASP B 1 111 ? -12.258 11.562 -11.742 1 96.62 111 ASP B CA 1
ATOM 3978 C C . ASP B 1 111 ? -12.531 13.055 -11.578 1 96.62 111 ASP B C 1
ATOM 3980 O O . ASP B 1 111 ? -13.5 13.453 -10.93 1 96.62 111 ASP B O 1
ATOM 398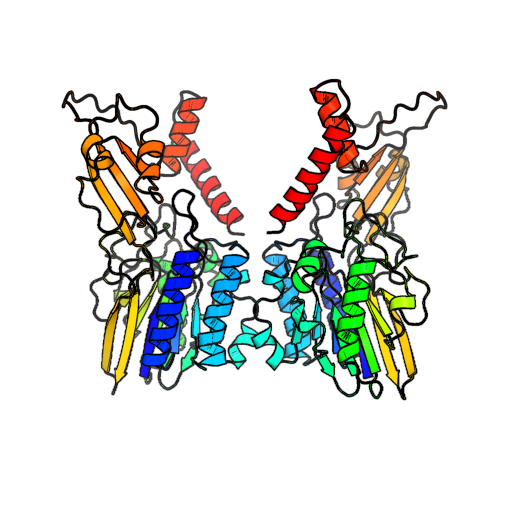4 N N . MET B 1 112 ? -11.758 13.898 -12.195 1 97.56 112 MET B N 1
ATOM 3985 C CA . MET B 1 112 ? -11.852 15.344 -12 1 97.56 112 MET B CA 1
ATOM 3986 C C . MET B 1 112 ? -13.211 15.867 -12.453 1 97.56 112 MET B C 1
ATOM 3988 O O . MET B 1 112 ? -13.695 16.875 -11.938 1 97.56 112 MET B O 1
ATOM 3992 N N . ASN B 1 113 ? -13.836 15.188 -13.414 1 96.94 113 ASN B N 1
ATOM 3993 C CA . ASN B 1 113 ? -15.133 15.641 -13.906 1 96.94 113 ASN B CA 1
ATOM 3994 C C . ASN B 1 113 ? -16.281 14.789 -13.344 1 96.94 113 ASN B C 1
ATOM 3996 O O . ASN B 1 113 ? -17.359 14.758 -13.922 1 96.94 113 ASN B O 1
ATOM 4000 N N . LYS B 1 114 ? -16.016 14.047 -12.336 1 97.62 114 LYS B N 1
ATOM 4001 C CA . LYS B 1 114 ? -17 13.25 -11.594 1 97.62 114 LYS B CA 1
ATOM 4002 C C . LYS B 1 114 ? -17.031 13.656 -10.125 1 97.62 114 LYS B C 1
ATOM 4004 O O . LYS B 1 114 ? -16.516 12.945 -9.266 1 97.62 114 LYS B O 1
ATOM 4009 N N . PRO B 1 115 ? -17.703 14.734 -9.867 1 98.25 115 PRO B N 1
ATOM 4010 C CA . PRO B 1 115 ? -17.719 15.227 -8.492 1 98.25 115 PRO B CA 1
ATOM 4011 C C . PRO B 1 115 ? -18.359 14.227 -7.516 1 98.25 115 PRO B C 1
ATOM 4013 O O . PRO B 1 115 ? -19.219 13.445 -7.906 1 98.25 115 PRO B O 1
ATOM 4016 N N . VAL B 1 116 ? -17.875 14.156 -6.305 1 98.38 116 VAL B N 1
ATOM 4017 C CA . VAL B 1 116 ? -18.516 13.422 -5.219 1 98.38 116 VAL B CA 1
ATOM 4018 C C . VAL B 1 116 ? -19.656 14.25 -4.637 1 98.38 116 VAL B C 1
ATOM 4020 O O . VAL B 1 116 ? -19.453 15.367 -4.164 1 98.38 116 VAL B O 1
ATOM 4023 N N . THR B 1 117 ? -20.844 13.688 -4.66 1 98.12 117 THR B N 1
ATOM 4024 C CA . THR B 1 117 ? -22.016 14.422 -4.211 1 98.12 117 THR B CA 1
ATOM 4025 C C . THR B 1 117 ? -22.438 13.969 -2.816 1 98.12 117 THR B C 1
ATOM 4027 O O . THR B 1 117 ? -22.656 12.773 -2.586 1 98.12 117 THR B O 1
ATOM 4030 N N . ILE B 1 118 ? -22.469 14.906 -1.933 1 97.19 118 ILE B N 1
ATOM 4031 C CA . ILE B 1 118 ? -23 14.68 -0.595 1 97.19 118 ILE B CA 1
ATOM 4032 C C . ILE B 1 118 ? -24.062 15.734 -0.286 1 97.19 118 ILE B C 1
ATOM 4034 O O . ILE B 1 118 ? -23.75 16.906 -0.114 1 97.19 118 ILE B O 1
ATOM 4038 N N . GLY B 1 119 ? -25.281 15.289 -0.225 1 94.69 119 GLY B N 1
ATOM 4039 C CA . GLY B 1 119 ? -26.359 16.25 -0.123 1 94.69 119 GLY B CA 1
ATOM 4040 C C . GLY B 1 119 ? -26.453 17.188 -1.322 1 94.69 119 GLY B C 1
ATOM 4041 O O . GLY B 1 119 ? -26.516 16.719 -2.465 1 94.69 119 GLY B O 1
ATOM 4042 N N . ASN B 1 120 ? -26.438 18.422 -1.052 1 95.44 120 ASN B N 1
ATOM 4043 C CA . ASN B 1 120 ? -26.547 19.406 -2.113 1 95.44 120 ASN B CA 1
ATOM 4044 C C . ASN B 1 120 ? -25.188 20.016 -2.449 1 95.44 120 ASN B C 1
ATOM 4046 O O . ASN B 1 120 ? -25.094 21.094 -3.02 1 95.44 120 ASN B O 1
ATOM 4050 N N . VAL B 1 121 ? -24.156 19.297 -2.092 1 97.44 121 VAL B N 1
ATOM 4051 C CA . VAL B 1 121 ? -22.812 19.797 -2.305 1 97.44 121 VAL B CA 1
ATOM 4052 C C . VAL B 1 121 ? -22.062 18.859 -3.25 1 97.44 121 VAL B C 1
ATOM 4054 O O . VAL B 1 121 ? -22.078 17.641 -3.072 1 97.44 121 VAL B O 1
ATOM 4057 N N . ASP B 1 122 ? -21.438 19.391 -4.266 1 98.19 122 ASP B N 1
ATOM 4058 C CA . ASP B 1 122 ? -20.562 18.656 -5.172 1 98.19 122 ASP B CA 1
ATOM 4059 C C . ASP B 1 122 ? -19.094 18.984 -4.895 1 98.19 122 ASP B C 1
ATOM 4061 O O . ASP B 1 122 ? -18.688 20.156 -4.914 1 98.19 122 ASP B O 1
ATOM 4065 N N . PHE B 1 123 ? -18.312 18 -4.652 1 98.75 123 PHE B N 1
ATOM 4066 C CA . PHE B 1 123 ? -16.875 18.141 -4.449 1 98.75 123 PHE B CA 1
ATOM 4067 C C . PHE B 1 123 ? -16.109 17.766 -5.711 1 98.75 123 PHE B C 1
ATOM 4069 O O . PHE B 1 123 ? -16.109 16.594 -6.117 1 98.75 123 PHE B O 1
ATOM 4076 N N . TYR B 1 124 ? -15.516 18.734 -6.336 1 98.75 124 TYR B N 1
ATOM 4077 C CA . TYR B 1 124 ? -14.633 18.516 -7.473 1 98.75 124 TYR B CA 1
ATOM 4078 C C . TYR B 1 124 ? -13.188 18.328 -7.016 1 98.75 124 TYR B C 1
ATOM 4080 O O . TYR B 1 124 ? -12.609 19.234 -6.398 1 98.75 124 TYR B O 1
ATOM 4088 N N . THR B 1 125 ? -12.625 17.188 -7.336 1 98.62 125 THR B N 1
ATOM 4089 C CA . THR B 1 125 ? -11.312 16.844 -6.809 1 98.62 125 THR B CA 1
ATOM 4090 C C . THR B 1 125 ? -10.25 16.906 -7.906 1 98.62 125 THR B C 1
ATOM 4092 O O . THR B 1 125 ? -10.453 16.375 -9 1 98.62 125 THR B O 1
ATOM 4095 N N . MET B 1 126 ? -9.188 17.578 -7.621 1 98 126 MET B N 1
ATOM 4096 C CA . MET B 1 126 ? -8.008 17.578 -8.484 1 98 126 MET B CA 1
ATOM 4097 C C . MET B 1 126 ? -6.812 16.969 -7.762 1 98 126 MET B C 1
ATOM 4099 O O . MET B 1 126 ? -6.102 17.672 -7.035 1 98 126 MET B O 1
ATOM 4103 N N . PRO B 1 127 ? -6.582 15.688 -8.016 1 97.81 127 PRO B N 1
ATOM 4104 C CA . PRO B 1 127 ? -5.371 15.109 -7.43 1 97.81 127 PRO B CA 1
ATOM 4105 C C . PRO B 1 127 ? -4.098 15.789 -7.926 1 97.81 127 PRO B C 1
ATOM 4107 O O . PRO B 1 127 ? -4.066 16.312 -9.039 1 97.81 127 PRO B O 1
ATOM 4110 N N . PHE B 1 128 ? -3.111 15.805 -7.117 1 96.31 128 PHE B N 1
ATOM 4111 C CA . PHE B 1 128 ? -1.84 16.344 -7.586 1 96.31 128 PHE B CA 1
ATOM 4112 C C . PHE B 1 128 ? -1.35 15.578 -8.812 1 96.31 128 PHE B C 1
ATOM 4114 O O . PHE B 1 128 ? -1.406 14.352 -8.844 1 96.31 128 PHE B O 1
ATOM 4121 N N . ALA B 1 129 ? -0.868 16.375 -9.719 1 95.25 129 ALA B N 1
ATOM 4122 C CA . ALA B 1 129 ? -0.283 15.797 -10.93 1 95.25 129 ALA B CA 1
ATOM 4123 C C . ALA B 1 129 ? 0.802 16.719 -11.492 1 95.25 129 ALA B C 1
ATOM 4125 O O . ALA B 1 129 ? 0.716 17.938 -11.375 1 95.25 129 ALA B O 1
ATOM 4126 N N . THR B 1 130 ? 1.719 16.125 -12.148 1 92.38 130 THR B N 1
ATOM 4127 C CA . THR B 1 130 ? 2.783 16.875 -12.797 1 92.38 130 THR B CA 1
ATOM 4128 C C . THR B 1 130 ? 2.299 17.453 -14.125 1 92.38 130 THR B C 1
ATOM 4130 O O . THR B 1 130 ? 1.247 17.062 -14.633 1 92.38 130 THR B O 1
ATOM 4133 N N . ILE B 1 131 ? 3.098 18.359 -14.617 1 92.06 131 ILE B N 1
ATOM 4134 C CA . ILE B 1 131 ? 2.781 18.984 -15.898 1 92.06 131 ILE B CA 1
ATOM 4135 C C . ILE B 1 131 ? 2.768 17.922 -17 1 92.06 131 ILE B C 1
ATOM 4137 O O . ILE B 1 131 ? 1.863 17.891 -17.828 1 92.06 131 ILE B O 1
ATOM 4141 N N . ASN B 1 132 ? 3.697 16.969 -16.938 1 93 132 ASN B N 1
ATOM 4142 C CA . ASN B 1 132 ? 3.756 15.898 -17.922 1 93 132 ASN B CA 1
ATOM 4143 C C . ASN B 1 132 ? 2.502 15.031 -17.891 1 93 132 ASN B C 1
ATOM 4145 O O . ASN B 1 132 ? 1.961 14.664 -18.938 1 93 132 ASN B O 1
ATOM 4149 N N . GLU B 1 133 ? 2.061 14.75 -16.734 1 94.5 133 GLU B N 1
ATOM 4150 C CA . GLU B 1 133 ? 0.848 13.945 -16.578 1 94.5 133 GLU B CA 1
ATOM 4151 C C . GLU B 1 133 ? -0.368 14.68 -17.141 1 94.5 133 GLU B C 1
ATOM 4153 O O . GLU B 1 133 ? -1.232 14.062 -17.766 1 94.5 133 GLU B O 1
ATOM 4158 N N . MET B 1 134 ? -0.412 15.953 -16.984 1 94.94 134 MET B N 1
ATOM 4159 C CA . MET B 1 134 ? -1.521 16.766 -17.484 1 94.94 134 MET B CA 1
ATOM 4160 C C . MET B 1 134 ? -1.488 16.859 -19 1 94.94 134 MET B C 1
ATOM 4162 O O . MET B 1 134 ? -2.531 16.797 -19.656 1 94.94 134 MET B O 1
ATOM 4166 N N . GLN B 1 135 ? -0.233 16.984 -19.5 1 95.81 135 GLN B N 1
ATOM 4167 C CA . GLN B 1 135 ? -0.073 16.984 -20.938 1 95.81 135 GLN B CA 1
ATOM 4168 C C . GLN B 1 135 ? -0.618 15.695 -21.562 1 95.81 135 GLN B C 1
ATOM 4170 O O . GLN B 1 135 ? -1.338 15.734 -22.562 1 95.81 135 GLN B O 1
ATOM 4175 N N . TYR B 1 136 ? -0.286 14.648 -20.922 1 96.44 136 TYR B N 1
ATOM 4176 C CA . TYR B 1 136 ? -0.714 13.352 -21.422 1 96.44 136 TYR B CA 1
ATOM 4177 C C . TYR B 1 136 ? -2.223 13.18 -21.281 1 96.44 136 TYR B C 1
ATOM 4179 O O . TYR B 1 136 ? -2.893 12.758 -22.219 1 96.44 136 TYR B O 1
ATOM 4187 N N . PHE B 1 137 ? -2.791 13.562 -20.25 1 96.56 137 PHE B N 1
ATOM 4188 C CA . PHE B 1 137 ? -4.211 13.375 -19.984 1 96.56 137 PHE B CA 1
ATOM 4189 C C . PHE B 1 137 ? -5.062 14.172 -20.953 1 96.56 137 PHE B C 1
ATOM 4191 O O . PHE B 1 137 ? -6.031 13.656 -21.516 1 96.56 137 PHE B O 1
ATOM 4198 N N . PHE B 1 138 ? -4.609 15.352 -21.141 1 97.12 138 PHE B N 1
ATOM 4199 C CA . PHE B 1 138 ? -5.402 16.219 -22 1 97.12 138 PHE B CA 1
ATOM 4200 C C . PHE B 1 138 ? -4.938 16.125 -23.453 1 97.12 138 PHE B C 1
ATOM 4202 O O . PHE B 1 138 ? -5.508 16.781 -24.328 1 97.12 138 PHE B O 1
ATOM 4209 N N . ASP B 1 139 ? -3.92 15.289 -23.656 1 96.5 139 ASP B N 1
ATOM 4210 C CA . ASP B 1 139 ? -3.305 15.195 -24.969 1 96.5 139 ASP B CA 1
ATOM 4211 C C . ASP B 1 139 ? -3.016 16.578 -25.547 1 96.5 139 ASP B C 1
ATOM 4213 O O . ASP B 1 139 ? -3.426 16.906 -26.656 1 96.5 139 ASP B O 1
ATOM 4217 N N . ASP B 1 140 ? -2.467 17.438 -24.797 1 95.62 140 ASP B N 1
ATOM 4218 C CA . ASP B 1 140 ? -2.186 18.828 -25.141 1 95.62 140 ASP B CA 1
ATOM 4219 C C . ASP B 1 140 ? -0.763 19.219 -24.734 1 95.62 140 ASP B C 1
ATOM 4221 O O . ASP B 1 140 ? -0.514 19.609 -23.594 1 95.62 140 ASP B O 1
ATOM 4225 N N . LYS B 1 141 ? 0.174 19.234 -25.656 1 93.12 141 LYS B N 1
ATOM 4226 C CA . LYS B 1 141 ? 1.591 19.516 -25.438 1 93.12 141 LYS B CA 1
ATOM 4227 C C . LYS B 1 141 ? 1.823 21 -25.156 1 93.12 141 LYS B C 1
ATOM 4229 O O . LYS B 1 141 ? 2.912 21.391 -24.719 1 93.12 141 LYS B O 1
ATOM 4234 N N . ALA B 1 142 ? 0.789 21.781 -25.344 1 92.19 142 ALA B N 1
ATOM 4235 C CA . ALA B 1 142 ? 0.925 23.219 -25.109 1 92.19 142 ALA B CA 1
ATOM 4236 C C . ALA B 1 142 ? 0.887 23.547 -23.625 1 92.19 142 ALA B C 1
ATOM 4238 O O . ALA B 1 142 ? 1.231 24.656 -23.219 1 92.19 142 ALA B O 1
ATOM 4239 N N . ILE B 1 143 ? 0.519 22.578 -22.797 1 93.31 143 ILE B N 1
ATOM 4240 C CA . ILE B 1 143 ? 0.52 22.766 -21.359 1 93.31 143 ILE B CA 1
ATOM 4241 C C . ILE B 1 143 ? 1.955 22.75 -20.828 1 93.31 143 ILE B C 1
ATOM 4243 O O . ILE B 1 143 ? 2.592 21.688 -20.797 1 93.31 143 ILE B O 1
ATOM 4247 N N . GLU B 1 144 ? 2.42 23.875 -20.406 1 90.44 144 GLU B N 1
ATOM 4248 C CA . GLU B 1 144 ? 3.816 23.953 -19.984 1 90.44 144 GLU B CA 1
ATOM 4249 C C . GLU B 1 144 ? 3.939 24.5 -18.562 1 90.44 144 GLU B C 1
ATOM 4251 O O . GLU B 1 144 ? 5.012 24.438 -17.969 1 90.44 144 GLU B O 1
ATOM 4256 N N . THR B 1 145 ? 2.834 25.047 -18.094 1 88 145 THR B N 1
ATOM 4257 C CA . THR B 1 145 ? 2.854 25.625 -16.766 1 88 145 THR B CA 1
ATOM 4258 C C . THR B 1 145 ? 1.704 25.078 -15.922 1 88 145 THR B C 1
ATOM 4260 O O . THR B 1 145 ? 0.731 24.547 -16.453 1 88 145 THR B O 1
ATOM 4263 N N . HIS B 1 146 ? 1.811 25.281 -14.664 1 88.94 146 HIS B N 1
ATOM 4264 C CA . HIS B 1 146 ? 0.749 24.875 -13.75 1 88.94 146 HIS B CA 1
ATOM 4265 C C . HIS B 1 146 ? -0.531 25.672 -14 1 88.94 146 HIS B C 1
ATOM 4267 O O . HIS B 1 146 ? -1.633 25.125 -13.875 1 88.94 146 HIS B O 1
ATOM 4273 N N . GLN B 1 147 ? -0.36 26.891 -14.328 1 90.25 147 GLN B N 1
ATOM 4274 C CA . GLN B 1 147 ? -1.519 27.734 -14.617 1 90.25 147 GLN B CA 1
ATOM 4275 C C . GLN B 1 147 ? -2.285 27.234 -15.828 1 90.25 147 GLN B C 1
ATOM 4277 O O . GLN B 1 147 ? -3.516 27.156 -15.812 1 90.25 147 GLN B O 1
ATOM 4282 N N . GLN B 1 148 ? -1.533 26.906 -16.828 1 91.88 148 GLN B N 1
ATOM 4283 C CA . GLN B 1 148 ? -2.158 26.375 -18.031 1 91.88 148 GLN B CA 1
ATOM 4284 C C . GLN B 1 148 ? -2.859 25.047 -17.734 1 91.88 148 GLN B C 1
ATOM 4286 O O . GLN B 1 148 ? -3.975 24.812 -18.219 1 91.88 148 GLN B O 1
ATOM 4291 N N . ALA B 1 149 ? -2.176 24.234 -17 1 93.31 149 ALA B N 1
ATOM 4292 C CA . ALA B 1 149 ? -2.762 22.953 -16.609 1 93.31 149 ALA B CA 1
ATOM 4293 C C . ALA B 1 149 ? -4.055 23.156 -15.82 1 93.31 149 ALA B C 1
ATOM 4295 O O . ALA B 1 149 ? -5.074 22.516 -16.125 1 93.31 149 ALA B O 1
ATOM 4296 N N . LEU B 1 150 ? -4.02 24.047 -14.875 1 94 150 LEU B N 1
ATOM 4297 C CA . LEU B 1 150 ? -5.191 24.312 -14.039 1 94 150 LEU B CA 1
ATOM 4298 C C . LEU B 1 150 ? -6.344 24.844 -14.883 1 94 150 LEU B C 1
ATOM 4300 O O . LEU B 1 150 ? -7.496 24.438 -14.695 1 94 150 LEU B O 1
ATOM 4304 N N . ASN B 1 151 ? -6.047 25.734 -15.773 1 94.12 151 ASN B N 1
ATOM 4305 C CA . ASN B 1 151 ? -7.078 26.266 -16.656 1 94.12 151 ASN B CA 1
ATOM 4306 C C . ASN B 1 151 ? -7.809 25.156 -17.406 1 94.12 151 ASN B C 1
ATOM 4308 O O . ASN B 1 151 ? -9.039 25.172 -17.516 1 94.12 151 ASN B O 1
ATOM 4312 N N . ARG B 1 152 ? -7.035 24.266 -17.906 1 95.19 152 ARG B N 1
ATOM 4313 C CA . ARG B 1 152 ? -7.621 23.141 -18.625 1 95.19 152 ARG B CA 1
ATOM 4314 C C . ARG B 1 152 ? -8.484 22.297 -17.688 1 95.19 152 ARG B C 1
ATOM 4316 O O . ARG B 1 152 ? -9.555 21.828 -18.078 1 95.19 152 ARG B O 1
ATOM 4323 N N . VAL B 1 153 ? -8.016 22.062 -16.516 1 97 153 VAL B N 1
ATOM 4324 C CA . VAL B 1 153 ? -8.734 21.266 -15.523 1 97 153 VAL B CA 1
ATOM 4325 C C . VAL B 1 153 ? -10.062 21.953 -15.188 1 97 153 VAL B C 1
ATOM 4327 O O . VAL B 1 153 ? -11.109 21.297 -15.156 1 97 153 VAL B O 1
ATOM 4330 N N . LEU B 1 154 ? -9.969 23.219 -14.953 1 96.75 154 LEU B N 1
ATOM 4331 C CA . LEU B 1 154 ? -11.156 23.969 -14.562 1 96.75 154 LEU B CA 1
ATOM 4332 C C . LEU B 1 154 ? -12.188 23.969 -15.688 1 96.75 154 LEU B C 1
ATOM 4334 O O . LEU B 1 154 ? -13.391 23.859 -15.43 1 96.75 154 LEU B O 1
ATOM 4338 N N . ALA B 1 155 ? -11.703 24.094 -16.875 1 95.38 155 ALA B N 1
ATOM 4339 C CA . ALA B 1 155 ? -12.602 24 -18.016 1 95.38 155 ALA B CA 1
ATOM 4340 C C . ALA B 1 155 ? -13.25 22.625 -18.094 1 95.38 155 ALA B C 1
ATOM 4342 O O . ALA B 1 155 ? -14.453 22.516 -18.375 1 95.38 155 ALA B O 1
ATOM 4343 N N . TYR B 1 156 ? -12.43 21.672 -17.875 1 96.56 156 TYR B N 1
ATOM 4344 C CA . TYR B 1 156 ? -12.898 20.281 -17.891 1 96.56 156 TYR B CA 1
ATOM 4345 C C . TYR B 1 156 ? -13.977 20.078 -16.828 1 96.56 156 TYR B C 1
ATOM 4347 O O . TYR B 1 156 ? -15 19.438 -17.094 1 96.56 156 TYR B O 1
ATOM 4355 N N . MET B 1 157 ? -13.852 20.625 -15.664 1 97.56 157 MET B N 1
ATOM 4356 C CA . MET B 1 157 ? -14.82 20.531 -14.578 1 97.56 157 MET B CA 1
ATOM 4357 C C . MET B 1 157 ? -16.078 21.328 -14.891 1 97.56 157 MET B C 1
ATOM 4359 O O . MET B 1 157 ? -17.188 20.906 -14.555 1 97.56 157 MET B O 1
ATOM 4363 N N . HIS B 1 158 ? -15.914 22.406 -15.508 1 96.12 158 HIS B N 1
ATOM 4364 C CA . HIS B 1 158 ? -17.016 23.312 -15.805 1 96.12 158 HIS B CA 1
ATOM 4365 C C . HIS B 1 158 ? -18.078 22.609 -16.656 1 96.12 158 HIS B C 1
ATOM 4367 O O . HIS B 1 158 ? -19.266 22.938 -16.562 1 96.12 158 HIS B O 1
ATOM 4373 N N . GLU B 1 159 ? -17.609 21.672 -17.453 1 96.06 159 GLU B N 1
ATOM 4374 C CA . GLU B 1 159 ? -18.5 20.938 -18.359 1 96.06 159 GLU B CA 1
ATOM 4375 C C . GLU B 1 159 ? -19.609 20.234 -17.578 1 96.06 159 GLU B C 1
ATOM 4377 O O . GLU B 1 159 ? -20.672 19.938 -18.141 1 96.06 159 GLU B O 1
ATOM 4382 N N . VAL B 1 160 ? -19.375 20.047 -16.312 1 97.19 160 VAL B N 1
ATOM 4383 C CA . VAL B 1 160 ? -20.359 19.219 -15.602 1 97.19 160 VAL B CA 1
ATOM 4384 C C . VAL B 1 160 ? -20.828 19.953 -14.352 1 97.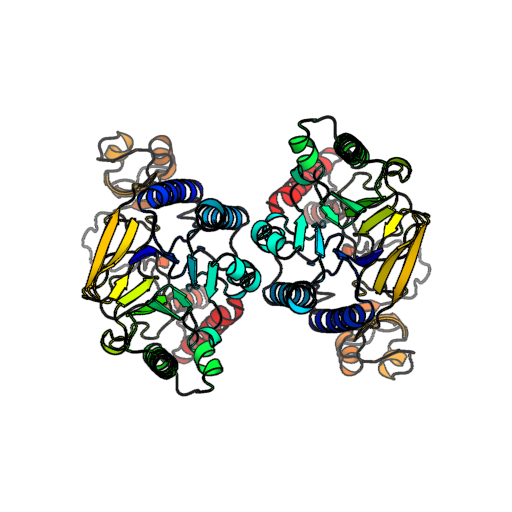19 160 VAL B C 1
ATOM 4386 O O . VAL B 1 160 ? -21.5 19.375 -13.492 1 97.19 160 VAL B O 1
ATOM 4389 N N . ILE B 1 161 ? -20.562 21.156 -14.203 1 96.62 161 ILE B N 1
ATOM 4390 C CA . ILE B 1 161 ? -20.906 21.906 -13 1 96.62 161 ILE B CA 1
ATOM 4391 C C . ILE B 1 161 ? -22.422 22.109 -12.93 1 96.62 161 ILE B C 1
ATOM 4393 O O . ILE B 1 161 ? -23.062 22.422 -13.938 1 96.62 161 ILE B O 1
ATOM 4397 N N . ASP B 1 162 ? -23 21.875 -11.836 1 96.31 162 ASP B N 1
ATOM 4398 C CA . ASP B 1 162 ? -24.391 22.203 -11.539 1 96.31 162 ASP B CA 1
ATOM 4399 C C . ASP B 1 162 ? -24.484 23.484 -10.695 1 96.31 162 ASP B C 1
ATOM 4401 O O . ASP B 1 162 ? -24.25 23.453 -9.492 1 96.31 162 ASP B O 1
ATOM 4405 N N . GLU B 1 163 ? -24.984 24.453 -11.297 1 93.38 163 GLU B N 1
ATOM 4406 C CA . GLU B 1 163 ? -24.984 25.781 -10.664 1 93.38 163 GLU B CA 1
ATOM 4407 C C . GLU B 1 163 ? -26.031 25.844 -9.555 1 93.38 163 GLU B C 1
ATOM 4409 O O . GLU B 1 163 ? -26.031 26.766 -8.742 1 93.38 163 GLU B O 1
ATOM 4414 N N . ASN B 1 164 ? -26.875 24.875 -9.531 1 94.56 164 ASN B N 1
ATOM 4415 C CA . ASN B 1 164 ? -27.906 24.859 -8.508 1 94.56 164 ASN B CA 1
ATOM 4416 C C . ASN B 1 164 ? -27.422 24.219 -7.211 1 94.56 164 ASN B C 1
ATOM 4418 O O . ASN B 1 164 ? -28.125 24.234 -6.203 1 94.56 164 ASN B O 1
ATOM 4422 N N . LYS B 1 165 ? -26.188 23.766 -7.199 1 95.81 165 LYS B N 1
ATOM 4423 C CA . LYS B 1 165 ? -25.578 23.156 -6.023 1 95.81 165 LYS B CA 1
ATOM 4424 C C . LYS B 1 165 ? -24.438 24 -5.484 1 95.81 165 LYS B C 1
ATOM 4426 O O . LYS B 1 165 ? -24.047 24.984 -6.113 1 95.81 165 LYS B O 1
ATOM 4431 N N . VAL B 1 166 ? -24.078 23.688 -4.273 1 96.88 166 VAL B N 1
ATOM 4432 C CA . VAL B 1 166 ? -22.828 24.25 -3.762 1 96.88 166 VAL B CA 1
ATOM 4433 C C . VAL B 1 166 ? -21.656 23.469 -4.328 1 96.88 166 VAL B C 1
ATOM 4435 O O . VAL B 1 166 ? -21.594 22.234 -4.215 1 96.88 166 VAL B O 1
ATOM 4438 N N . ASN B 1 167 ? -20.766 24.156 -5.023 1 97.44 167 ASN B N 1
ATOM 4439 C CA . ASN B 1 167 ? -19.625 23.516 -5.676 1 97.44 167 ASN B CA 1
ATOM 4440 C C . ASN B 1 167 ? -18.312 23.828 -4.949 1 97.44 167 ASN B C 1
ATOM 4442 O O . ASN B 1 167 ? -17.938 24.984 -4.805 1 97.44 167 ASN B O 1
ATOM 4446 N N . ILE B 1 168 ? -17.641 22.797 -4.508 1 98.19 168 ILE B N 1
ATOM 4447 C CA . ILE B 1 168 ? -16.391 22.938 -3.764 1 98.19 168 ILE B CA 1
ATOM 4448 C C . ILE B 1 168 ? -15.25 22.297 -4.547 1 98.19 168 ILE B C 1
ATOM 4450 O O . ILE B 1 168 ? -15.383 21.188 -5.051 1 98.19 168 ILE B O 1
ATOM 4454 N N . PHE B 1 169 ? -14.141 23.031 -4.684 1 98.44 169 PHE B N 1
ATOM 4455 C CA . PHE B 1 169 ? -12.922 22.516 -5.297 1 98.44 169 PHE B CA 1
ATOM 4456 C C . PHE B 1 169 ? -11.953 22 -4.238 1 98.44 169 PHE B C 1
ATOM 4458 O O . PHE B 1 169 ? -11.727 22.672 -3.225 1 98.44 169 PHE B O 1
ATOM 4465 N N . VAL B 1 170 ? -11.453 20.828 -4.41 1 98.69 170 VAL B N 1
ATOM 4466 C CA . VAL B 1 170 ? -10.438 20.25 -3.533 1 98.69 170 VAL B CA 1
ATOM 4467 C C . VAL B 1 170 ? -9.156 20 -4.324 1 98.69 170 VAL B C 1
ATOM 4469 O O . VAL B 1 170 ? -9.164 19.281 -5.328 1 98.69 170 VAL B O 1
ATOM 4472 N N . GLY B 1 171 ? -8.055 20.562 -3.896 1 97.81 171 GLY B N 1
ATOM 4473 C CA . GLY B 1 171 ? -6.805 20.406 -4.625 1 97.81 171 GLY B CA 1
ATOM 4474 C C . GLY B 1 171 ? -5.578 20.5 -3.736 1 97.81 171 GLY B C 1
ATOM 4475 O O . GLY B 1 171 ? -5.691 20.797 -2.543 1 97.81 171 GLY B O 1
ATOM 4476 N N . HIS B 1 172 ? -4.461 20.219 -4.293 1 97.25 172 HIS B N 1
ATOM 4477 C CA . HIS B 1 172 ? -3.156 20.281 -3.65 1 97.25 172 HIS B CA 1
ATOM 4478 C C . HIS B 1 172 ? -2.168 21.078 -4.496 1 97.25 172 HIS B C 1
ATOM 4480 O O . HIS B 1 172 ? -1.483 20.516 -5.352 1 97.25 172 HIS B O 1
ATOM 4486 N N . LEU B 1 173 ? -2.123 22.297 -4.289 1 93.31 173 LEU B N 1
ATOM 4487 C CA . LEU B 1 173 ? -1.341 23.203 -5.125 1 93.31 173 LEU B CA 1
ATOM 4488 C C . LEU B 1 173 ? -1.056 24.516 -4.398 1 93.31 173 LEU B C 1
ATOM 4490 O O . LEU B 1 173 ? -1.562 24.734 -3.295 1 93.31 173 LEU B O 1
ATOM 4494 N N . THR B 1 174 ? -0.224 25.312 -5.043 1 89.88 174 THR B N 1
ATOM 4495 C CA . THR B 1 174 ? 0.112 26.609 -4.492 1 89.88 174 THR B CA 1
ATOM 4496 C C . THR B 1 174 ? -0.578 27.719 -5.277 1 89.88 174 THR B C 1
ATOM 4498 O O . THR B 1 174 ? -0.508 27.766 -6.508 1 89.88 174 THR B O 1
ATOM 4501 N N . VAL B 1 175 ? -1.233 28.531 -4.629 1 86.5 175 VAL B N 1
ATOM 4502 C CA . VAL B 1 175 ? -1.851 29.719 -5.219 1 86.5 175 VAL B CA 1
ATOM 4503 C C . VAL B 1 175 ? -0.957 30.938 -4.996 1 86.5 175 VAL B C 1
ATOM 4505 O O . VAL B 1 175 ? -0.311 31.047 -3.951 1 86.5 175 VAL B O 1
ATOM 4508 N N . GLN B 1 176 ? -0.993 31.766 -5.957 1 83.69 176 GLN B N 1
ATOM 4509 C CA . GLN B 1 176 ? -0.198 32.969 -5.855 1 83.69 176 GLN B CA 1
ATOM 4510 C C . GLN B 1 176 ? -0.537 33.75 -4.586 1 83.69 176 GLN B C 1
ATOM 4512 O O . GLN B 1 176 ? -1.71 33.906 -4.242 1 83.69 176 GLN B O 1
ATOM 4517 N N . GLY B 1 177 ? 0.558 34.188 -3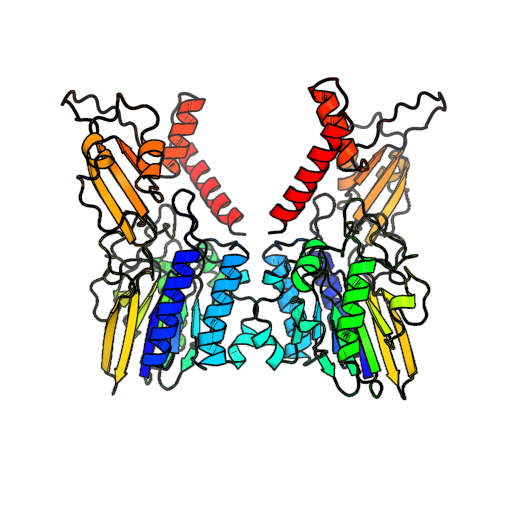.945 1 77.62 177 GLY B N 1
ATOM 4518 C CA . GLY B 1 177 ? 0.377 34.938 -2.717 1 77.62 177 GLY B CA 1
ATOM 4519 C C . GLY B 1 177 ? 0.451 34.094 -1.47 1 77.62 177 GLY B C 1
ATOM 4520 O O . GLY B 1 177 ? 0.447 34.594 -0.351 1 77.62 177 GLY B O 1
ATOM 4521 N N . GLY B 1 178 ? 0.537 32.875 -1.661 1 81.75 178 GLY B N 1
ATOM 4522 C CA . GLY B 1 178 ? 0.612 31.984 -0.519 1 81.75 178 GLY B CA 1
ATOM 4523 C C . GLY B 1 178 ? 1.954 32.031 0.188 1 81.75 178 GLY B C 1
ATOM 4524 O O . GLY B 1 178 ? 3 32.094 -0.46 1 81.75 178 GLY B O 1
ATOM 4525 N N . ILE B 1 179 ? 1.887 31.953 1.494 1 79.5 179 ILE B N 1
ATOM 4526 C CA . ILE B 1 179 ? 3.102 31.938 2.303 1 79.5 179 ILE B CA 1
ATOM 4527 C C . ILE B 1 179 ? 3.611 30.516 2.463 1 79.5 179 ILE B C 1
ATOM 4529 O O . ILE B 1 179 ? 2.873 29.625 2.91 1 79.5 179 ILE B O 1
ATOM 4533 N N . ARG B 1 180 ? 4.848 30.312 2.207 1 81.31 180 ARG B N 1
ATOM 4534 C CA . ARG B 1 180 ? 5.434 28.984 2.197 1 81.31 180 ARG B CA 1
ATOM 4535 C C . ARG B 1 180 ? 6.316 28.766 3.422 1 81.31 180 ARG B C 1
ATOM 4537 O O . ARG B 1 180 ? 6.75 29.734 4.062 1 81.31 180 ARG B O 1
ATOM 4544 N N . SER B 1 181 ? 6.508 27.516 3.713 1 80.94 181 SER B N 1
ATOM 4545 C CA . SER B 1 181 ? 7.461 27.078 4.73 1 80.94 181 SER B CA 1
ATOM 4546 C C . SER B 1 181 ? 8.539 26.188 4.129 1 80.94 181 SER B C 1
ATOM 4548 O O . SER B 1 181 ? 8.406 25.719 2.996 1 80.94 181 SER B O 1
ATOM 4550 N N . GLU B 1 182 ? 9.664 25.906 4.992 1 78.38 182 GLU B N 1
ATOM 4551 C CA . GLU B 1 182 ? 10.797 25.109 4.535 1 78.38 182 GLU B CA 1
ATOM 4552 C C . GLU B 1 182 ? 10.391 23.656 4.332 1 78.38 182 GLU B C 1
ATOM 4554 O O . GLU B 1 182 ? 11.008 22.938 3.533 1 78.38 182 GLU B O 1
ATOM 4559 N N . SER B 1 183 ? 9.406 23.25 4.941 1 82.06 183 SER B N 1
ATOM 4560 C CA . SER B 1 183 ? 9.023 21.844 4.938 1 82.06 183 SER B CA 1
ATOM 4561 C C . SER B 1 183 ? 8.242 21.484 3.676 1 82.06 183 SER B C 1
ATOM 4563 O O . SER B 1 183 ? 8.055 20.312 3.373 1 82.06 183 SER B O 1
ATOM 4565 N N . GLU B 1 184 ? 7.832 22.5 2.982 1 82.69 184 GLU B N 1
ATOM 4566 C CA . GLU B 1 184 ? 7.035 22.266 1.782 1 82.69 184 GLU B CA 1
ATOM 4567 C C . GLU B 1 184 ? 7.926 22.078 0.555 1 82.69 184 GLU B C 1
ATOM 4569 O O . GLU B 1 184 ? 8.695 22.969 0.202 1 82.69 184 GLU B O 1
ATOM 4574 N N . ARG B 1 185 ? 7.82 20.891 -0.037 1 77.62 185 ARG B N 1
ATOM 4575 C CA . ARG B 1 185 ? 8.547 20.625 -1.274 1 77.62 185 ARG B CA 1
ATOM 4576 C C . ARG B 1 185 ? 7.922 21.375 -2.445 1 77.62 185 ARG B C 1
ATOM 4578 O O . ARG B 1 185 ? 6.699 21.406 -2.598 1 77.62 185 ARG B O 1
ATOM 4585 N N . PRO B 1 186 ? 8.867 22.031 -3.172 1 75.44 186 PRO B N 1
ATOM 4586 C CA . PRO B 1 186 ? 8.305 22.641 -4.371 1 75.44 186 PRO B CA 1
ATOM 4587 C C . PRO B 1 186 ? 7.57 21.641 -5.262 1 75.44 186 PRO B C 1
ATOM 4589 O O . PRO B 1 186 ? 7.969 20.469 -5.34 1 75.44 186 PRO B O 1
ATOM 4592 N N . LEU B 1 187 ? 6.461 22.094 -5.777 1 78.06 187 LEU B N 1
ATOM 4593 C CA . LEU B 1 187 ? 5.664 21.234 -6.648 1 78.06 187 LEU B CA 1
ATOM 4594 C C . LEU B 1 187 ? 6.379 20.984 -7.973 1 78.06 187 LEU B C 1
ATOM 4596 O O . LEU B 1 187 ? 6.137 19.969 -8.641 1 78.06 187 LEU B O 1
ATOM 4600 N N . THR B 1 188 ? 7.078 21.938 -8.461 1 63.97 188 THR B N 1
ATOM 4601 C CA . THR B 1 188 ? 7.891 21.828 -9.664 1 63.97 188 THR B CA 1
ATOM 4602 C C . THR B 1 188 ? 9.234 22.516 -9.477 1 63.97 188 THR B C 1
ATOM 4604 O O . THR B 1 188 ? 9.383 23.375 -8.602 1 63.97 188 THR B O 1
ATOM 4607 N N . ILE B 1 189 ? 10.164 21.969 -10.266 1 49.56 189 ILE B N 1
ATOM 4608 C CA . ILE B 1 189 ? 11.453 22.641 -10.281 1 49.56 189 ILE B CA 1
ATOM 4609 C C . ILE B 1 189 ? 11.492 23.672 -11.414 1 49.56 189 ILE B C 1
ATOM 4611 O O . ILE B 1 189 ? 11.234 23.328 -12.57 1 49.56 189 ILE B O 1
ATOM 4615 N N . GLY B 1 190 ? 11.812 24.922 -11.078 1 44.78 190 GLY B N 1
ATOM 4616 C CA . GLY B 1 190 ? 12.18 25.906 -12.086 1 44.78 190 GLY B CA 1
ATOM 4617 C C . GLY B 1 190 ? 10.977 26.641 -12.656 1 44.78 190 GLY B C 1
ATOM 4618 O O . GLY B 1 190 ? 11.133 27.562 -13.453 1 44.78 190 GLY B O 1
ATOM 4619 N N . THR B 1 191 ? 9.773 26.141 -12.492 1 53.03 191 THR B N 1
ATOM 4620 C CA . THR B 1 191 ? 8.625 26.828 -13.078 1 53.03 191 THR B CA 1
ATOM 4621 C C . THR B 1 191 ? 7.711 27.375 -11.984 1 53.03 191 THR B C 1
ATOM 4623 O O . THR B 1 191 ? 7.742 26.906 -10.844 1 53.03 191 THR B O 1
ATOM 4626 N N . VAL B 1 192 ? 7.141 28.5 -12.438 1 50.44 192 VAL B N 1
ATOM 4627 C CA . VAL B 1 192 ? 6.16 29.094 -11.531 1 50.44 192 VAL B CA 1
ATOM 4628 C C . VAL B 1 192 ? 5.102 28.047 -11.172 1 50.44 192 VAL B C 1
ATOM 4630 O O . VAL B 1 192 ? 4.441 27.5 -12.047 1 50.44 192 VAL B O 1
ATOM 4633 N N . GLU B 1 193 ? 4.973 27.844 -9.93 1 71.25 193 GLU B N 1
ATOM 4634 C CA . GLU B 1 193 ? 4.105 26.766 -9.469 1 71.25 193 GLU B CA 1
ATOM 4635 C C . GLU B 1 193 ? 2.783 27.312 -8.938 1 71.25 193 GLU B C 1
ATOM 4637 O O . GLU B 1 193 ? 1.84 26.547 -8.711 1 71.25 193 GLU B O 1
ATOM 4642 N N . SER B 1 194 ? 2.791 28.734 -8.961 1 78.38 194 SER B N 1
ATOM 4643 C CA . SER B 1 194 ? 1.593 29.297 -8.336 1 78.38 194 SER B CA 1
ATOM 4644 C C . SER B 1 194 ? 0.544 29.641 -9.383 1 78.38 194 SER B C 1
ATOM 4646 O O . SER B 1 194 ? 0.885 30 -10.516 1 78.38 194 SER B O 1
ATOM 4648 N N . VAL B 1 195 ? -0.746 29.562 -9.039 1 81.38 195 VAL B N 1
ATOM 4649 C CA . VAL B 1 195 ? -1.859 29.828 -9.945 1 81.38 195 VAL B CA 1
ATOM 4650 C C . VAL B 1 195 ? -2.67 31.016 -9.422 1 81.38 195 VAL B C 1
ATOM 4652 O O . VAL B 1 195 ? -2.654 31.312 -8.227 1 81.38 195 VAL B O 1
ATOM 4655 N N . ASP B 1 196 ? -3.43 31.625 -10.352 1 83.5 196 ASP B N 1
ATOM 4656 C CA . ASP B 1 196 ? -4.234 32.812 -10.031 1 83.5 196 ASP B CA 1
ATOM 4657 C C . ASP B 1 196 ? -5.535 32.406 -9.344 1 83.5 196 ASP B C 1
ATOM 4659 O O . ASP B 1 196 ? -6.215 31.469 -9.773 1 83.5 196 ASP B O 1
ATOM 4663 N N . GLU B 1 197 ? -5.875 33.156 -8.32 1 82.19 197 GLU B N 1
ATOM 4664 C CA . GLU B 1 197 ? -7.07 32.844 -7.531 1 82.19 197 GLU B CA 1
ATOM 4665 C C . GLU B 1 197 ? -8.336 33.031 -8.367 1 82.19 197 GLU B C 1
ATOM 4667 O O . GLU B 1 197 ? -9.336 32.344 -8.133 1 82.19 197 GLU B O 1
ATOM 4672 N N . ASN B 1 198 ? -8.328 33.875 -9.336 1 82.38 198 ASN B N 1
ATOM 4673 C CA . ASN B 1 198 ? -9.508 34.188 -10.117 1 82.38 198 ASN B CA 1
ATOM 4674 C C . ASN B 1 198 ? -9.961 33.031 -10.984 1 82.38 198 ASN B C 1
ATOM 4676 O O . ASN B 1 198 ? -11.086 33 -11.477 1 82.38 198 ASN B O 1
ATOM 4680 N N . LEU B 1 199 ? -9.086 32.125 -11.07 1 84.38 199 LEU B N 1
ATOM 4681 C CA . LEU B 1 199 ? -9.398 30.969 -11.891 1 84.38 199 LEU B CA 1
ATOM 4682 C C . LEU B 1 199 ? -10.484 30.109 -11.242 1 84.38 199 LEU B C 1
ATOM 4684 O O . LEU B 1 199 ? -11.141 29.312 -11.914 1 84.38 199 LEU B O 1
ATOM 4688 N N . PHE B 1 200 ? -10.688 30.359 -9.945 1 92.69 200 PHE B N 1
ATOM 4689 C CA . PHE B 1 200 ? -11.531 29.422 -9.195 1 92.69 200 PHE B CA 1
ATOM 4690 C C . PHE B 1 200 ? -12.93 30 -9.016 1 92.69 200 PHE B C 1
ATOM 4692 O O . PHE B 1 200 ? -13.719 29.484 -8.211 1 92.69 200 PHE B O 1
ATOM 4699 N N . ASN B 1 201 ? -13.391 30.953 -9.727 1 92 201 ASN B N 1
ATOM 4700 C CA . ASN B 1 201 ? -14.625 31.703 -9.508 1 92 201 ASN B CA 1
ATOM 4701 C C . ASN B 1 201 ? -15.852 30.828 -9.742 1 92 201 ASN B C 1
ATOM 4703 O O . ASN B 1 201 ? -16.953 31.156 -9.289 1 92 201 ASN B O 1
ATOM 4707 N N . GLN B 1 202 ? -15.68 29.781 -10.398 1 94.69 202 GLN B N 1
ATOM 4708 C CA . GLN B 1 202 ? -16.812 28.891 -10.68 1 94.69 202 GLN B CA 1
ATOM 4709 C C . GLN B 1 202 ? -17.188 28.078 -9.453 1 94.69 202 GLN B C 1
ATOM 4711 O O . GLN B 1 202 ? -18.25 27.438 -9.43 1 94.69 202 GLN B O 1
ATOM 4716 N N . PHE B 1 203 ? -16.359 28.156 -8.414 1 96.75 203 PHE B N 1
ATOM 4717 C CA . PHE B 1 203 ? -16.625 27.375 -7.207 1 96.75 203 PHE B CA 1
ATOM 4718 C C . PHE B 1 203 ? -17.047 28.281 -6.059 1 96.75 203 PHE B C 1
ATOM 4720 O O . PHE B 1 203 ? -16.656 29.453 -6.008 1 96.75 203 PHE B O 1
ATOM 4727 N N . ASP B 1 204 ? -17.797 27.719 -5.164 1 96.5 204 ASP B N 1
ATOM 4728 C CA . ASP B 1 204 ? -18.25 28.453 -3.98 1 96.5 204 ASP B CA 1
ATOM 4729 C C . ASP B 1 204 ? -17.188 28.438 -2.887 1 96.5 204 ASP B C 1
ATOM 4731 O O . ASP B 1 204 ? -17.125 29.344 -2.059 1 96.5 204 ASP B O 1
ATOM 4735 N N . ARG B 1 205 ? -16.375 27.484 -2.912 1 96.75 205 ARG B N 1
ATOM 4736 C CA . ARG B 1 205 ? -15.281 27.312 -1.961 1 96.75 205 ARG B CA 1
ATOM 4737 C C . ARG B 1 205 ? -14.156 26.469 -2.559 1 96.75 205 ARG B C 1
ATOM 4739 O O . ARG B 1 205 ? -14.406 25.562 -3.346 1 96.75 205 ARG B O 1
ATOM 4746 N N . VAL B 1 206 ? -12.914 26.828 -2.203 1 97.5 206 VAL B N 1
ATOM 4747 C CA . VAL B 1 206 ? -11.727 26.094 -2.629 1 97.5 206 VAL B CA 1
ATOM 4748 C C . VAL B 1 206 ? -10.953 25.609 -1.404 1 97.5 206 VAL B C 1
ATOM 4750 O O . VAL B 1 206 ? -10.562 26.406 -0.549 1 97.5 206 VAL B O 1
ATOM 4753 N N . MET B 1 207 ? -10.805 24.297 -1.304 1 98.19 207 MET B N 1
ATOM 4754 C CA . MET B 1 207 ? -10.094 23.656 -0.203 1 98.19 207 MET B CA 1
ATOM 4755 C C . MET B 1 207 ? -8.75 23.109 -0.667 1 98.19 207 MET B C 1
ATOM 4757 O O . MET B 1 207 ? -8.688 22.141 -1.427 1 98.19 207 MET B O 1
ATOM 4761 N N . LEU B 1 208 ? -7.672 23.703 -0.117 1 97.5 208 LEU B N 1
ATOM 4762 C CA . LEU B 1 208 ? -6.352 23.375 -0.643 1 97.5 208 LEU B CA 1
ATOM 4763 C C . LEU B 1 208 ? -5.469 22.781 0.447 1 97.5 208 LEU B C 1
ATOM 4765 O O . LEU B 1 208 ? -5.641 23.078 1.629 1 97.5 208 LEU B O 1
ATOM 4769 N N . GLY B 1 209 ? -4.602 21.859 0.029 1 97.31 209 GLY B N 1
ATOM 4770 C CA . GLY B 1 209 ? -3.447 21.453 0.809 1 97.31 209 GLY B CA 1
ATOM 4771 C C . GLY B 1 209 ? -2.131 21.938 0.227 1 97.31 209 GLY B C 1
ATOM 4772 O O . GLY B 1 209 ? -2.117 22.703 -0.74 1 97.31 209 GLY B O 1
ATOM 4773 N N . HIS B 1 210 ? -0.997 21.562 0.856 1 95.06 210 HIS B N 1
ATOM 4774 C CA . HIS B 1 210 ? 0.362 21.844 0.406 1 95.06 210 HIS B CA 1
ATOM 4775 C C . HIS B 1 210 ? 1.034 22.875 1.299 1 95.06 210 HIS B C 1
ATOM 4777 O O . HIS B 1 210 ? 2.152 22.672 1.773 1 95.06 210 HIS B O 1
ATOM 4783 N N . LEU B 1 211 ? 0.326 24.016 1.449 1 94.38 211 LEU B N 1
ATOM 4784 C CA . LEU B 1 211 ? 0.888 25 2.367 1 94.38 211 LEU B CA 1
ATOM 4785 C C . LEU B 1 211 ? 0.512 24.672 3.809 1 94.38 211 LEU B C 1
ATOM 4787 O O . LEU B 1 211 ? -0.667 24.484 4.121 1 94.38 211 LEU B O 1
ATOM 4791 N N . HIS B 1 212 ? 1.479 24.75 4.672 1 95.69 212 HIS B N 1
ATOM 4792 C CA . HIS B 1 212 ? 1.295 24.234 6.02 1 95.69 212 HIS B CA 1
ATOM 4793 C C . HIS B 1 212 ? 0.7 25.281 6.949 1 95.69 212 HIS B C 1
ATOM 4795 O O . HIS B 1 212 ? 0.238 24.969 8.047 1 95.69 212 HIS B O 1
ATOM 4801 N N . HIS B 1 213 ? 0.771 26.531 6.574 1 95.12 213 HIS B N 1
ATOM 4802 C CA . HIS B 1 213 ? 0.147 27.594 7.355 1 95.12 213 HIS B CA 1
ATOM 4803 C C . HIS B 1 213 ? -1.33 27.734 7.004 1 95.12 213 HIS B C 1
ATOM 4805 O O . HIS B 1 213 ? -1.679 27.953 5.844 1 95.12 213 HIS B O 1
ATOM 4811 N N . PRO B 1 214 ? -2.154 27.672 7.996 1 94.94 214 PRO B N 1
ATOM 4812 C CA . PRO B 1 214 ? -3.586 27.703 7.684 1 94.94 214 PRO B CA 1
ATOM 4813 C C . PRO B 1 214 ? -4.055 29.062 7.18 1 94.94 214 PRO B C 1
ATOM 4815 O O . PRO B 1 214 ? -5.129 29.172 6.578 1 94.94 214 PRO B O 1
ATOM 4818 N N . PHE B 1 215 ? -3.307 30.094 7.375 1 93.5 215 PHE B N 1
ATOM 4819 C CA . PHE B 1 215 ? -3.656 31.438 6.934 1 93.5 215 PHE B CA 1
ATOM 4820 C C . PHE B 1 215 ? -2.656 31.938 5.902 1 93.5 215 PHE B C 1
ATOM 4822 O O . PHE B 1 215 ? -2.26 33.125 5.938 1 93.5 215 PHE B O 1
ATOM 4829 N N . SER B 1 216 ? -2.299 31.047 5.07 1 90.19 216 SER B N 1
ATOM 4830 C CA . SER B 1 216 ? -1.246 31.344 4.105 1 90.19 216 SER B CA 1
ATOM 4831 C C . SER B 1 216 ? -1.761 32.25 2.984 1 90.19 216 SER B C 1
ATOM 4833 O O . SER B 1 216 ? -0.973 32.812 2.221 1 90.19 216 SER B O 1
ATOM 4835 N N . ILE B 1 217 ? -3.086 32.375 2.846 1 89.06 217 ILE B N 1
ATOM 4836 C CA . ILE B 1 217 ? -3.658 33.219 1.788 1 89.06 217 ILE B CA 1
ATOM 4837 C C . ILE B 1 217 ? -4.809 34.031 2.35 1 89.06 217 ILE B C 1
ATOM 4839 O O . ILE B 1 217 ? -5.512 33.594 3.262 1 89.06 217 ILE B O 1
ATOM 4843 N N . GLU B 1 218 ? -4.922 35.219 1.821 1 87.75 218 GLU B N 1
ATOM 4844 C CA . GLU B 1 218 ? -6.059 36.062 2.146 1 87.75 218 GLU B CA 1
ATOM 4845 C C . GLU B 1 218 ? -7.137 35.969 1.07 1 87.75 218 GLU B C 1
ATOM 4847 O O . GLU B 1 218 ? -7.008 36.594 0.005 1 87.75 218 GLU B O 1
ATOM 4852 N N . SER B 1 219 ? -8.07 35.219 1.286 1 89.62 219 SER B N 1
ATOM 4853 C CA . SER B 1 219 ? -9.188 35.031 0.369 1 89.62 219 SER B CA 1
ATOM 4854 C C . SER B 1 219 ? -10.461 34.656 1.12 1 89.62 219 SER B C 1
ATOM 4856 O O . SER B 1 219 ? -10.406 34.031 2.184 1 89.62 219 SER B O 1
ATOM 4858 N N . ASN B 1 220 ? -11.539 35.062 0.508 1 87.56 220 ASN B N 1
ATOM 4859 C CA . ASN B 1 220 ? -12.82 34.781 1.14 1 87.56 220 ASN B CA 1
ATOM 4860 C C . ASN B 1 220 ? -13.328 33.406 0.77 1 87.56 220 ASN B C 1
ATOM 4862 O O . ASN B 1 220 ? -14.258 32.875 1.396 1 87.56 220 ASN B O 1
ATOM 4866 N N . PHE B 1 221 ? -12.727 32.781 -0.249 1 92.38 221 PHE B N 1
ATOM 4867 C CA . PHE B 1 221 ? -13.328 31.5 -0.634 1 92.38 221 PHE B CA 1
ATOM 4868 C C . PHE B 1 221 ? -12.258 30.469 -0.941 1 92.38 221 PHE B C 1
ATOM 4870 O O . PHE B 1 221 ? -12.57 29.297 -1.207 1 92.38 221 PHE B O 1
ATOM 4877 N N . ILE B 1 222 ? -10.977 30.828 -0.886 1 94.44 222 ILE B N 1
ATOM 4878 C CA . ILE B 1 222 ? -9.875 29.891 -1.02 1 94.44 222 ILE B CA 1
ATOM 4879 C C . ILE B 1 222 ? -9.164 29.734 0.324 1 94.44 222 ILE B C 1
ATOM 4881 O O . ILE B 1 222 ? -8.758 30.719 0.94 1 94.44 222 ILE B O 1
ATOM 4885 N N . ASN B 1 223 ? -9.016 28.516 0.756 1 94.88 223 ASN B N 1
ATOM 4886 C CA . ASN B 1 223 ? -8.359 28.281 2.035 1 94.88 223 ASN B CA 1
ATOM 4887 C C . ASN B 1 223 ? -7.418 27.078 1.97 1 94.88 223 ASN B C 1
ATOM 4889 O O . ASN B 1 223 ? -7.707 26.094 1.278 1 94.88 223 ASN B O 1
ATOM 4893 N N . TYR B 1 224 ? -6.355 27.266 2.639 1 96.31 224 TYR B N 1
ATOM 4894 C CA . TYR B 1 224 ? -5.535 26.125 3.025 1 96.31 224 TYR B CA 1
ATOM 4895 C C . TYR B 1 224 ? -5.918 25.609 4.41 1 96.31 224 TYR B C 1
ATOM 4897 O O . TYR B 1 224 ? -6.223 26.406 5.305 1 96.31 224 TYR B O 1
ATOM 4905 N N . SER B 1 225 ? -5.875 24.328 4.586 1 96.81 225 SER B N 1
ATOM 4906 C CA . SER B 1 225 ? -6.188 23.797 5.91 1 96.81 225 SER B CA 1
ATOM 4907 C C . SER B 1 225 ? -5.008 23.969 6.863 1 96.81 225 SER B C 1
ATOM 4909 O O . SER B 1 225 ? -5.188 24 8.086 1 96.81 225 SER B O 1
ATOM 4911 N N . GLY B 1 226 ? -3.807 24.016 6.246 1 96.56 226 GLY B N 1
ATOM 4912 C CA . GLY B 1 226 ? -2.613 23.844 7.062 1 96.56 226 GLY B CA 1
ATOM 4913 C C . GLY B 1 226 ? -2.342 22.391 7.426 1 96.56 226 GLY B C 1
ATOM 4914 O O . GLY B 1 226 ? -3.104 21.5 7.055 1 96.56 226 GLY B O 1
ATOM 4915 N N . SER B 1 227 ? -1.255 22.219 8.141 1 97.88 227 SER B N 1
ATOM 4916 C CA . SER B 1 227 ? -0.895 20.875 8.586 1 97.88 227 SER B CA 1
ATOM 4917 C C . SER B 1 227 ? -1.324 20.641 10.031 1 97.88 227 SER B C 1
ATOM 4919 O O . SER B 1 227 ? -1.662 21.578 10.742 1 97.88 227 SER B O 1
ATOM 4921 N N . LEU B 1 228 ? -1.317 19.391 10.453 1 97.75 228 LEU B N 1
ATOM 4922 C CA . LEU B 1 228 ? -1.72 19.016 11.805 1 97.75 228 LEU B CA 1
ATOM 4923 C C . LEU B 1 228 ? -0.581 19.266 12.789 1 97.75 228 LEU B C 1
ATOM 4925 O O . LEU B 1 228 ? -0.82 19.469 13.984 1 97.75 228 LEU B O 1
ATOM 4929 N N . LEU B 1 229 ? 0.612 19.156 12.25 1 98 229 LEU B N 1
ATOM 4930 C CA . LEU B 1 229 ? 1.808 19.344 13.07 1 98 229 LEU B CA 1
ATOM 4931 C C . LEU B 1 229 ? 2.799 20.281 12.391 1 98 229 LEU B C 1
ATOM 4933 O O . LEU B 1 229 ? 2.627 20.625 11.219 1 98 229 LEU B O 1
ATOM 4937 N N . GLN B 1 230 ? 3.705 20.734 13.266 1 97.19 230 GLN B N 1
ATOM 4938 C CA . GLN B 1 230 ? 4.867 21.422 12.727 1 97.19 230 GLN B CA 1
ATOM 4939 C C . GLN B 1 230 ? 5.887 20.438 12.164 1 97.19 230 GLN B C 1
ATOM 4941 O O . GLN B 1 230 ? 6.324 19.531 12.867 1 97.19 230 GLN B O 1
ATOM 4946 N N . TYR B 1 231 ? 6.277 20.672 10.922 1 96.75 231 TYR B N 1
ATOM 4947 C CA . TYR B 1 231 ? 7.141 19.672 10.289 1 96.75 231 TYR B CA 1
ATOM 4948 C C . TYR B 1 231 ? 8.508 20.266 9.969 1 96.75 231 TYR B C 1
ATOM 4950 O O . TYR B 1 231 ? 9.359 19.578 9.383 1 96.75 231 TYR B O 1
ATOM 4958 N N . SER B 1 232 ? 8.75 21.484 10.312 1 95.31 232 SER B N 1
ATOM 4959 C CA . SER B 1 232 ? 10.047 22.141 10.242 1 95.31 232 SER B CA 1
ATOM 4960 C C . SER B 1 232 ? 10.164 23.25 11.281 1 95.31 232 SER B C 1
ATOM 4962 O O . SER B 1 232 ? 9.148 23.734 11.797 1 95.31 232 SER B O 1
ATOM 4964 N N . PHE B 1 233 ? 11.391 23.703 11.531 1 94.69 233 PHE B N 1
ATOM 4965 C CA . PHE B 1 233 ? 11.617 24.734 12.531 1 94.69 233 PHE B CA 1
ATOM 4966 C C . PHE B 1 233 ? 11.156 26.094 12.016 1 94.69 233 PHE B C 1
ATOM 4968 O O . PHE B 1 233 ? 10.992 27.031 12.789 1 94.69 233 PHE B O 1
ATOM 4975 N N . SER B 1 234 ? 10.914 26.203 10.758 1 93.31 234 SER B N 1
ATOM 4976 C CA . SER B 1 234 ? 10.383 27.438 10.195 1 93.31 234 SER B CA 1
ATOM 4977 C C . SER B 1 234 ? 8.898 27.594 10.508 1 93.31 234 SER B C 1
ATOM 4979 O O . SER B 1 234 ? 8.328 28.672 10.32 1 93.31 234 SER B O 1
ATOM 4981 N N . GLU B 1 235 ? 8.297 26.562 11.062 1 95.12 235 GLU B N 1
ATOM 4982 C CA . GLU B 1 235 ? 6.863 26.562 11.328 1 95.12 235 GLU B CA 1
ATOM 4983 C C . GLU B 1 235 ? 6.574 26.797 12.805 1 95.12 235 GLU B C 1
ATOM 4985 O O . GLU B 1 235 ? 5.43 26.656 13.25 1 95.12 235 GLU B O 1
ATOM 4990 N N . THR B 1 236 ? 7.516 27.156 13.586 1 94.19 236 THR B N 1
ATOM 4991 C CA . THR B 1 236 ? 7.41 27.203 15.047 1 94.19 236 THR B CA 1
ATOM 4992 C C . THR B 1 236 ? 6.355 28.219 15.477 1 94.19 236 THR B C 1
ATOM 4994 O O . THR B 1 236 ? 5.777 28.094 16.562 1 94.19 236 THR B O 1
ATOM 4997 N N . LYS B 1 237 ? 6.043 29.156 14.664 1 92.12 237 LYS B N 1
ATOM 4998 C CA . LYS B 1 237 ? 5.102 30.203 15.055 1 92.12 237 LYS B CA 1
ATOM 4999 C C . LYS B 1 237 ? 3.748 30 14.375 1 92.12 237 LYS B C 1
ATOM 5001 O O . LYS B 1 237 ? 2.852 30.828 14.508 1 92.12 237 LYS B O 1
ATOM 5006 N N . GLN B 1 238 ? 3.633 28.953 13.648 1 94.19 238 GLN B N 1
ATOM 5007 C CA . GLN B 1 238 ? 2.396 28.688 12.922 1 94.19 238 GLN B CA 1
ATOM 5008 C C . GLN B 1 238 ? 1.418 27.891 13.773 1 94.19 238 GLN B C 1
ATOM 5010 O O . GLN B 1 238 ? 1.805 26.922 14.43 1 94.19 238 GLN B O 1
ATOM 5015 N N . PRO B 1 239 ? 0.179 28.359 13.797 1 95.56 239 PRO B N 1
ATOM 5016 C CA . PRO B 1 239 ? -0.827 27.484 14.398 1 95.56 239 PRO B CA 1
ATOM 5017 C C . PRO B 1 239 ? -1.086 26.234 13.578 1 95.56 239 PRO B C 1
ATOM 5019 O O . PRO B 1 239 ? -1.012 26.266 12.344 1 95.56 239 PRO B O 1
ATOM 5022 N N . LYS B 1 240 ? -1.335 25.188 14.258 1 98 240 LYS B N 1
ATOM 5023 C CA . LYS B 1 240 ? -1.617 23.922 13.578 1 98 240 LYS B CA 1
ATOM 5024 C C . LYS B 1 240 ? -2.967 23.359 14.016 1 98 240 LYS B C 1
ATOM 5026 O O . LYS B 1 240 ? -3.363 23.5 15.172 1 98 240 LYS B O 1
ATOM 5031 N N . GLY B 1 241 ? -3.645 22.75 13.117 1 98.38 241 GLY B N 1
ATOM 5032 C CA . GLY B 1 241 ? -4.98 22.219 13.344 1 98.38 241 GLY B CA 1
ATOM 5033 C C . GLY B 1 241 ? -5.73 21.906 12.062 1 98.38 241 GLY B C 1
ATOM 5034 O O . GLY B 1 241 ? -5.156 21.375 11.117 1 98.38 241 GLY B O 1
ATOM 5035 N N . TYR B 1 242 ? -7.066 22.078 12.102 1 98.62 242 TYR B N 1
ATOM 5036 C CA . TYR B 1 242 ? -7.934 21.844 10.953 1 98.62 242 TYR B CA 1
ATOM 5037 C C . TYR B 1 242 ? -8.992 22.922 10.82 1 98.62 242 TYR B C 1
ATOM 5039 O O . TYR B 1 242 ? -9.117 23.781 11.703 1 98.62 242 TYR B O 1
ATOM 5047 N N . LYS B 1 243 ? -9.711 22.922 9.719 1 98.31 243 LYS B N 1
ATOM 5048 C CA . LYS B 1 243 ? -10.758 23.922 9.5 1 98.31 243 LYS B CA 1
ATOM 5049 C C . LYS B 1 243 ? -12.141 23.266 9.469 1 98.31 243 LYS B C 1
ATOM 5051 O O . LYS B 1 243 ? -12.281 22.141 9 1 98.31 243 LYS B O 1
ATOM 5056 N N . ILE B 1 244 ? -13.086 24.016 9.953 1 98.38 244 ILE B N 1
ATOM 5057 C CA . ILE B 1 244 ? -14.5 23.641 9.828 1 98.38 244 ILE B CA 1
ATOM 5058 C C . ILE B 1 244 ? -15.18 24.594 8.836 1 98.38 244 ILE B C 1
ATOM 5060 O O . ILE B 1 244 ? -15.117 25.812 8.992 1 98.38 244 ILE B O 1
ATOM 5064 N N . VAL B 1 245 ? -15.742 24.031 7.824 1 97.62 245 VAL B N 1
ATOM 5065 C CA . VAL B 1 245 ? -16.547 24.781 6.867 1 97.62 245 VAL B CA 1
ATOM 5066 C C . VAL B 1 245 ? -18.031 24.422 7.047 1 97.62 245 VAL B C 1
ATOM 5068 O O . VAL B 1 245 ? -18.406 23.25 6.961 1 97.62 245 VAL B O 1
ATOM 5071 N N . GLU B 1 246 ? -18.812 25.453 7.266 1 97.31 246 GLU B N 1
ATOM 5072 C CA . GLU B 1 246 ? -20.234 25.219 7.465 1 97.31 246 GLU B CA 1
ATOM 5073 C C . GLU B 1 246 ? -21.062 25.875 6.355 1 97.31 246 GLU B C 1
ATOM 5075 O O . GLU B 1 246 ? -20.812 27.031 5.992 1 97.31 246 GLU B O 1
ATOM 5080 N N . ILE B 1 247 ? -21.938 25.094 5.859 1 96.44 247 ILE B N 1
ATOM 5081 C CA . ILE B 1 247 ? -22.859 25.578 4.832 1 96.44 247 ILE B CA 1
ATOM 5082 C C . ILE B 1 247 ? -24.281 25.609 5.391 1 96.44 247 ILE B C 1
ATOM 5084 O O . ILE B 1 247 ? -24.844 24.562 5.711 1 96.44 247 ILE B O 1
ATOM 5088 N N . LYS B 1 248 ? -24.812 26.797 5.578 1 92 248 LYS B N 1
ATOM 5089 C CA . LYS B 1 248 ? -26.188 27.016 6.035 1 92 248 LYS B CA 1
ATOM 5090 C C . LYS B 1 248 ? -26.922 28 5.129 1 92 248 LYS B C 1
ATOM 5092 O O . LYS B 1 248 ? -26.469 29.125 4.953 1 92 248 LYS B O 1
ATOM 5097 N N . ASN B 1 249 ? -28.031 27.625 4.625 1 85.69 249 ASN B N 1
ATOM 5098 C CA . ASN B 1 249 ? -28.844 28.484 3.77 1 85.69 249 ASN B CA 1
ATOM 5099 C C . ASN B 1 249 ? -28 29.172 2.699 1 85.69 249 ASN B C 1
ATOM 5101 O O . ASN B 1 249 ? -28.047 30.391 2.557 1 85.69 249 ASN B O 1
ATOM 5105 N N . GLN B 1 250 ? -27.094 28.469 2.076 1 81.19 250 GLN B N 1
ATOM 5106 C CA . GLN B 1 250 ? -26.234 28.875 0.962 1 81.19 250 GLN B CA 1
ATOM 5107 C C . GLN B 1 250 ? -25.125 29.812 1.431 1 81.19 250 GLN B C 1
ATOM 5109 O O . GLN B 1 250 ? -24.344 30.312 0.619 1 81.19 250 GLN B O 1
ATOM 5114 N N . LYS B 1 251 ? -25.109 30.062 2.723 1 91.5 251 LYS B N 1
ATOM 5115 C CA . LYS B 1 251 ? -23.984 30.812 3.293 1 91.5 251 LYS B CA 1
ATOM 5116 C C . LYS B 1 251 ? -22.891 29.859 3.775 1 91.5 251 LYS B C 1
ATOM 5118 O O . LYS B 1 251 ? -23.188 28.844 4.406 1 91.5 251 LYS B O 1
ATOM 5123 N N . ILE B 1 252 ? -21.656 30.219 3.434 1 96.06 252 ILE B N 1
ATOM 5124 C CA . ILE B 1 252 ? -20.516 29.391 3.801 1 96.06 252 ILE B CA 1
ATOM 5125 C C . ILE B 1 252 ? -19.625 30.141 4.797 1 96.06 252 ILE B C 1
ATOM 5127 O O . ILE B 1 252 ? -19.234 31.281 4.555 1 96.06 252 ILE B O 1
ATOM 5131 N N . THR B 1 253 ? -19.406 29.562 5.914 1 95 253 THR B N 1
ATOM 5132 C CA . THR B 1 253 ? -18.484 30.094 6.914 1 95 253 THR B CA 1
ATOM 5133 C C . THR B 1 253 ? -17.406 29.078 7.246 1 95 253 THR B C 1
ATOM 5135 O O . THR B 1 253 ? -17.547 27.875 6.977 1 95 253 THR B O 1
ATOM 5138 N N . ASP B 1 254 ? -16.25 29.594 7.66 1 94.12 254 ASP B N 1
ATOM 5139 C CA . ASP B 1 254 ? -15.188 28.672 8.055 1 94.12 254 ASP B CA 1
ATOM 5140 C C . ASP B 1 254 ? -14.508 29.125 9.344 1 94.12 254 ASP B C 1
ATOM 5142 O O . ASP B 1 254 ? -14.523 30.312 9.672 1 94.12 254 ASP B O 1
ATOM 5146 N N . LYS B 1 255 ? -14.031 28.203 10.07 1 96 255 LYS B N 1
ATOM 5147 C CA . LYS B 1 255 ? -13.32 28.422 11.328 1 96 255 LYS B CA 1
ATOM 5148 C C . LYS B 1 255 ? -12.133 27.484 11.469 1 96 255 LYS B C 1
ATOM 5150 O O . LYS B 1 255 ? -12.219 26.312 11.094 1 96 255 LYS B O 1
ATOM 5155 N N . PHE B 1 256 ? -11.055 28.094 11.93 1 97.69 256 PHE B N 1
ATOM 5156 C CA . PHE B 1 256 ? -9.875 27.281 12.227 1 97.69 256 PHE B CA 1
ATOM 5157 C C . PHE B 1 256 ? -9.93 26.766 13.656 1 97.69 256 PHE B C 1
ATOM 5159 O O . PHE B 1 256 ? -10.25 27.5 14.586 1 97.69 256 PHE B O 1
ATOM 5166 N N . ILE B 1 257 ? -9.641 25.5 13.82 1 98.5 257 ILE B N 1
ATOM 5167 C CA . ILE B 1 257 ? -9.594 24.859 15.133 1 98.5 257 ILE B CA 1
ATOM 5168 C C . ILE B 1 257 ? -8.18 24.375 15.43 1 98.5 257 ILE B C 1
ATOM 5170 O O . ILE B 1 257 ? -7.711 23.422 14.805 1 98.5 257 ILE B O 1
ATOM 5174 N N . PRO B 1 258 ? -7.551 24.984 16.359 1 98.12 258 PRO B N 1
ATOM 5175 C CA . PRO B 1 258 ? -6.199 24.531 16.703 1 98.12 258 PRO B CA 1
ATOM 5176 C C . PRO B 1 258 ? -6.195 23.219 17.484 1 98.12 258 PRO B C 1
ATOM 5178 O O . PRO B 1 258 ? -7.125 22.938 18.234 1 98.12 258 PRO B O 1
ATOM 5181 N N . LEU B 1 259 ? -5.227 22.406 17.297 1 98.25 259 LEU B N 1
ATOM 5182 C CA . LEU B 1 259 ? -4.965 21.203 18.078 1 98.25 259 LEU B CA 1
ATOM 5183 C C . LEU B 1 259 ? -3.646 21.328 18.828 1 98.25 259 LEU B C 1
ATOM 5185 O O . LEU B 1 259 ? -2.67 21.859 18.312 1 98.25 259 LEU B O 1
ATOM 5189 N N . LYS B 1 260 ? -3.637 20.844 20 1 96.81 260 LYS B N 1
ATOM 5190 C CA . LYS B 1 260 ? -2.426 20.891 20.812 1 96.81 260 LYS B CA 1
ATOM 5191 C C . LYS B 1 260 ? -1.555 19.656 20.562 1 96.81 260 LYS B C 1
ATOM 5193 O O . LYS B 1 260 ? -1.989 18.531 20.781 1 96.81 260 LYS B O 1
ATOM 5198 N N . PRO B 1 261 ? -0.384 19.875 20.156 1 97.81 261 PRO B N 1
ATOM 5199 C CA . PRO B 1 261 ? 0.493 18.734 19.906 1 97.81 261 PRO B CA 1
ATOM 5200 C C . PRO B 1 261 ? 1.108 18.172 21.188 1 97.81 261 PRO B C 1
ATOM 5202 O O . PRO B 1 261 ? 1.096 18.828 22.234 1 97.81 261 PRO B O 1
ATOM 5205 N N . LEU B 1 262 ? 1.591 16.891 21.109 1 97.69 262 LEU B N 1
ATOM 5206 C CA . LEU B 1 262 ? 2.316 16.266 22.203 1 97.69 262 LEU B CA 1
ATOM 5207 C C . LEU B 1 262 ? 3.596 17.031 22.516 1 97.69 262 LEU B C 1
ATOM 5209 O O . LEU B 1 262 ? 3.893 17.297 23.688 1 97.69 262 LEU B O 1
ATOM 5213 N N . ARG B 1 263 ? 4.344 17.375 21.469 1 97.88 263 ARG B N 1
ATOM 5214 C CA . ARG B 1 263 ? 5.57 18.156 21.531 1 97.88 263 ARG B CA 1
ATOM 5215 C C . ARG B 1 263 ? 5.59 19.219 20.438 1 97.88 263 ARG B C 1
ATOM 5217 O O . ARG B 1 263 ? 5.102 18.984 19.328 1 97.88 263 ARG B O 1
ATOM 5224 N N . GLN B 1 264 ? 6.199 20.328 20.797 1 96.62 264 GLN B N 1
ATOM 5225 C CA . GLN B 1 264 ? 6.32 21.422 19.828 1 96.62 264 GLN B CA 1
ATOM 5226 C C . GLN B 1 264 ? 7.762 21.578 19.359 1 96.62 264 GLN B C 1
ATOM 5228 O O . GLN B 1 264 ? 8.68 21.016 19.953 1 96.62 264 GLN B O 1
ATOM 5233 N N . LEU B 1 265 ? 7.871 22.25 18.25 1 97.5 265 LEU B N 1
ATOM 5234 C CA . LEU B 1 265 ? 9.195 22.688 17.812 1 97.5 265 LEU B CA 1
ATOM 5235 C C . LEU B 1 265 ? 9.539 24.062 18.375 1 97.5 265 LEU B C 1
ATOM 5237 O O . LEU B 1 265 ? 8.688 24.953 18.406 1 97.5 265 LEU B O 1
ATOM 5241 N N . GLU B 1 266 ? 10.789 24.172 18.828 1 97.44 266 GLU B N 1
ATOM 5242 C CA . GLU B 1 266 ? 11.258 25.453 19.359 1 97.44 266 GLU B CA 1
ATOM 5243 C C . GLU B 1 266 ? 12.633 25.812 18.797 1 97.44 266 GLU B C 1
ATOM 5245 O O . GLU B 1 266 ? 13.492 24.938 18.656 1 97.44 266 GLU B O 1
ATOM 5250 N N . VAL B 1 267 ? 12.742 27.031 18.516 1 96.69 267 VAL B N 1
ATOM 5251 C CA . VAL B 1 267 ? 14.055 27.578 18.203 1 96.69 267 VAL B CA 1
ATOM 5252 C C . VAL B 1 267 ? 14.523 28.484 19.344 1 96.69 267 VAL B C 1
ATOM 5254 O O . VAL B 1 267 ? 13.844 29.453 19.703 1 96.69 267 VAL B O 1
ATOM 5257 N N . ILE B 1 268 ? 15.703 28.141 19.891 1 97.19 268 ILE B N 1
ATOM 5258 C CA . ILE B 1 268 ? 16.203 28.844 21.062 1 97.19 268 ILE B CA 1
ATOM 5259 C C . ILE B 1 268 ? 17.531 29.516 20.734 1 97.19 268 ILE B C 1
ATOM 5261 O O . ILE B 1 268 ? 18.453 28.859 20.25 1 97.19 268 ILE B O 1
ATOM 5265 N N . GLU B 1 269 ? 17.594 30.703 21.016 1 96.31 269 GLU B N 1
ATOM 5266 C CA . GLU B 1 269 ? 18.812 31.453 20.781 1 96.31 269 GLU B CA 1
ATOM 5267 C C . GLU B 1 269 ? 19.453 31.906 22.109 1 96.31 269 GLU B C 1
ATOM 5269 O O . GLU B 1 269 ? 18.734 32.219 23.062 1 96.31 269 GLU B O 1
ATOM 5274 N N . GLY B 1 270 ? 20.812 31.875 22.156 1 95.44 270 GLY B N 1
ATOM 5275 C CA . GLY B 1 270 ? 21.516 32.344 23.344 1 95.44 270 GLY B CA 1
ATOM 5276 C C . GLY B 1 270 ? 22.953 31.875 23.406 1 95.44 270 GLY B C 1
ATOM 5277 O O . GLY B 1 270 ? 23.578 31.625 22.375 1 95.44 270 GLY B O 1
ATOM 5278 N N . ASN B 1 271 ? 23.453 31.984 24.672 1 94.56 271 ASN B N 1
ATOM 5279 C CA . ASN B 1 271 ? 24.812 31.516 24.906 1 94.56 271 ASN B CA 1
ATOM 5280 C C . ASN B 1 271 ? 24.828 30.047 25.312 1 94.56 271 ASN B C 1
ATOM 5282 O O . ASN B 1 271 ? 23.938 29.578 26.031 1 94.56 271 ASN B O 1
ATOM 5286 N N . TYR B 1 272 ? 25.891 29.391 24.844 1 95.38 272 TYR B N 1
ATOM 5287 C CA . TYR B 1 272 ? 26.031 27.984 25.141 1 95.38 272 TYR B CA 1
ATOM 5288 C C . TYR B 1 272 ? 25.953 27.734 26.641 1 95.38 272 TYR B C 1
ATOM 5290 O O . TYR B 1 272 ? 25.219 26.844 27.094 1 95.38 272 TYR B O 1
ATOM 5298 N N . GLU B 1 273 ? 26.672 28.531 27.375 1 93.88 273 GLU B N 1
ATOM 5299 C CA . GLU B 1 273 ? 26.734 28.328 28.812 1 93.88 273 GLU B CA 1
ATOM 5300 C C . GLU B 1 273 ? 25.344 28.484 29.453 1 93.88 273 GLU B C 1
ATOM 5302 O O . GLU B 1 273 ? 25 27.75 30.375 1 93.88 273 GLU B O 1
ATOM 5307 N N . ASP B 1 274 ? 24.594 29.391 28.938 1 96.19 274 ASP B N 1
ATOM 5308 C CA . ASP B 1 274 ? 23.25 29.594 29.469 1 96.19 274 ASP B CA 1
ATOM 5309 C C . ASP B 1 274 ? 22.344 28.406 29.156 1 96.19 274 ASP B C 1
ATOM 5311 O O . ASP B 1 274 ? 21.469 28.062 29.953 1 96.19 274 ASP B O 1
ATOM 5315 N N . ALA B 1 275 ? 22.531 27.844 28.031 1 96.06 275 ALA B N 1
ATOM 5316 C CA . ALA B 1 275 ? 21.75 26.656 27.672 1 96.06 275 ALA B CA 1
ATOM 5317 C C . ALA B 1 275 ? 22.062 25.484 28.594 1 96.06 275 ALA B C 1
ATOM 5319 O O . ALA B 1 275 ? 21.141 24.828 29.094 1 96.06 275 ALA B O 1
ATOM 5320 N N . ILE B 1 276 ? 23.344 25.344 28.891 1 95.06 276 ILE B N 1
ATOM 5321 C CA . ILE B 1 276 ? 23.781 24.234 29.703 1 95.06 276 ILE B CA 1
ATOM 5322 C C . ILE B 1 276 ? 23.344 24.453 31.156 1 95.06 276 ILE B C 1
ATOM 5324 O O . ILE B 1 276 ? 23.031 23.484 31.859 1 95.06 276 ILE B O 1
ATOM 5328 N N . GLN B 1 277 ? 23.281 25.641 31.547 1 95 277 GLN B N 1
ATOM 5329 C CA . GLN B 1 277 ? 22.891 25.969 32.906 1 95 277 GLN B CA 1
ATOM 5330 C C . GLN B 1 277 ? 21.375 26.141 33.031 1 95 277 GLN B C 1
ATOM 5332 O O . GLN B 1 277 ? 20.875 26.547 34.094 1 95 277 GLN B O 1
ATOM 5337 N N . GLU B 1 278 ? 20.688 25.875 31.953 1 95.81 278 GLU B N 1
ATOM 5338 C CA . GLU B 1 278 ? 19.234 25.906 31.906 1 95.81 278 GLU B CA 1
ATOM 5339 C C . GLU B 1 278 ? 18.703 27.297 32.219 1 95.81 278 GLU B C 1
ATOM 5341 O O . GLU B 1 278 ? 17.703 27.438 32.938 1 95.81 278 GLU B O 1
ATOM 5346 N N . LYS B 1 279 ? 19.391 28.312 31.656 1 95.25 279 LYS B N 1
ATOM 5347 C CA . LYS B 1 279 ? 18.984 29.688 31.906 1 95.25 279 LYS B CA 1
ATOM 5348 C C . LYS B 1 279 ? 18.203 30.25 30.719 1 95.25 279 LYS B C 1
ATOM 5350 O O . LYS B 1 279 ? 17.594 31.328 30.812 1 95.25 279 LYS B O 1
ATOM 5355 N N . LEU B 1 280 ? 18.266 29.562 29.672 1 95.69 280 LEU B N 1
ATOM 5356 C CA . LEU B 1 280 ? 17.5 29.984 28.5 1 95.69 280 LEU B CA 1
ATOM 5357 C C . LEU B 1 280 ? 16.031 29.609 28.641 1 95.69 280 LEU B C 1
ATOM 5359 O O . LEU B 1 280 ? 15.695 28.609 29.281 1 95.69 280 LEU B O 1
ATOM 5363 N N . GLU B 1 281 ? 15.203 30.391 28.078 1 94.94 281 GLU B N 1
ATOM 5364 C CA . GLU B 1 281 ? 13.773 30.125 28.125 1 94.94 281 GLU B CA 1
ATOM 5365 C C . GLU B 1 281 ? 13.383 29 27.156 1 94.94 281 GLU B C 1
ATOM 5367 O O . GLU B 1 281 ? 13.383 29.188 25.938 1 94.94 281 GLU B O 1
ATOM 5372 N N . VAL B 1 282 ? 13.102 27.953 27.656 1 95.19 282 VAL B N 1
ATOM 5373 C CA . VAL B 1 282 ? 12.617 26.781 26.938 1 95.19 282 VAL B CA 1
ATOM 5374 C C . VAL B 1 282 ? 11.234 26.391 27.453 1 95.19 282 VAL B C 1
ATOM 5376 O O . VAL B 1 282 ? 11.031 26.234 28.656 1 95.19 282 VAL B O 1
ATOM 5379 N N . LYS B 1 283 ? 10.25 26.297 26.578 1 94.88 283 LYS B N 1
ATOM 5380 C CA . LYS B 1 283 ? 8.883 25.984 26.984 1 94.88 283 LYS B CA 1
ATOM 5381 C C . LYS B 1 283 ? 8.805 24.625 27.656 1 94.88 283 LYS B C 1
ATOM 5383 O O . LYS B 1 283 ? 8.133 24.469 28.688 1 94.88 283 LYS B O 1
ATOM 5388 N N . HIS B 1 284 ? 9.375 23.609 27.062 1 94.75 284 HIS B N 1
ATOM 5389 C CA . HIS B 1 284 ? 9.422 22.266 27.625 1 94.75 284 HIS B CA 1
ATOM 5390 C C . HIS B 1 284 ? 10.68 21.531 27.172 1 94.75 284 HIS B C 1
ATOM 5392 O O . HIS B 1 284 ? 11 21.516 25.984 1 94.75 284 HIS B O 1
ATOM 5398 N N . LYS B 1 285 ? 11.336 20.859 28.016 1 94.56 285 LYS B N 1
ATOM 5399 C CA . LYS B 1 285 ? 12.625 20.234 27.734 1 94.56 285 LYS B CA 1
ATOM 5400 C C . LYS B 1 285 ? 12.477 19.062 26.766 1 94.56 285 LYS B C 1
ATOM 5402 O O . LYS B 1 285 ? 13.43 18.703 26.078 1 94.56 285 LYS B O 1
ATOM 5407 N N . GLU B 1 286 ? 11.227 18.531 26.734 1 96.12 286 GLU B N 1
ATOM 5408 C CA . GLU B 1 286 ? 11.008 17.359 25.875 1 96.12 286 GLU B CA 1
ATOM 5409 C C . GLU B 1 286 ? 10.594 17.781 24.469 1 96.12 286 GLU B C 1
ATOM 5411 O O . GLU B 1 286 ? 10.43 16.938 23.578 1 96.12 286 GLU B O 1
ATOM 5416 N N . ASN B 1 287 ? 10.445 19.094 24.297 1 97.88 287 ASN B N 1
ATOM 5417 C CA . ASN B 1 287 ? 10.141 19.594 22.953 1 97.88 287 ASN B CA 1
ATOM 5418 C C . ASN B 1 287 ? 11.297 19.344 21.984 1 97.88 287 ASN B C 1
ATOM 5420 O O . ASN B 1 287 ? 12.398 18.984 22.406 1 97.88 287 ASN B O 1
ATOM 5424 N N . TYR B 1 288 ? 10.977 19.422 20.719 1 98.25 288 TYR B N 1
ATOM 5425 C CA . TYR B 1 288 ? 12.023 19.344 19.703 1 98.25 288 TYR B CA 1
ATOM 5426 C C . TYR B 1 288 ? 12.719 20.688 19.547 1 98.25 288 TYR B C 1
ATOM 5428 O O . TYR B 1 288 ? 12.094 21.672 19.156 1 98.25 288 TYR B O 1
ATOM 5436 N N . LEU B 1 289 ? 14.047 20.672 19.75 1 98.19 289 LEU B N 1
ATOM 5437 C CA . LEU B 1 289 ? 14.703 21.969 19.891 1 98.19 289 LEU B CA 1
ATOM 5438 C C . LEU B 1 289 ? 15.773 22.141 18.828 1 98.19 289 LEU B C 1
ATOM 5440 O O . LEU B 1 289 ? 16.5 21.203 18.5 1 98.19 289 LEU B O 1
ATOM 5444 N N . HIS B 1 290 ? 15.766 23.266 18.25 1 97.75 290 HIS B N 1
ATOM 5445 C CA . HIS B 1 290 ? 16.891 23.812 17.5 1 97.75 290 HIS B CA 1
ATOM 5446 C C . HIS B 1 290 ? 17.578 24.938 18.281 1 97.75 290 HIS B C 1
ATOM 5448 O O . HIS B 1 290 ? 17.031 26.016 18.453 1 97.75 290 HIS B O 1
ATOM 5454 N N . PHE B 1 291 ? 18.844 24.656 18.688 1 97.06 291 PHE B N 1
ATOM 5455 C CA . PHE B 1 291 ? 19.609 25.641 19.406 1 97.06 291 PHE B CA 1
ATOM 5456 C C . PHE B 1 291 ? 20.5 26.438 18.453 1 97.06 291 PHE B C 1
ATOM 5458 O O . PHE B 1 291 ? 21.219 25.859 17.641 1 97.06 291 PHE B O 1
ATOM 5465 N N . LYS B 1 292 ? 20.328 27.672 18.516 1 96.38 292 LYS B N 1
ATOM 5466 C CA . LYS B 1 292 ? 21.25 28.609 17.891 1 96.38 292 LYS B CA 1
ATOM 5467 C C . LYS B 1 292 ? 22.078 29.359 18.922 1 96.38 292 LYS B C 1
ATOM 5469 O O . LYS B 1 292 ? 21.625 30.359 19.484 1 96.38 292 LYS B O 1
ATOM 5474 N N . LEU B 1 293 ? 23.312 28.891 19.125 1 95.5 293 LEU B N 1
ATOM 5475 C CA . LEU B 1 293 ? 24.047 29.328 20.297 1 95.5 293 LEU B CA 1
ATOM 5476 C C . LEU B 1 293 ? 25.344 30.016 19.922 1 95.5 293 LEU B C 1
ATOM 5478 O O . LEU B 1 293 ? 25.906 29.734 18.859 1 95.5 293 LEU B O 1
ATOM 5482 N N . LYS B 1 294 ? 25.719 30.875 20.828 1 92.88 294 LYS B N 1
ATOM 5483 C CA . LYS B 1 294 ? 27 31.562 20.719 1 92.88 294 LYS B CA 1
ATOM 5484 C C . LYS B 1 294 ? 28.031 30.969 21.672 1 92.88 294 LYS B C 1
ATOM 5486 O O . LYS B 1 294 ? 27.672 30.25 22.609 1 92.88 294 LYS B O 1
ATOM 5491 N N . HIS B 1 295 ? 29.422 31.172 21.344 1 89.25 295 HIS B N 1
ATOM 5492 C CA . HIS B 1 295 ? 30.547 30.875 22.219 1 89.25 295 HIS B CA 1
ATOM 5493 C C . HIS B 1 295 ? 30.703 29.375 22.438 1 89.25 295 HIS B C 1
ATOM 5495 O O . HIS B 1 295 ? 30.828 28.922 23.578 1 89.25 295 HIS B O 1
ATOM 5501 N N . MET B 1 296 ? 30.625 28.609 21.359 1 87.12 296 MET B N 1
ATOM 5502 C CA . MET B 1 296 ? 30.734 27.156 21.469 1 87.12 296 MET B CA 1
ATOM 5503 C C . MET B 1 296 ? 32.094 26.688 20.969 1 87.12 296 MET B C 1
ATOM 5505 O O . MET B 1 296 ? 32.375 25.484 20.953 1 87.12 296 MET B O 1
ATOM 5509 N N . SER B 1 297 ? 32.938 27.594 20.594 1 80.31 297 SER B N 1
ATOM 5510 C CA . SER B 1 297 ? 34.188 27.234 19.938 1 80.31 297 SER B CA 1
ATOM 5511 C C . SER B 1 297 ? 35.094 26.406 20.844 1 80.31 297 SER B C 1
ATOM 5513 O O . SER B 1 297 ? 35.875 25.578 20.359 1 80.31 297 SER B O 1
ATOM 5515 N N . HIS B 1 298 ? 35 26.578 22.062 1 82.81 298 HIS B N 1
ATOM 5516 C CA . HIS B 1 298 ? 35.906 25.891 22.984 1 82.81 298 HIS B CA 1
ATOM 5517 C C . HIS B 1 298 ? 35.281 24.625 23.531 1 82.81 298 HIS B C 1
ATOM 5519 O O . HIS B 1 298 ? 35.875 23.922 24.344 1 82.81 298 HIS B O 1
ATOM 5525 N N . VAL B 1 299 ? 34.125 24.328 23.172 1 87.5 299 VAL B N 1
ATOM 5526 C CA . VAL B 1 299 ? 33.375 23.234 23.766 1 87.5 299 VAL B CA 1
ATOM 5527 C C . VAL B 1 299 ? 33.5 21.984 22.891 1 87.5 299 VAL B C 1
ATOM 5529 O O . VAL B 1 299 ? 33.312 22.047 21.672 1 87.5 299 VAL B O 1
ATOM 5532 N N . SER B 1 300 ? 33.875 20.906 23.547 1 87.31 300 SER B N 1
ATOM 5533 C CA . SER B 1 300 ? 33.906 19.609 22.844 1 87.31 300 SER B CA 1
ATOM 5534 C C . SER B 1 300 ? 32.531 18.953 22.844 1 87.31 300 SER B C 1
ATOM 5536 O O . SER B 1 300 ? 31.875 18.844 23.875 1 87.31 300 SER B O 1
ATOM 5538 N N . ASP B 1 301 ? 31.969 18.625 21.797 1 91.62 301 ASP B N 1
ATOM 5539 C CA . ASP B 1 301 ? 30.734 17.875 21.547 1 91.62 301 ASP B CA 1
ATOM 5540 C C . ASP B 1 301 ? 29.516 18.594 22.141 1 91.62 301 ASP B C 1
ATOM 5542 O O . ASP B 1 301 ? 28.812 18.047 22.984 1 91.62 301 ASP B O 1
ATOM 5546 N N . PRO B 1 302 ? 29.328 19.781 21.906 1 93.62 302 PRO B N 1
ATOM 5547 C CA . PRO B 1 302 ? 28.234 20.578 22.453 1 93.62 302 PRO B CA 1
ATOM 5548 C C . PRO B 1 302 ? 26.875 19.906 22.281 1 93.62 302 PRO B C 1
ATOM 5550 O O . PRO B 1 302 ? 26 20.031 23.141 1 93.62 302 PRO B O 1
ATOM 5553 N N . MET B 1 303 ? 26.703 19.203 21.25 1 94.12 303 MET B N 1
ATOM 5554 C CA . MET B 1 303 ? 25.422 18.531 21 1 94.12 303 MET B CA 1
ATOM 5555 C C . MET B 1 303 ? 25.141 17.484 22.078 1 94.12 303 MET B C 1
ATOM 5557 O O . MET B 1 303 ? 24.031 17.375 22.578 1 94.12 303 MET B O 1
ATOM 5561 N N . MET B 1 304 ? 26.125 16.766 22.375 1 94.44 304 MET B N 1
ATOM 5562 C CA . MET B 1 304 ? 25.969 15.711 23.375 1 94.44 304 MET B CA 1
ATOM 5563 C C . MET B 1 304 ? 25.578 16.297 24.719 1 94.44 304 MET B C 1
ATOM 5565 O O . MET B 1 304 ? 24.688 15.773 25.406 1 94.44 304 MET B O 1
ATOM 5569 N N . HIS B 1 305 ? 26.219 17.406 25.094 1 94.81 305 HIS B N 1
ATOM 5570 C CA . HIS B 1 305 ? 25.906 18.078 26.344 1 94.81 305 HIS B CA 1
ATOM 5571 C C . HIS B 1 305 ? 24.469 18.562 26.359 1 94.81 305 HIS B C 1
ATOM 5573 O O . HIS B 1 305 ? 23.766 18.391 27.359 1 94.81 305 HIS B O 1
ATOM 5579 N N . LEU B 1 306 ? 24.109 19.125 25.297 1 96.38 306 LEU B N 1
ATOM 5580 C CA . LEU B 1 306 ? 22.75 19.641 25.203 1 96.38 306 LEU B CA 1
ATOM 5581 C C . LEU B 1 306 ? 21.734 18.516 25.312 1 96.38 306 LEU B C 1
ATOM 5583 O O . LEU B 1 306 ? 20.719 18.656 26 1 96.38 306 LEU B O 1
ATOM 5587 N N . LYS B 1 307 ? 21.953 17.391 24.672 1 96.19 307 LYS B N 1
ATOM 5588 C CA . LYS B 1 307 ? 21.016 16.281 24.625 1 96.19 307 LYS B CA 1
ATOM 5589 C C . LYS B 1 307 ? 20.844 15.641 26 1 96.19 307 LYS B C 1
ATOM 5591 O O . LYS B 1 307 ? 19.812 15.016 26.281 1 96.19 307 LYS B O 1
ATOM 5596 N N . GLN B 1 308 ? 21.797 15.789 26.828 1 96 308 GLN B N 1
ATOM 5597 C CA . GLN B 1 308 ? 21.688 15.289 28.188 1 96 308 GLN B CA 1
ATOM 5598 C C . GLN B 1 308 ? 20.625 16.062 28.969 1 96 308 GLN B C 1
ATOM 5600 O O . GLN B 1 308 ? 19.953 15.516 29.828 1 96 308 GLN B O 1
ATOM 5605 N N . ILE B 1 309 ? 20.516 17.359 28.641 1 95.94 309 ILE B N 1
ATOM 5606 C CA . ILE B 1 309 ? 19.562 18.234 29.312 1 95.94 309 ILE B CA 1
ATOM 5607 C C . ILE B 1 309 ? 18.266 18.297 28.531 1 95.94 309 ILE B C 1
ATOM 5609 O O . ILE B 1 309 ? 17.172 18.281 29.109 1 95.94 309 ILE B O 1
ATOM 5613 N N . TYR B 1 310 ? 18.406 18.375 27.266 1 97.31 310 TYR B N 1
ATOM 5614 C CA . TYR B 1 310 ? 17.297 18.453 26.312 1 97.31 310 TYR B CA 1
ATOM 5615 C C . TYR B 1 310 ? 17.344 17.281 25.344 1 97.31 310 TYR B C 1
ATOM 5617 O O . TYR B 1 310 ? 17.812 17.422 24.203 1 97.31 310 TYR B O 1
ATOM 5625 N N . PRO B 1 311 ? 16.734 16.25 25.656 1 97.06 311 PRO B N 1
ATOM 5626 C CA . PRO B 1 311 ? 16.922 14.984 24.938 1 97.06 311 PRO B CA 1
ATOM 5627 C C . PRO B 1 311 ? 16.5 15.07 23.469 1 97.06 311 PRO B C 1
ATOM 5629 O O . PRO B 1 311 ? 17 14.328 22.625 1 97.06 311 PRO B O 1
ATOM 5632 N N . ASN B 1 312 ? 15.602 15.969 23.109 1 97.94 312 ASN B N 1
ATOM 5633 C CA . ASN B 1 312 ? 15.086 16.047 21.75 1 97.94 312 ASN B CA 1
ATOM 5634 C C . ASN B 1 312 ? 15.68 17.234 21 1 97.94 312 ASN B C 1
ATOM 5636 O O . ASN B 1 312 ? 15.023 17.844 20.141 1 97.94 312 ASN B O 1
ATOM 5640 N N . THR B 1 313 ? 16.906 17.594 21.391 1 97.69 313 THR B N 1
ATOM 5641 C CA . THR B 1 313 ? 17.625 18.578 20.562 1 97.69 313 THR B CA 1
ATOM 5642 C C . THR B 1 313 ? 17.953 18 19.188 1 97.69 313 THR B C 1
ATOM 5644 O O . THR B 1 313 ? 18.672 17 19.094 1 97.69 313 THR B O 1
ATOM 5647 N N . LEU B 1 314 ? 17.422 18.688 18.172 1 97.31 314 LEU B N 1
ATOM 5648 C CA . LEU B 1 314 ? 17.516 18.078 16.844 1 97.31 314 LEU B CA 1
ATOM 5649 C C . LEU B 1 314 ? 18.5 18.859 15.969 1 97.31 314 LEU B C 1
ATOM 5651 O O . LEU B 1 314 ? 18.938 18.359 14.93 1 97.31 314 LEU B O 1
ATOM 5655 N N . ALA B 1 315 ? 18.797 20.078 16.344 1 95.88 315 ALA B N 1
ATOM 5656 C CA . ALA B 1 315 ? 19.703 20.906 15.555 1 95.88 315 ALA B CA 1
ATOM 5657 C C . ALA B 1 315 ? 20.469 21.875 16.438 1 95.88 315 ALA B C 1
ATOM 5659 O O . ALA B 1 315 ? 19.953 22.328 17.469 1 95.88 315 ALA B O 1
ATOM 5660 N N . LEU B 1 316 ? 21.75 22.078 16.062 1 95.75 316 LEU B N 1
ATOM 5661 C CA . LEU B 1 316 ? 22.625 23.031 16.719 1 95.75 316 LEU B CA 1
ATOM 5662 C C . LEU B 1 316 ? 23.359 23.891 15.711 1 95.75 316 LEU B C 1
ATOM 5664 O O . LEU B 1 316 ? 24.016 23.375 14.805 1 95.75 316 LEU B O 1
ATOM 5668 N N . THR B 1 317 ? 23.109 25.188 15.797 1 94.06 317 THR B N 1
ATOM 5669 C CA . THR B 1 317 ? 23.766 26.141 14.914 1 94.06 317 THR B CA 1
ATOM 5670 C C . THR B 1 317 ? 24.688 27.078 15.719 1 94.06 317 THR B C 1
ATOM 5672 O O . THR B 1 317 ? 24.281 27.594 16.75 1 94.06 317 THR B O 1
ATOM 5675 N N . ASN B 1 318 ? 25.984 27.188 15.297 1 91 318 ASN B N 1
ATOM 5676 C CA . ASN B 1 318 ? 26.922 28.125 15.906 1 91 318 ASN B CA 1
ATOM 5677 C C . ASN B 1 318 ? 26.688 29.547 15.406 1 91 318 ASN B C 1
ATOM 5679 O O . ASN B 1 318 ? 26.844 29.828 14.219 1 91 318 ASN B O 1
ATOM 5683 N N . GLN B 1 319 ? 26.281 30.391 16.297 1 86.56 319 GLN B N 1
ATOM 5684 C CA . GLN B 1 319 ? 26.062 31.797 15.93 1 86.56 319 GLN B CA 1
ATOM 5685 C C . GLN B 1 319 ? 27.359 32.594 16.078 1 86.56 319 GLN B C 1
ATOM 5687 O O . GLN B 1 319 ? 27.891 32.719 17.188 1 86.56 319 GLN B O 1
ATOM 5692 N N . THR B 1 320 ? 28.422 32.562 15.242 1 68.94 320 THR B N 1
ATOM 5693 C CA . THR B 1 320 ? 29.672 33.312 15.312 1 68.94 320 THR B CA 1
ATOM 5694 C C . THR B 1 320 ? 29.406 34.812 15.102 1 68.94 320 THR B C 1
ATOM 5696 O O . THR B 1 320 ? 28.484 35.188 14.375 1 68.94 320 THR B O 1
ATOM 5699 N N . PHE B 1 321 ? 29.891 35.594 16.031 1 50.47 321 PHE B N 1
ATOM 5700 C CA . PHE B 1 321 ? 29.938 37.031 15.82 1 50.47 321 PHE B CA 1
ATOM 5701 C C . PHE B 1 321 ? 30.531 37.375 14.453 1 50.47 321 PHE B C 1
ATOM 5703 O O . PHE B 1 321 ? 31.594 36.844 14.094 1 50.47 321 PHE B O 1
ATOM 5710 N N . ASP B 1 322 ? 29.781 37.656 13.477 1 42.16 322 ASP B N 1
ATOM 5711 C CA . ASP B 1 322 ? 30.328 38.344 12.32 1 42.16 322 ASP B CA 1
ATOM 5712 C C . ASP B 1 322 ? 31.219 39.5 12.75 1 42.16 322 ASP B C 1
ATOM 5714 O O . ASP B 1 322 ? 30.719 40.5 13.273 1 42.16 322 ASP B O 1
ATOM 5718 N N . PHE B 1 323 ? 32.375 39.406 13.406 1 36.09 323 PHE B N 1
ATOM 5719 C CA . PHE B 1 323 ? 33.25 40.5 13.016 1 36.09 323 PHE B CA 1
ATOM 5720 C C . PHE B 1 323 ? 33.094 40.812 11.539 1 36.09 323 PHE B C 1
ATOM 5722 O O . PHE B 1 323 ? 33.031 39.906 10.703 1 36.09 323 PHE B O 1
ATOM 5729 N N . ASN B 1 324 ? 32.594 42 11.211 1 34.22 324 ASN B N 1
ATOM 5730 C CA . ASN B 1 324 ? 32.469 42.688 9.922 1 34.22 324 ASN B CA 1
ATOM 5731 C C . ASN B 1 324 ? 33.75 42.5 9.086 1 34.22 324 ASN B C 1
ATOM 5733 O O . ASN B 1 324 ? 34 43.281 8.172 1 34.22 324 ASN B O 1
ATOM 5737 N N . THR B 1 325 ? 34.875 42 9.422 1 31.83 325 THR B N 1
ATOM 5738 C CA . THR B 1 325 ? 35.562 42.062 8.133 1 31.83 325 THR B CA 1
ATOM 5739 C C . THR B 1 325 ? 34.75 41.375 7.043 1 31.83 325 THR B C 1
ATOM 5741 O O . THR B 1 325 ? 34.188 40.312 7.27 1 31.83 325 THR B O 1
ATOM 5744 N N . SER B 1 326 ? 34.375 42.125 5.945 1 30.52 326 SER B N 1
ATOM 5745 C CA . SER B 1 326 ? 33.656 41.906 4.684 1 30.52 326 SER B CA 1
ATOM 5746 C C . SER B 1 326 ? 34 40.562 4.082 1 30.52 326 SER B C 1
ATOM 5748 O O . SER B 1 326 ? 33.688 40.281 2.918 1 30.52 326 SER B O 1
ATOM 5750 N N . ILE B 1 327 ? 35.094 39.906 4.488 1 30.53 327 ILE B N 1
ATOM 5751 C CA . ILE B 1 327 ? 35.281 38.875 3.467 1 30.53 327 ILE B CA 1
ATOM 5752 C C . ILE B 1 327 ? 34.156 37.875 3.51 1 30.53 327 ILE B C 1
ATOM 5754 O O . ILE B 1 327 ? 33.875 37.25 4.551 1 30.53 327 ILE B O 1
ATOM 5758 N N . HIS B 1 328 ? 33.125 38.031 2.635 1 28.94 328 HIS B N 1
ATOM 5759 C CA . HIS B 1 328 ? 32.062 37.156 2.086 1 28.94 328 HIS B CA 1
ATOM 5760 C C . HIS B 1 328 ? 32.531 35.719 2.02 1 28.94 328 HIS B C 1
ATOM 5762 O O . HIS B 1 328 ? 33.062 35.281 0.994 1 28.94 328 HIS B O 1
ATOM 5768 N N . HIS B 1 329 ? 33.375 35.281 2.893 1 28.98 329 HIS B N 1
ATOM 5769 C CA . HIS B 1 329 ? 33.438 33.875 2.557 1 28.98 329 HIS B CA 1
ATOM 5770 C C . HIS B 1 329 ? 32.062 33.219 2.674 1 28.98 329 HIS B C 1
ATOM 5772 O O . HIS B 1 329 ? 31.453 33.25 3.744 1 28.98 329 HIS B O 1
ATOM 5778 N N . GLU B 1 330 ? 31.266 33.312 1.661 1 27.27 330 GLU B N 1
ATOM 5779 C CA . GLU B 1 330 ? 30.109 32.531 1.218 1 27.27 330 GLU B CA 1
ATOM 5780 C C . GLU B 1 330 ? 30.219 31.078 1.623 1 27.27 330 GLU B C 1
ATOM 5782 O O . GLU B 1 330 ? 30.859 30.281 0.93 1 27.27 330 GLU B O 1
ATOM 5787 N N . ASN B 1 331 ? 30.672 30.797 2.734 1 30.16 331 ASN B N 1
ATOM 5788 C CA . ASN B 1 331 ? 30.297 29.406 2.953 1 30.16 331 ASN B CA 1
ATOM 5789 C C . ASN B 1 331 ? 28.812 29.172 2.693 1 30.16 331 ASN B C 1
ATOM 5791 O O . ASN B 1 331 ? 27.969 29.625 3.459 1 30.16 331 ASN B O 1
ATOM 5795 N N . ILE B 1 332 ? 28.453 29.312 1.488 1 29.81 332 ILE B N 1
ATOM 5796 C CA . ILE B 1 332 ? 27.188 28.891 0.892 1 29.81 332 ILE B CA 1
ATOM 5797 C C . ILE B 1 332 ? 26.719 27.594 1.54 1 29.81 332 ILE B C 1
ATOM 5799 O O . ILE B 1 332 ? 27.438 26.578 1.497 1 29.81 332 ILE B O 1
ATOM 5803 N N . GLU B 1 333 ? 26.109 27.719 2.559 1 31.08 333 GLU B N 1
ATOM 5804 C CA . GLU B 1 333 ? 25.297 26.609 3.039 1 31.08 333 GLU B CA 1
ATOM 5805 C C . GLU B 1 333 ? 24.781 25.766 1.878 1 31.08 333 GLU B C 1
ATOM 5807 O O . GLU B 1 333 ? 24.031 26.25 1.037 1 31.08 333 GLU B O 1
ATOM 5812 N N . ILE B 1 334 ? 25.531 24.797 1.452 1 35.19 334 ILE B N 1
ATOM 5813 C CA . ILE B 1 334 ? 25.188 23.781 0.466 1 35.19 334 ILE B CA 1
ATOM 5814 C C . ILE B 1 334 ? 23.734 23.344 0.648 1 35.19 334 ILE B C 1
ATOM 5816 O O . ILE B 1 334 ? 23.094 22.891 -0.3 1 35.19 334 ILE B O 1
ATOM 5820 N N . GLN B 1 335 ? 23.234 23.516 1.771 1 37.78 335 GLN B N 1
ATOM 5821 C CA . GLN B 1 335 ? 21.922 22.953 2.064 1 37.78 335 GLN B CA 1
ATOM 5822 C C . GLN B 1 335 ? 20.812 23.812 1.474 1 37.78 335 GLN B C 1
ATOM 5824 O O . GLN B 1 335 ? 19.656 23.375 1.394 1 37.78 335 GLN B O 1
ATOM 5829 N N . LYS B 1 336 ? 21.031 25.062 1.115 1 40.22 336 LYS B N 1
ATOM 5830 C CA . LYS B 1 336 ? 20.031 25.938 0.5 1 40.22 336 LYS B CA 1
ATOM 5831 C C . LYS B 1 336 ? 20.328 26.156 -0.983 1 40.22 336 LYS B C 1
ATOM 5833 O O . LYS B 1 336 ? 19.75 27.031 -1.617 1 40.22 336 LYS B O 1
ATOM 5838 N N . LEU B 1 337 ? 21.359 25.594 -1.525 1 41.88 337 LEU B N 1
ATOM 5839 C CA . LEU B 1 337 ? 21.625 25.797 -2.945 1 41.88 337 LEU B CA 1
ATOM 5840 C C . LEU B 1 337 ? 20.688 24.953 -3.801 1 41.88 337 LEU B C 1
ATOM 5842 O O . LEU B 1 337 ? 20.297 23.844 -3.396 1 41.88 337 LEU B O 1
ATOM 5846 N N . ASP B 1 338 ? 20.109 25.641 -4.82 1 47.75 338 ASP B N 1
ATOM 5847 C CA . ASP B 1 338 ? 19.281 24.906 -5.77 1 47.75 338 ASP B CA 1
ATOM 5848 C C . ASP B 1 338 ? 20.062 23.75 -6.391 1 47.75 338 ASP B C 1
ATOM 5850 O O . ASP B 1 338 ? 21.297 23.75 -6.379 1 47.75 338 ASP B O 1
ATOM 5854 N N . ASP B 1 339 ? 19.391 22.688 -6.586 1 50.53 339 ASP B N 1
ATOM 5855 C CA . ASP B 1 339 ? 20 21.484 -7.129 1 50.53 339 ASP B CA 1
ATOM 5856 C C . ASP B 1 339 ? 21.047 21.812 -8.195 1 50.53 339 ASP B C 1
ATOM 5858 O O . ASP B 1 339 ? 22.094 21.172 -8.266 1 50.53 339 ASP B O 1
ATOM 5862 N N . GLU B 1 340 ? 20.781 22.828 -8.852 1 55.09 340 GLU B N 1
ATOM 5863 C CA . GLU B 1 340 ? 21.688 23.219 -9.922 1 55.09 340 GLU B CA 1
ATOM 5864 C C . GLU B 1 340 ? 23.016 23.75 -9.352 1 55.09 340 GLU B C 1
ATOM 5866 O O . GLU B 1 340 ? 24.078 23.406 -9.852 1 55.09 340 GLU B O 1
ATOM 5871 N N . THR B 1 341 ? 22.906 24.516 -8.375 1 60.59 341 THR B N 1
ATOM 5872 C CA . THR B 1 341 ? 24.094 25.094 -7.766 1 60.59 341 THR B CA 1
ATOM 5873 C C . THR B 1 341 ? 24.875 24.047 -6.984 1 60.59 341 THR B C 1
ATOM 5875 O O . THR B 1 341 ? 26.109 24.047 -7.012 1 60.59 341 THR B O 1
ATOM 5878 N N . ILE B 1 342 ? 24.156 23.141 -6.438 1 57.34 342 ILE B N 1
ATOM 5879 C CA . ILE B 1 342 ? 24.797 22.047 -5.711 1 57.34 342 ILE B CA 1
ATOM 5880 C C . ILE B 1 342 ? 25.562 21.156 -6.688 1 57.34 342 ILE B C 1
ATOM 5882 O O . ILE B 1 342 ? 26.719 20.797 -6.43 1 57.34 342 ILE B O 1
ATOM 5886 N N . ILE B 1 343 ? 24.938 20.828 -7.75 1 61.78 343 ILE B N 1
ATOM 5887 C CA . ILE B 1 343 ? 25.578 20.016 -8.773 1 61.78 343 ILE B CA 1
ATOM 5888 C C . ILE B 1 343 ? 26.75 20.781 -9.383 1 61.78 343 ILE B C 1
ATOM 5890 O O . ILE B 1 343 ? 27.812 20.219 -9.609 1 61.78 343 ILE B O 1
ATOM 5894 N N . ASP B 1 344 ? 26.594 22.062 -9.562 1 61.53 344 ASP B N 1
ATOM 5895 C CA . ASP B 1 344 ? 27.688 22.891 -10.094 1 61.53 344 ASP B CA 1
ATOM 5896 C C . ASP B 1 344 ? 28.844 22.969 -9.102 1 61.53 344 ASP B C 1
ATOM 5898 O O . ASP B 1 344 ? 30.016 22.859 -9.5 1 61.53 344 ASP B O 1
ATOM 5902 N N . ASN B 1 345 ? 28.578 23.078 -7.887 1 59.81 345 ASN B N 1
ATOM 5903 C CA . ASN B 1 345 ? 29.625 23.156 -6.863 1 59.81 345 ASN B CA 1
ATOM 5904 C C . ASN B 1 345 ? 30.328 21.812 -6.703 1 59.81 345 ASN B C 1
ATOM 5906 O O . ASN B 1 345 ? 31.547 21.781 -6.523 1 59.81 345 ASN B O 1
ATOM 5910 N N . PHE B 1 346 ? 29.609 20.797 -6.793 1 57.84 346 PHE B N 1
ATOM 5911 C CA . PHE B 1 346 ? 30.188 19.453 -6.766 1 57.84 346 PHE B CA 1
ATOM 5912 C C . PHE B 1 346 ? 31.078 19.219 -7.977 1 57.84 346 PHE B C 1
ATOM 5914 O O . PHE B 1 346 ? 32.219 18.719 -7.84 1 57.84 346 PHE B O 1
ATOM 5921 N N . TYR B 1 347 ? 30.562 19.5 -9.148 1 57.72 347 TYR B N 1
ATOM 5922 C CA . TYR B 1 347 ? 31.344 19.406 -10.391 1 57.72 347 TYR B CA 1
ATOM 5923 C C . TYR B 1 347 ? 32.594 20.25 -10.297 1 57.72 347 TYR B C 1
ATOM 5925 O O . TYR B 1 347 ? 33.688 19.781 -10.672 1 57.72 347 TYR B O 1
ATOM 5933 N N . ASN B 1 348 ? 32.438 21.375 -9.742 1 63.22 348 ASN B N 1
ATOM 5934 C CA . ASN B 1 348 ? 33.594 22.25 -9.547 1 63.22 348 ASN B CA 1
ATOM 5935 C C . ASN B 1 348 ? 34.562 21.688 -8.523 1 63.22 348 ASN B C 1
ATOM 5937 O O . ASN B 1 348 ? 35.781 21.797 -8.695 1 63.22 348 ASN B O 1
ATOM 5941 N N . SER B 1 349 ? 34.094 21.172 -7.562 1 56.34 349 SER B N 1
ATOM 5942 C CA . SER B 1 349 ? 34.969 20.641 -6.504 1 56.34 349 SER B CA 1
ATOM 5943 C C . SER B 1 349 ? 35.75 19.438 -6.992 1 56.34 349 SER B C 1
ATOM 5945 O O . SER B 1 349 ? 36.875 19.203 -6.543 1 56.34 349 SER B O 1
ATOM 5947 N N . ILE B 1 350 ? 35.25 18.781 -7.977 1 53.97 350 ILE B N 1
ATOM 5948 C CA . ILE B 1 350 ? 35.906 17.594 -8.484 1 53.97 350 ILE B CA 1
ATOM 5949 C C . ILE B 1 350 ? 36.781 17.953 -9.688 1 53.97 350 ILE B C 1
ATOM 5951 O O . ILE B 1 350 ? 37.875 17.438 -9.844 1 53.97 350 ILE B O 1
ATOM 5955 N N . THR B 1 351 ? 36.219 18.797 -10.492 1 56.84 351 THR B N 1
ATOM 5956 C CA . THR B 1 351 ? 36.875 19.031 -11.758 1 56.84 351 THR B CA 1
ATOM 5957 C C . THR B 1 351 ? 37.594 20.375 -11.758 1 56.84 351 THR B C 1
ATOM 5959 O O . THR B 1 351 ? 38.438 20.656 -12.625 1 56.84 351 THR B O 1
ATOM 5962 N N . GLY B 1 352 ? 37.406 21.25 -10.711 1 61.09 352 GLY B N 1
ATOM 5963 C CA . GLY B 1 352 ? 37.969 22.594 -10.641 1 61.09 352 GLY B CA 1
ATOM 5964 C C . GLY B 1 352 ? 37.312 23.562 -11.602 1 61.09 352 GLY B C 1
ATOM 5965 O O . GLY B 1 352 ? 37.719 24.719 -11.703 1 61.09 352 GLY B O 1
ATOM 5966 N N . GLU B 1 353 ? 36.438 23.094 -12.492 1 62.78 353 GLU B N 1
ATOM 5967 C CA . GLU B 1 353 ? 35.75 23.906 -13.5 1 62.78 353 GLU B CA 1
ATOM 5968 C C . GLU B 1 353 ? 34.25 24.016 -13.188 1 62.78 353 GLU B C 1
ATOM 5970 O O . GLU B 1 353 ? 33.688 23.141 -12.516 1 62.78 353 GLU B O 1
ATOM 5975 N N . HIS B 1 354 ? 33.625 25.203 -13.547 1 65.62 354 HIS B N 1
ATOM 5976 C CA . HIS B 1 354 ? 32.188 25.391 -13.414 1 65.62 354 HIS B CA 1
ATOM 5977 C C . HIS B 1 354 ? 31.453 24.797 -14.602 1 65.62 354 HIS B C 1
ATOM 5979 O O . HIS B 1 354 ? 32 24.719 -15.711 1 65.62 354 HIS B O 1
ATOM 5985 N N . LEU B 1 355 ? 30.219 24.25 -14.406 1 63.16 355 LEU B N 1
ATOM 5986 C CA . LEU B 1 355 ? 29.406 23.734 -15.5 1 63.16 355 LEU B CA 1
ATOM 5987 C C . LEU B 1 355 ? 29.109 24.828 -16.516 1 63.16 355 LEU B C 1
ATOM 5989 O O . LEU B 1 355 ? 28.828 25.969 -16.156 1 63.16 355 LEU B O 1
ATOM 5993 N N . THR B 1 356 ? 29.359 24.656 -17.797 1 64.5 356 THR B N 1
ATOM 5994 C CA . THR B 1 356 ? 28.906 25.562 -18.844 1 64.5 356 THR B CA 1
ATOM 5995 C C . THR B 1 356 ? 27.375 25.625 -18.875 1 64.5 356 THR B C 1
ATOM 5997 O O . THR B 1 356 ? 26.703 24.75 -18.328 1 64.5 356 THR B O 1
ATOM 6000 N N . THR B 1 357 ? 26.859 26.703 -19.344 1 63.81 357 THR B N 1
ATOM 6001 C CA . THR B 1 357 ? 25.422 26.859 -19.484 1 63.81 357 THR B CA 1
ATOM 6002 C C . THR B 1 357 ? 24.797 25.641 -20.156 1 63.81 357 THR B C 1
ATOM 6004 O O . THR B 1 357 ? 23.719 25.203 -19.75 1 63.81 357 THR B O 1
ATOM 6007 N N . ASN B 1 358 ? 25.422 25.078 -21.109 1 62.12 358 ASN B N 1
ATOM 6008 C CA . ASN B 1 358 ? 24.938 23.906 -21.812 1 62.12 358 ASN B CA 1
ATOM 6009 C C . ASN B 1 358 ? 24.953 22.656 -20.922 1 62.12 358 ASN B C 1
ATOM 6011 O O . ASN B 1 358 ? 24.047 21.844 -20.969 1 62.12 358 ASN B O 1
ATOM 6015 N N . GLN B 1 359 ? 25.938 22.516 -20.125 1 62.06 359 GLN B N 1
ATOM 6016 C CA . GLN B 1 359 ? 26.062 21.391 -19.219 1 62.06 359 GLN B CA 1
ATOM 6017 C C . GLN B 1 359 ? 25.047 21.469 -18.078 1 62.06 359 GLN B C 1
ATOM 6019 O O . GLN B 1 359 ? 24.453 20.469 -17.703 1 62.06 359 GLN B O 1
ATOM 6024 N N . SER B 1 360 ? 24.859 22.641 -17.641 1 59.56 360 SER B N 1
ATOM 6025 C CA . SER B 1 360 ? 23.875 22.859 -16.609 1 59.56 360 SER B CA 1
ATOM 6026 C C . SER B 1 360 ? 22.469 22.5 -17.078 1 59.56 360 SER B C 1
ATOM 6028 O O . SER B 1 360 ? 21.703 21.891 -16.344 1 59.56 360 SER B O 1
ATOM 6030 N N . LYS B 1 361 ? 22.172 22.734 -18.281 1 61.06 361 LYS B N 1
ATOM 6031 C CA . LYS B 1 361 ? 20.875 22.406 -18.859 1 61.06 361 LYS B CA 1
ATOM 6032 C C . LYS B 1 361 ? 20.719 20.906 -19.031 1 61.06 361 LYS B C 1
ATOM 6034 O O . LYS B 1 361 ? 19.625 20.359 -18.812 1 61.06 361 LYS B O 1
ATOM 6039 N N . LYS B 1 362 ? 21.672 20.25 -19.344 1 59.66 362 LYS B N 1
ATOM 6040 C CA . LYS B 1 362 ? 21.625 18.797 -19.484 1 59.66 362 LYS B CA 1
ATOM 6041 C C . LYS B 1 362 ? 21.453 18.125 -18.141 1 59.66 362 LYS B C 1
ATOM 6043 O O . LYS B 1 362 ? 20.688 17.156 -18.016 1 59.66 362 LYS B O 1
ATOM 6048 N N . ILE B 1 363 ? 22.109 18.641 -17.234 1 61.25 363 ILE B N 1
ATOM 6049 C CA . ILE B 1 363 ? 21.984 18.109 -15.891 1 61.25 363 ILE B CA 1
ATOM 6050 C C . ILE B 1 363 ? 20.578 18.375 -15.344 1 61.25 363 ILE B C 1
ATOM 6052 O O . ILE B 1 363 ? 19.969 17.5 -14.727 1 61.25 363 ILE B O 1
ATOM 6056 N N . GLU B 1 364 ? 20.172 19.531 -15.641 1 58.72 364 GLU B N 1
ATOM 6057 C CA . GLU B 1 364 ? 18.797 19.859 -15.266 1 58.72 364 GLU B CA 1
ATOM 6058 C C . GLU B 1 364 ? 17.797 18.891 -15.922 1 58.72 364 GLU B C 1
ATOM 6060 O O . GLU B 1 364 ? 16.844 18.453 -15.281 1 58.72 364 GLU B O 1
ATOM 6065 N N . LYS B 1 365 ? 17.984 18.578 -17.109 1 59.25 365 LYS B N 1
ATOM 6066 C CA . LYS B 1 365 ? 17.141 17.641 -17.828 1 59.25 365 LYS B CA 1
ATOM 6067 C C . LYS B 1 365 ? 17.25 16.234 -17.219 1 59.25 365 LYS B C 1
ATOM 6069 O O . LYS B 1 365 ? 16.234 15.547 -17.078 1 59.25 365 LYS B O 1
ATOM 6074 N N . ILE B 1 366 ? 18.391 15.891 -16.906 1 58.78 366 ILE B N 1
ATOM 6075 C CA . ILE B 1 366 ? 18.609 14.578 -16.312 1 58.78 366 ILE B CA 1
ATOM 6076 C C . ILE B 1 366 ? 18 14.531 -14.906 1 58.78 366 ILE B C 1
ATOM 6078 O O . ILE B 1 366 ? 17.344 13.562 -14.531 1 58.78 366 ILE B O 1
ATOM 6082 N N . MET B 1 367 ? 18.203 15.539 -14.227 1 56.25 367 MET B N 1
ATOM 6083 C CA . MET B 1 367 ? 17.656 15.602 -12.883 1 56.25 367 MET B CA 1
ATOM 6084 C C . MET B 1 367 ? 16.125 15.633 -12.93 1 56.25 367 MET B C 1
ATOM 6086 O O . MET B 1 367 ? 15.461 14.984 -12.117 1 56.25 367 MET B O 1
ATOM 6090 N N . THR B 1 368 ? 15.688 16.391 -13.844 1 54.84 368 THR B N 1
ATOM 6091 C CA . THR B 1 368 ? 14.242 16.391 -14.062 1 54.84 368 THR B CA 1
ATOM 6092 C C . THR B 1 368 ? 13.758 15.008 -14.492 1 54.84 368 THR B C 1
ATOM 6094 O O . THR B 1 368 ? 12.719 14.539 -14.016 1 54.84 368 THR B O 1
ATOM 6097 N N . ALA B 1 369 ? 14.477 14.414 -15.281 1 55.84 369 ALA B N 1
ATOM 6098 C CA . ALA B 1 369 ? 14.164 13.055 -15.727 1 55.84 369 ALA B CA 1
ATOM 6099 C C . ALA B 1 369 ? 14.289 12.062 -14.578 1 55.84 369 ALA B C 1
ATOM 6101 O O . ALA B 1 369 ? 13.469 11.148 -14.445 1 55.84 369 ALA B O 1
ATOM 6102 N N . LEU B 1 370 ? 15.289 12.188 -13.82 1 52.47 370 LEU B N 1
ATOM 6103 C CA . LEU B 1 370 ? 15.508 11.336 -12.664 1 52.47 370 LEU B CA 1
ATOM 6104 C C . LEU B 1 370 ? 14.438 11.57 -11.602 1 52.47 370 LEU B C 1
ATOM 6106 O O . LEU B 1 370 ? 14 10.633 -10.938 1 52.47 370 LEU B O 1
ATOM 6110 N N . LEU B 1 371 ? 14.203 12.734 -11.414 1 47.91 371 LEU B N 1
ATOM 6111 C CA . LEU B 1 371 ? 13.094 13.047 -10.523 1 47.91 371 LEU B CA 1
ATOM 6112 C C . LEU B 1 371 ? 11.773 12.516 -11.086 1 47.91 371 LEU B C 1
ATOM 6114 O O . LEU B 1 371 ? 10.891 12.109 -10.336 1 47.91 371 LEU B O 1
ATOM 6118 N N . GLU B 1 372 ? 11.711 12.523 -12.359 1 48.66 372 GLU B N 1
ATOM 6119 C CA . GLU B 1 372 ? 10.539 11.945 -13.016 1 48.66 372 GLU B CA 1
ATOM 6120 C C . GLU B 1 372 ? 10.594 10.422 -13 1 48.66 372 GLU B C 1
ATOM 6122 O O . GLU B 1 372 ? 9.555 9.758 -12.898 1 48.66 372 GLU B O 1
ATOM 6127 N N . GLU B 1 373 ? 11.688 9.844 -13.234 1 47.56 373 GLU B N 1
ATOM 6128 C CA . GLU B 1 373 ? 11.828 8.391 -13.195 1 47.56 373 GLU B CA 1
ATOM 6129 C C . GLU B 1 373 ? 11.812 7.879 -11.758 1 47.56 373 GLU B C 1
ATOM 6131 O O . GLU B 1 373 ? 11.398 6.746 -11.5 1 47.56 373 GLU B O 1
ATOM 6136 N N . GLY B 1 374 ? 12.336 8.516 -10.797 1 43.31 374 GLY B N 1
ATOM 6137 C CA . GLY B 1 374 ? 12.203 8.133 -9.398 1 43.31 374 GLY B CA 1
ATOM 6138 C C . GLY B 1 374 ? 10.781 8.227 -8.883 1 43.31 374 GLY B C 1
ATOM 6139 O O . GLY B 1 374 ? 10.484 7.762 -7.781 1 43.31 374 GLY B O 1
ATOM 6140 N N . SER B 1 375 ? 9.992 9.023 -9.422 1 37.44 375 SER B N 1
ATOM 6141 C CA . SER B 1 375 ? 8.57 9.102 -9.125 1 37.44 375 SER B CA 1
ATOM 6142 C C . SER B 1 375 ? 7.785 8.039 -9.883 1 37.44 375 SER B C 1
ATOM 6144 O O . SER B 1 375 ? 6.562 7.949 -9.758 1 37.44 375 SER B O 1
ATOM 6146 N N . LYS B 1 376 ? 8.391 7.305 -10.891 1 34.88 376 LYS B N 1
ATOM 6147 C CA . LYS B 1 376 ? 7.703 6.152 -11.461 1 34.88 376 LYS B CA 1
ATOM 6148 C C . LYS B 1 376 ? 8.062 4.871 -10.711 1 34.88 376 LYS B C 1
ATOM 6150 O O . LYS B 1 376 ? 9.242 4.547 -10.555 1 34.88 376 LYS B O 1
#

InterPro domains:
  IPR004593 Nuclease SbcCD subunit D [TIGR00619] (1-240)
  IPR004843 Calcineurin-like, phosphoesterase domain [PF00149] (1-214)
  IPR026843 Nuclease SbcCD subunit D, C-terminal domain [PF12320] (261-348)
  IPR029052 Metallo-dependent phosphatase-like [G3DSA:3.60.21.10] (1-259)
  IPR029052 Metallo-dependent phosphatase-like [SSF56300] (1-314)
  IPR041796 DNA double-strand break repair protein Mre11, N-terminal metallophosphatase domain [cd00840] (2-234)
  IPR050535 DNA Repair and Maintenance Complex Component [PTHR30337] (1-373)
  IPR053381 SbcCD nuclease [NF041753] (1-373)

Radius of gyration: 30.21 Å; Cα contacts (8 Å, |Δi|>4): 1448; chains: 2; bounding box: 72×80×69 Å

pLDDT: mean 87.43, std 17.77, range [27.27, 98.94]

Foldseek 3Di:
DKEWFAEQLQQQFDFLNRTCNVLSLVLLVVVLVVCVVVVGQEYEYQANLHNAQDHDPSSVVSVVVSVCCQQVVSLHAYEYAYALRHFLPVQCPCQVVCVVSNYHYDHDLVCQQPFDDDPQETEREDHDDDQVVLCVVVVPPVRDAQQSSVLVSLVSNVVRDDLRGQYEYRHEFAAPQFDADPSFDDSDPPGDGHYYPVSCVSHQAYEYERGQAQPRDDDDHYTYQHHQADNDLRCQPGFHAIKMWDADPNDIDMDHDGTDTPAGEDEWEEALVCLLVVNTDDPDLAHQYAYAHEDCVPPDPSVVSNCVRRVNDSHYHYDDPPPPPPPPPCPPPLVPDDPLVNVQVVCCVVVVDGQPPVRSVVVVVVVNVVVVVVSD/DKEWFAEQLQQQFDFLNRTCNVLSLVLLVVVLVVCVVVVGQEYEYQANLHNAQDHDPSSVVSVVVSVCCQQVVSLHAYEYAYAPRHFLVVQCPCQVVCVVSNYHYDHDLVCQQPFDDDPQETEREDHDDDQVVLCVVVVPPVRDAQQSSVLVSLVSNVVRDDLRGQYEYRHEFAAPQFDADPSFDDSDPPGDGHYYPVSCVSHQAYEYERGQAQPRDDDDHYTYQHHQADNDLRCQPGFHAIKMWDADPNDIDMDHDGTDTPAGEDEWEEALVCLLVVNTDDPDLAHAYAYAHEDCVVPDPSVVSNCVRRVNDSHYHYDDPPPPPPPPPCPPPLVPDDPLVVVQVVCCVVVVDGQDPVRSVVVVVVVVVVVVVVSD

Secondary structure (DSSP, 8-state):
-EEEEE----BT-EETTEE-HHHHHHHHHHHHHHHHHH--SEEEEES--BSSSS--HHHHHHHHHHHIIIIIIS---EEEE--SSS-HHHHHTTHHHHGGGTEEEE--GGGGGSPEEETTEEEEEE----HHHHHHHHT-TT--SHHHHHHHHHHHHHTT--TTSEEEEEEE-EETT----TTSPPSSSSS--EE-GGGGTTSSEEEEES---TTSS--SSEEE---SS--SGGGTTS--EEEEEEEETTEEEEEEEE---SS-EEEEEEEHHHHHTT-S--S-TTSEEEEEEE--TT-S-HHHHHHHHSTTEEEEEE-----S---------GGGS-HHHHHHHHHHHHHSSPPPHHHHHHHHHHHHHHHHHTT-/-EEEEE----BT-EETTEE-HHHHHHHHHHHHHHHHHH--SEEEEES--BSSSS--HHHHHHHHHHHIIIIIIS---EEEE--SSS-HHHHHTTHHHHGGGTEEEE--GGGGGSPEEETTEEEEEE----HHHHHHHHT-TT--SHHHHHHHHHHHHHTT--TTSEEEEEEE-EETT----TTSPPSSSSS--EE-GGGGTTSSEEEEES-S-TTSS--SSEEE---SS--SGGGTTS--EEEEEEEETTEEEEEEEE---SS-EEEEEEEHHHHHTT-S--S-TTSEEEEEEE--TT-SSHHHHHHHHSTTEEEEEE---------------GGGS-HHHHHHHHHHHHHSSPPPHHHHHHHHHHHHHHHHHTT-